Protein AF-A0A653DGI8-F1 (afdb_monomer_lite)

Secondary structure (DSSP, 8-state):
---------------------THHHHHHHHHHHHHHHHHHHHHHHHHHHHHHHHHHHHHHHHHHHHHHHHHHHHHHHHHHHHHHHHHHHHHHHHHHHHHHHHHHHHHHHHHHHHHHHHHHHHHHHHHHHHHHHHHHHHHHHHHHHHHHHHHHHHHHHHHHHHHHHHHHHHHHHHHHHHHHHHHHHHHHHHHHHHHHHHHHHHHHHHHHHHHHHHHHHHHHHHHHHHHHHHHHHHHHHHHHHHHHHHHHHHHHHHHHHHHHSSS-----------SHHHHHHHHHHHHHHHHHHHHHHHHHHHHHHHHHHHHHHHHHHHHHHHHHHHHHHHHHHHHHHHHHHHHHHHHHHHHHHHHHHHHHHHHHHHHHHHHHHHHHHHHHHHHHHHHH-HHHHHHHTTS-HHHHHHHHHHHHHHHHHHHHHHHHS---S---HHHHHHHHHHHHHHHHHHHHHHHHHHHHHHHHHHHHHHHHHHHHHHHHHHHHHHHHHHHHHHHHHHHHHHHHSPPS--------------------------------

Radius of gyration: 91.57 Å; chains: 1; bounding box: 211×91×292 Å

Sequence (540 aa):
MLLNKQLEAPNVDDWNEDKSNPVVKLKRQLAEKERLLAEEKEALAGAQAKLREVRAERQTERSQFRALEEVLKVQQQESHQINQRLQVTTQKVNQLQAELNAEIIRKRKLLEDHSALQVQVQRYEVSLAQISETDAILVKLRNDVEQFSAQNQQLQQIIAEKERQNQHCLMQLANMEKSLEQEKEIRMEIERNLEKSLRMENEWKLEISKANTSLQQKFEEKRMLEHRLDQLQDDLRMMKNEKNDGSKIIAQLKFELQQLQDNRLKEGDQRQDDEQREVAFLNLTNELSSIKNELSSVKSELELKEKKFTAELESTTRNCNQLQKELDDQKAKNNELRTKNWKVMEALKAAENNANAASNNKQTDVNKLTNELIQKEREAQKQFIERLFPDISHTLKKVTYDDWQTECNRLISSYVERLKKGKESTNGRASSPQKSQDVAKLQAQLLHYKNIIDDTEGMLNKLQCHIESEEIKWRNELAAKQAEIERLKKDTVKVAQDNTSALANGPAHTEVSFIRNTNICSNLGCQFLYCDGVSCSREC

Foldseek 3Di:
DDDDDDDDDDDDDDPDDDDDDPPVVVVVVVVVVVVVVVVVVVVVVVVVVVVVVVVVVVVVVVVVVVVVVVVVVVVVVVVVVVVVVVVVVVVVVVVVVVVVVVVVVVVVVVVVVVVVVVVVVVVVVVVVVVVVVVVVVVVVVVVVVVVVVVVVVVVVVVVVVVVVVVVVVVVVVVVVVVVVVVVVVVVVVVVVVVVVVVVVVVVVVVVVVVVVVVVVVVVVVVVVVVVVVVVVVVVVVVVVVVVVVVVVVVVVVVVVCVVCVVPDDDDDDDDDDDPPPVVVVVVVVVVVVVVVVVVVVVVVVVVVVVVVVVVVVVVVVVVVVVVVVVVVVVVVVVVVVVVVVVVVVVVVVVVVVVVVVVVVVVVVVVVVVVVVVVVVVLVVVLVVLCVVCVVCNVVLVVDDSVCSVVVSVVVVVVVVVVVVVVVVPPPDDDDDPVVVVVVVVVVVVVVVVVVVVVVVVVVVVVVVVVVVVVVVVVVVVVVVVVVVVVVVVVVVVVVVVVVVVCVVPDDPDDDDDDDDDDDDDPDDDDDDDDDDDDDDDDDD

InterPro domains:
  IPR040248 Ribosome-binding protein 1 [PTHR18939] (2-504)

pLDDT: mean 81.45, std 20.45, range [24.97, 98.06]

Structure (mmCIF, N/CA/C/O backbone):
data_AF-A0A653DGI8-F1
#
_entry.id   AF-A0A653DGI8-F1
#
loop_
_atom_site.group_PDB
_atom_site.id
_atom_site.type_symbol
_atom_site.label_atom_id
_atom_site.label_alt_id
_atom_site.label_comp_id
_atom_site.label_asym_id
_atom_site.label_entity_id
_atom_site.label_seq_id
_atom_site.pdbx_PDB_ins_code
_atom_site.Cartn_x
_atom_site.Cartn_y
_atom_site.Cartn_z
_atom_site.occupancy
_atom_site.B_iso_or_equiv
_atom_site.auth_seq_id
_atom_site.auth_comp_id
_atom_site.auth_asym_id
_atom_site.auth_atom_id
_atom_site.pdbx_PDB_model_num
ATOM 1 N N . MET A 1 1 ? 106.153 42.546 -103.094 1.00 39.47 1 MET A N 1
ATOM 2 C CA . MET A 1 1 ? 107.415 41.849 -103.425 1.00 39.47 1 MET A CA 1
ATOM 3 C C . MET A 1 1 ? 107.378 41.582 -104.921 1.00 39.47 1 MET A C 1
ATOM 5 O O . MET A 1 1 ? 106.399 40.996 -105.356 1.00 39.47 1 MET A O 1
ATOM 9 N N . LEU A 1 2 ? 108.149 42.330 -105.726 1.00 35.59 2 LEU A N 1
ATOM 10 C CA . LEU A 1 2 ? 109.478 41.937 -106.259 1.00 35.59 2 LEU A CA 1
ATOM 11 C C . LEU A 1 2 ? 109.379 40.624 -107.068 1.00 35.59 2 LEU A C 1
ATOM 13 O O . LEU A 1 2 ? 108.860 39.659 -106.532 1.00 35.59 2 LEU A O 1
ATOM 17 N N . LEU A 1 3 ? 109.864 40.447 -108.299 1.00 36.19 3 LEU A N 1
ATOM 18 C CA . LEU A 1 3 ? 110.833 41.131 -109.176 1.00 36.19 3 LEU A CA 1
ATOM 19 C C . LEU A 1 3 ? 110.623 40.453 -110.567 1.00 36.19 3 LEU A C 1
ATOM 21 O O . LEU A 1 3 ? 110.374 39.255 -110.613 1.00 36.19 3 LEU A O 1
ATOM 25 N N . ASN A 1 4 ? 110.529 41.174 -111.687 1.00 34.00 4 ASN A N 1
ATOM 26 C CA . ASN A 1 4 ? 111.647 41.466 -112.601 1.00 34.00 4 ASN A CA 1
ATOM 27 C C . ASN A 1 4 ? 112.205 40.259 -113.391 1.00 34.00 4 ASN A C 1
ATOM 29 O O . ASN A 1 4 ? 112.815 39.367 -112.808 1.00 34.00 4 ASN A O 1
ATOM 33 N N . LYS A 1 5 ? 112.082 40.315 -114.723 1.00 37.81 5 LYS A N 1
ATOM 34 C CA . LYS A 1 5 ? 113.173 40.235 -115.723 1.00 37.81 5 LYS A CA 1
ATOM 35 C C . LYS A 1 5 ? 112.529 40.180 -117.113 1.00 37.81 5 LYS A C 1
ATOM 37 O O . LYS A 1 5 ? 111.702 39.319 -117.372 1.00 37.81 5 LYS A O 1
ATOM 42 N N . GLN A 1 6 ? 112.680 41.234 -117.917 1.00 33.78 6 GLN A N 1
ATOM 43 C CA . GLN A 1 6 ? 113.779 41.405 -118.881 1.00 33.78 6 GLN A CA 1
ATOM 44 C C . GLN A 1 6 ? 113.839 40.259 -119.892 1.00 33.78 6 GLN A C 1
ATOM 46 O O . GLN A 1 6 ? 114.172 39.140 -119.519 1.00 33.78 6 GLN A O 1
ATOM 51 N N . LEU A 1 7 ? 113.621 40.584 -121.166 1.00 41.03 7 LEU A N 1
ATOM 52 C CA . LEU A 1 7 ? 114.637 40.387 -122.198 1.00 41.03 7 LEU A CA 1
ATOM 53 C C . LEU A 1 7 ? 114.324 41.299 -123.390 1.00 41.03 7 LEU A C 1
ATOM 55 O O . LEU A 1 7 ? 113.230 41.289 -123.949 1.00 41.03 7 LEU A O 1
ATOM 59 N N . GLU A 1 8 ? 115.308 42.144 -123.669 1.00 36.12 8 GLU A N 1
ATOM 60 C CA . GLU A 1 8 ? 115.405 43.086 -124.772 1.00 36.12 8 GLU A CA 1
ATOM 61 C C . GLU A 1 8 ? 115.636 42.379 -126.117 1.00 36.12 8 GLU A C 1
ATOM 63 O O . GLU A 1 8 ? 116.019 41.213 -126.179 1.00 36.12 8 GLU A O 1
ATOM 68 N N . ALA A 1 9 ? 115.386 43.171 -127.162 1.00 41.66 9 ALA A N 1
ATOM 69 C CA . ALA A 1 9 ? 115.773 43.104 -128.571 1.00 41.66 9 ALA A CA 1
ATOM 70 C C . ALA A 1 9 ? 116.859 42.098 -129.016 1.00 41.66 9 ALA A C 1
ATOM 72 O O . ALA A 1 9 ? 117.813 41.790 -128.304 1.00 41.66 9 ALA A O 1
ATOM 73 N N . PRO A 1 10 ? 116.845 41.789 -130.323 1.00 38.66 10 PRO A N 1
ATOM 74 C CA . PRO A 1 10 ? 117.951 42.314 -131.122 1.00 38.66 10 PRO A CA 1
ATOM 75 C C . PRO A 1 10 ? 117.482 43.211 -132.268 1.00 38.66 10 PRO A C 1
ATOM 77 O O . PRO A 1 10 ? 116.624 42.861 -133.076 1.00 38.66 10 PRO A O 1
ATOM 80 N N . ASN A 1 11 ? 118.129 44.369 -132.311 1.00 41.00 11 ASN A N 1
ATOM 81 C CA . ASN A 1 11 ? 118.354 45.208 -133.476 1.00 41.00 11 ASN A CA 1
ATOM 82 C C . ASN A 1 11 ? 119.180 44.423 -134.518 1.00 41.00 11 ASN A C 1
ATOM 84 O O . ASN A 1 11 ? 120.004 43.615 -134.095 1.00 41.00 11 ASN A O 1
ATOM 88 N N . VAL A 1 12 ? 118.974 44.665 -135.819 1.00 40.97 12 VAL A N 1
ATOM 89 C CA . VAL A 1 12 ? 119.988 44.694 -136.904 1.00 40.97 12 VAL A CA 1
ATOM 90 C C . VAL A 1 12 ? 119.249 44.895 -138.237 1.00 40.97 12 VAL A C 1
ATOM 92 O O . VAL A 1 12 ? 118.530 44.019 -138.723 1.00 40.97 12 VAL A O 1
ATOM 95 N N . ASP A 1 13 ? 119.423 46.107 -138.766 1.00 43.62 13 ASP A N 1
ATOM 96 C CA . ASP A 1 13 ? 119.274 46.497 -140.165 1.00 43.62 13 ASP A CA 1
ATOM 97 C C . ASP A 1 13 ? 119.987 45.525 -141.110 1.00 43.62 13 ASP A C 1
ATOM 99 O O . ASP A 1 13 ? 121.075 45.058 -140.800 1.00 43.62 13 ASP A O 1
ATOM 103 N N . ASP A 1 14 ? 119.412 45.291 -142.289 1.00 33.81 14 ASP A N 1
ATOM 104 C CA . ASP A 1 14 ? 120.187 45.333 -143.534 1.00 33.81 14 ASP A CA 1
ATOM 105 C C . ASP A 1 14 ? 119.236 45.236 -144.735 1.00 33.81 14 ASP A C 1
ATOM 107 O O . ASP A 1 14 ? 118.828 44.165 -145.196 1.00 33.81 14 ASP A O 1
ATOM 111 N N . TRP A 1 15 ? 118.879 46.412 -145.253 1.00 36.19 15 TRP A N 1
ATOM 112 C CA . TRP A 1 15 ? 118.650 46.586 -146.680 1.00 36.19 15 TRP A CA 1
ATOM 113 C C . TRP A 1 15 ? 120.017 46.521 -147.363 1.00 36.19 15 TRP A C 1
ATOM 115 O O . TRP A 1 15 ? 120.684 47.537 -147.507 1.00 36.19 15 TRP A O 1
ATOM 125 N N . ASN A 1 16 ? 120.433 45.331 -147.784 1.00 32.47 16 ASN A N 1
ATOM 126 C CA . ASN A 1 16 ? 121.434 45.195 -148.832 1.00 32.47 16 ASN A CA 1
ATOM 127 C C . ASN A 1 16 ? 120.917 44.209 -149.878 1.00 32.47 16 ASN A C 1
ATOM 129 O O . ASN A 1 16 ? 120.738 43.013 -149.636 1.00 32.47 16 ASN A O 1
ATOM 133 N N . GLU A 1 17 ? 120.639 44.763 -151.055 1.00 37.38 17 GLU A N 1
ATOM 134 C CA . GLU A 1 17 ? 120.642 44.037 -152.313 1.00 37.38 17 GLU A CA 1
ATOM 135 C C . GLU A 1 17 ? 122.010 43.362 -152.479 1.00 37.38 17 GLU A C 1
ATOM 137 O O . GLU A 1 17 ? 123.000 44.029 -152.742 1.00 37.38 17 GLU A O 1
ATOM 142 N N . ASP A 1 18 ? 122.083 42.038 -152.358 1.00 33.62 18 ASP A N 1
ATOM 143 C CA . ASP A 1 18 ? 122.480 41.231 -153.512 1.00 33.62 18 ASP A CA 1
ATOM 144 C C . ASP A 1 18 ? 122.113 39.750 -153.301 1.00 33.62 18 ASP A C 1
ATOM 146 O O . ASP A 1 18 ? 122.590 39.059 -152.406 1.00 33.62 18 ASP A O 1
ATOM 150 N N . LYS A 1 19 ? 121.220 39.272 -154.172 1.00 38.06 19 LYS A N 1
ATOM 151 C CA . LYS A 1 19 ? 121.152 37.900 -154.704 1.00 38.06 19 LYS A CA 1
ATOM 152 C C . LYS A 1 19 ? 121.337 36.721 -153.722 1.00 38.06 19 LYS A C 1
ATOM 154 O O . LYS A 1 19 ? 122.391 36.093 -153.689 1.00 38.06 19 LYS A O 1
ATOM 159 N N . SER A 1 20 ? 120.231 36.247 -153.129 1.00 43.50 20 SER A N 1
ATOM 160 C CA . SER A 1 20 ? 119.769 34.849 -153.328 1.00 43.50 20 SER A CA 1
ATOM 161 C C . SER A 1 20 ? 118.439 34.506 -152.626 1.00 43.50 20 SER A C 1
ATOM 163 O O . SER A 1 20 ? 118.377 34.260 -151.428 1.00 43.50 20 SER A O 1
ATOM 165 N N . ASN A 1 21 ? 117.396 34.366 -153.452 1.00 47.09 21 ASN A N 1
ATOM 166 C CA . ASN A 1 21 ? 116.215 33.492 -153.323 1.00 47.09 21 ASN A CA 1
ATOM 167 C C . ASN A 1 21 ? 115.049 33.849 -152.333 1.00 47.09 21 ASN A C 1
ATOM 169 O O . ASN A 1 21 ? 115.016 33.363 -151.199 1.00 47.09 21 ASN A O 1
ATOM 173 N N . PRO A 1 22 ? 113.997 34.588 -152.776 1.00 64.75 22 PRO A N 1
ATOM 174 C CA . PRO A 1 22 ? 112.798 34.963 -151.987 1.00 64.75 22 PRO A CA 1
ATOM 175 C C . PRO A 1 22 ? 111.919 33.790 -151.508 1.00 64.75 22 PRO A C 1
ATOM 177 O O . PRO A 1 22 ? 111.089 33.948 -150.608 1.00 64.75 22 PRO A O 1
ATOM 180 N N . VAL A 1 23 ? 112.121 32.593 -152.055 1.00 73.12 23 VAL A N 1
ATOM 181 C CA . VAL A 1 23 ? 111.347 31.394 -151.707 1.00 73.12 23 VAL A CA 1
ATOM 182 C C . VAL A 1 23 ? 111.585 30.954 -150.253 1.00 73.12 23 VAL A C 1
ATOM 184 O O . VAL A 1 23 ? 110.669 30.449 -149.609 1.00 73.12 23 VAL A O 1
ATOM 187 N N . VAL A 1 24 ? 112.777 31.178 -149.687 1.00 71.62 24 VAL A N 1
ATOM 188 C CA . VAL A 1 24 ? 113.102 30.750 -148.309 1.00 71.62 24 VAL A CA 1
ATOM 189 C C . VAL A 1 24 ? 112.429 31.642 -147.255 1.00 71.62 24 VAL A C 1
ATOM 191 O O . VAL A 1 24 ? 111.955 31.141 -146.236 1.00 71.62 24 VAL A O 1
ATOM 194 N N . LYS A 1 25 ? 112.310 32.954 -147.509 1.00 72.88 25 LYS A N 1
ATOM 195 C CA . LYS A 1 25 ? 111.668 33.912 -146.589 1.00 72.88 25 LYS A CA 1
ATOM 196 C C . LYS A 1 25 ? 110.154 33.705 -146.518 1.00 72.88 25 LYS A C 1
ATOM 198 O O . LYS A 1 25 ? 109.605 33.677 -145.420 1.00 72.88 25 LYS A O 1
ATOM 203 N N . LEU A 1 26 ? 109.505 33.471 -147.663 1.00 75.75 26 LEU A N 1
ATOM 204 C CA . LEU A 1 26 ? 108.085 33.106 -147.717 1.00 75.75 26 LEU A CA 1
ATOM 205 C C . LEU A 1 26 ? 107.821 31.760 -147.036 1.00 75.75 26 LEU A C 1
ATOM 207 O O . LEU A 1 26 ? 106.862 31.657 -146.283 1.00 75.75 26 LEU A O 1
ATOM 211 N N . LYS A 1 27 ? 108.702 30.762 -147.199 1.00 77.50 27 LYS A N 1
ATOM 212 C CA . LYS A 1 27 ? 108.607 29.495 -146.451 1.00 77.50 27 LYS A CA 1
ATOM 213 C C . LYS A 1 27 ? 108.736 29.693 -144.940 1.00 77.50 27 LYS A C 1
ATOM 215 O O . LYS A 1 27 ? 107.983 29.083 -144.193 1.00 77.50 27 LYS A O 1
ATOM 220 N N . ARG A 1 28 ? 109.643 30.562 -144.479 1.00 80.38 28 ARG A N 1
ATOM 221 C CA . ARG A 1 28 ? 109.803 30.867 -143.046 1.00 80.38 28 ARG A CA 1
ATOM 222 C C . ARG A 1 28 ? 108.609 31.639 -142.477 1.00 80.38 28 ARG A C 1
ATOM 224 O O . ARG A 1 28 ? 108.170 31.330 -141.379 1.00 80.38 28 ARG A O 1
ATOM 231 N N . GLN A 1 29 ? 108.067 32.611 -143.213 1.00 80.44 29 GLN A N 1
ATOM 232 C CA . GLN A 1 29 ? 106.861 33.350 -142.812 1.00 80.44 29 GLN A CA 1
ATOM 233 C C . GLN A 1 29 ? 105.606 32.475 -142.834 1.00 80.44 29 GLN A C 1
ATOM 235 O O . GLN A 1 29 ? 104.761 32.615 -141.956 1.00 80.44 29 GLN A O 1
ATOM 240 N N . LEU A 1 30 ? 105.497 31.570 -143.809 1.00 81.81 30 LEU A N 1
ATOM 241 C CA . LEU A 1 30 ? 104.424 30.585 -143.871 1.00 81.81 30 LEU A CA 1
ATOM 242 C C . LEU A 1 30 ? 104.513 29.632 -142.677 1.00 81.81 30 LEU A C 1
ATOM 244 O O . LEU A 1 30 ? 103.531 29.500 -141.962 1.00 81.81 30 LEU A O 1
ATOM 248 N N . ALA A 1 31 ? 105.698 29.087 -142.389 1.00 82.62 31 ALA A N 1
ATOM 249 C CA . ALA A 1 31 ? 105.922 28.231 -141.225 1.00 82.62 31 ALA A CA 1
ATOM 250 C C . ALA A 1 31 ? 105.623 28.952 -139.898 1.00 82.62 31 ALA A C 1
ATOM 252 O O . ALA A 1 31 ? 105.035 28.368 -138.995 1.00 82.62 31 ALA A O 1
ATOM 253 N N . GLU A 1 32 ? 105.973 30.236 -139.778 1.00 83.44 32 GLU A N 1
ATOM 254 C CA . GLU A 1 32 ? 105.674 31.033 -138.583 1.00 83.44 32 GLU A CA 1
ATOM 255 C C . GLU A 1 32 ? 104.176 31.352 -138.452 1.00 83.44 32 GLU A C 1
ATOM 257 O O . GLU A 1 32 ? 103.622 31.304 -137.357 1.00 83.44 32 GLU A O 1
ATOM 262 N N . LYS A 1 33 ? 103.479 31.630 -139.561 1.00 83.00 33 LYS A N 1
ATOM 263 C CA . LYS A 1 33 ? 102.017 31.799 -139.565 1.00 83.00 33 LYS A CA 1
ATOM 264 C C . LYS A 1 33 ? 101.286 30.488 -139.290 1.00 83.00 33 LYS A C 1
ATOM 266 O O . LYS A 1 33 ? 100.275 30.509 -138.599 1.00 83.00 33 LYS A O 1
ATOM 271 N N . GLU A 1 34 ? 101.795 29.367 -139.785 1.00 86.00 34 GLU A N 1
ATOM 272 C CA . GLU A 1 34 ? 101.299 28.027 -139.468 1.00 86.00 34 GLU A CA 1
ATOM 273 C C . GLU A 1 34 ? 101.529 27.688 -137.991 1.00 86.00 34 GLU A C 1
ATOM 275 O O . GLU A 1 34 ? 100.617 27.161 -137.357 1.00 86.00 34 GLU A O 1
ATOM 280 N N . ARG A 1 35 ? 102.681 28.072 -137.417 1.00 87.75 35 ARG A N 1
ATOM 281 C CA . ARG A 1 35 ? 102.970 27.960 -135.978 1.00 87.75 35 ARG A CA 1
ATOM 282 C C . ARG A 1 35 ? 102.000 28.796 -135.144 1.00 87.75 35 ARG A C 1
ATOM 284 O O . ARG A 1 35 ? 101.373 28.257 -134.242 1.00 87.75 35 ARG A O 1
ATOM 291 N N . LEU A 1 36 ? 101.815 30.076 -135.475 1.00 84.75 36 LEU A N 1
ATOM 292 C CA . LEU A 1 36 ? 100.886 30.962 -134.759 1.00 84.75 36 LEU A CA 1
ATOM 293 C C . LEU A 1 36 ? 99.429 30.502 -134.886 1.00 84.75 36 LEU A C 1
ATOM 295 O O . LEU A 1 36 ? 98.685 30.536 -133.914 1.00 84.75 36 LEU A O 1
ATOM 299 N N . LEU A 1 37 ? 99.017 30.020 -136.061 1.00 86.81 37 LEU A N 1
ATOM 300 C CA . LEU A 1 37 ? 97.685 29.447 -136.248 1.00 86.81 37 LEU A CA 1
ATOM 301 C C . LEU A 1 37 ? 97.518 28.144 -135.453 1.00 86.81 37 LEU A C 1
ATOM 303 O O . LEU A 1 37 ? 96.425 27.866 -134.965 1.00 86.81 37 LEU A O 1
ATOM 307 N N . ALA A 1 38 ? 98.570 27.330 -135.335 1.00 85.12 38 ALA A N 1
ATOM 308 C CA . ALA A 1 38 ? 98.561 26.142 -134.489 1.00 85.12 38 ALA A CA 1
ATOM 309 C C . ALA A 1 38 ? 98.435 26.520 -133.006 1.00 85.12 38 ALA A C 1
ATOM 311 O O . ALA A 1 38 ? 97.593 25.948 -132.321 1.00 85.12 38 ALA A O 1
ATOM 312 N N . GLU A 1 39 ? 99.171 27.533 -132.548 1.00 86.75 39 GLU A N 1
ATOM 313 C CA . GLU A 1 39 ? 99.086 28.065 -131.182 1.00 86.75 39 GLU A CA 1
ATOM 314 C C . GLU A 1 39 ? 97.716 28.679 -130.881 1.00 86.75 39 GLU A C 1
ATOM 316 O O . GLU A 1 39 ? 97.150 28.417 -129.824 1.00 86.75 39 GLU A O 1
ATOM 321 N N . GLU A 1 40 ? 97.119 29.431 -131.809 1.00 85.81 40 GLU A N 1
ATOM 322 C CA . GLU A 1 40 ? 95.751 29.942 -131.659 1.00 85.81 40 GLU A CA 1
ATOM 323 C C . GLU A 1 40 ? 94.714 28.815 -131.648 1.00 85.81 40 GLU A C 1
ATOM 325 O O . GLU A 1 40 ? 93.769 28.853 -130.859 1.00 85.81 40 GLU A O 1
ATOM 330 N N . LYS A 1 41 ? 94.880 27.786 -132.491 1.00 87.88 41 LYS A N 1
ATOM 331 C CA . LYS A 1 41 ? 94.012 26.598 -132.482 1.00 87.88 41 LYS A CA 1
ATOM 332 C C . LYS A 1 41 ? 94.141 25.822 -131.175 1.00 87.88 41 LYS A C 1
ATOM 334 O O . LYS A 1 41 ? 93.125 25.368 -130.652 1.00 87.88 41 LYS A O 1
ATOM 339 N N . GLU A 1 42 ? 95.347 25.695 -130.635 1.00 88.81 42 GLU A N 1
ATOM 340 C CA . GLU A 1 42 ? 95.616 25.051 -129.350 1.00 88.81 42 GLU A CA 1
ATOM 341 C C . GLU A 1 42 ? 95.070 25.881 -128.180 1.00 88.81 42 GLU A C 1
ATOM 343 O O . GLU A 1 42 ? 94.394 25.342 -127.305 1.00 88.81 42 GLU A O 1
ATOM 348 N N . ALA A 1 43 ? 95.243 27.205 -128.203 1.00 88.00 43 ALA A N 1
ATOM 349 C CA . ALA A 1 43 ? 94.674 28.121 -127.219 1.00 88.00 43 ALA A CA 1
ATOM 350 C C . ALA A 1 43 ? 93.138 28.125 -127.261 1.00 88.00 43 ALA A C 1
ATOM 352 O O . ALA A 1 43 ? 92.492 28.096 -126.212 1.00 88.00 43 ALA A O 1
ATOM 353 N N . LEU A 1 44 ? 92.534 28.100 -128.455 1.00 89.44 44 LEU A N 1
ATOM 354 C CA . LEU A 1 44 ? 91.088 27.972 -128.630 1.00 89.44 44 LEU A CA 1
ATOM 355 C C . LEU A 1 44 ? 90.595 26.608 -128.140 1.00 89.44 44 LEU A C 1
ATOM 357 O O . LEU A 1 44 ? 89.576 26.546 -127.454 1.00 89.44 44 LEU A O 1
ATOM 361 N N . ALA A 1 45 ? 91.313 25.524 -128.441 1.00 88.88 45 ALA A N 1
ATOM 362 C CA . ALA A 1 45 ? 91.002 24.193 -127.927 1.00 88.88 45 ALA A CA 1
ATOM 363 C C . ALA A 1 45 ? 91.093 24.151 -126.392 1.00 88.88 45 ALA A C 1
ATOM 365 O O . ALA A 1 45 ? 90.191 23.619 -125.745 1.00 88.88 45 ALA A O 1
ATOM 366 N N . GLY A 1 46 ? 92.111 24.783 -125.804 1.00 91.38 46 GLY A N 1
ATOM 367 C CA . GLY A 1 46 ? 92.280 24.927 -124.358 1.00 91.38 46 GLY A CA 1
ATOM 368 C C . GLY A 1 46 ? 91.180 25.773 -123.710 1.00 91.38 46 GLY A C 1
ATOM 369 O O . GLY A 1 46 ? 90.629 25.391 -122.680 1.00 91.38 46 GLY A O 1
ATOM 370 N N . ALA A 1 47 ? 90.786 26.886 -124.332 1.00 88.12 47 ALA A N 1
ATOM 371 C CA . ALA A 1 47 ? 89.672 27.715 -123.872 1.00 88.12 47 ALA A CA 1
ATOM 372 C C . ALA A 1 47 ? 88.328 26.977 -123.977 1.00 88.12 47 ALA A C 1
ATOM 374 O O . ALA A 1 47 ? 87.511 27.043 -123.060 1.00 88.12 47 ALA A O 1
ATOM 375 N N . GLN A 1 48 ? 88.102 26.224 -125.058 1.00 91.38 48 GLN A N 1
ATOM 376 C CA . GLN A 1 48 ? 86.923 25.371 -125.210 1.00 91.38 48 GLN A CA 1
ATOM 377 C C . GLN A 1 48 ? 86.906 24.228 -124.189 1.00 91.38 48 GLN A C 1
ATOM 379 O O . GLN A 1 48 ? 85.835 23.908 -123.675 1.00 91.38 48 GLN A O 1
ATOM 384 N N . ALA A 1 49 ? 88.059 23.633 -123.871 1.00 90.31 49 ALA A N 1
ATOM 385 C CA . ALA A 1 49 ? 88.186 22.618 -122.828 1.00 90.31 49 ALA A CA 1
ATOM 386 C C . ALA A 1 49 ? 87.829 23.194 -121.450 1.00 90.31 49 ALA A C 1
ATOM 388 O O . ALA A 1 49 ? 86.928 22.665 -120.802 1.00 90.31 49 ALA A O 1
ATOM 389 N N . LYS A 1 50 ? 88.410 24.341 -121.070 1.00 93.38 50 LYS A N 1
ATOM 390 C CA . LYS A 1 50 ? 88.063 25.056 -119.826 1.00 93.38 50 LYS A CA 1
ATOM 391 C C . LYS A 1 50 ? 86.591 25.453 -119.773 1.00 93.38 50 LYS A C 1
ATOM 393 O O . LYS A 1 50 ? 85.947 25.334 -118.741 1.00 93.38 50 LYS A O 1
ATOM 398 N N . LEU A 1 51 ? 86.014 25.893 -120.890 1.00 92.56 51 LEU A N 1
ATOM 399 C CA . LEU A 1 51 ? 84.593 26.233 -120.940 1.00 92.56 51 LEU A CA 1
ATOM 400 C C . LEU A 1 51 ? 83.700 24.997 -120.755 1.00 92.56 51 LEU A C 1
ATOM 402 O O . LEU A 1 51 ? 82.638 25.106 -120.144 1.00 92.56 51 LEU A O 1
ATOM 406 N N . ARG A 1 52 ? 84.096 23.830 -121.282 1.00 92.44 52 ARG A N 1
ATOM 407 C CA . ARG A 1 52 ? 83.392 22.562 -121.025 1.00 92.44 52 ARG A CA 1
ATOM 408 C C . ARG A 1 52 ? 83.518 22.146 -119.563 1.00 92.44 52 ARG A C 1
ATOM 410 O O . ARG A 1 52 ? 82.509 21.746 -118.997 1.00 92.44 52 ARG A O 1
ATOM 417 N N . GLU A 1 53 ? 84.699 22.289 -118.972 1.00 92.62 53 GLU A N 1
ATOM 418 C CA . GLU A 1 53 ? 84.964 22.011 -117.557 1.00 92.62 53 GLU A CA 1
ATOM 419 C C . GLU A 1 53 ? 84.109 22.901 -116.651 1.00 92.62 53 GLU A C 1
ATOM 421 O O . GLU A 1 53 ? 83.275 22.380 -115.925 1.00 92.62 53 GLU A O 1
ATOM 426 N N . VAL A 1 54 ? 84.151 24.226 -116.819 1.00 92.31 54 VAL A N 1
ATOM 427 C CA . VAL A 1 54 ? 83.316 25.171 -116.049 1.00 92.31 54 VAL A CA 1
ATOM 428 C C . VAL A 1 54 ? 81.820 24.905 -116.244 1.00 92.31 54 VAL A C 1
ATOM 430 O O . VAL A 1 54 ? 81.023 25.045 -115.317 1.00 92.31 54 VAL A O 1
ATOM 433 N N . ARG A 1 55 ? 81.387 24.516 -117.452 1.00 93.19 55 ARG A N 1
ATOM 434 C CA . ARG A 1 55 ? 79.986 24.119 -117.688 1.00 93.19 55 ARG A CA 1
ATOM 435 C C . ARG A 1 55 ? 79.632 22.823 -116.958 1.00 93.19 55 ARG A C 1
ATOM 437 O O . ARG A 1 55 ? 78.517 22.732 -116.448 1.00 93.19 55 ARG A O 1
ATOM 444 N N . ALA A 1 56 ? 80.539 21.849 -116.920 1.00 92.38 56 ALA A N 1
ATOM 445 C CA . ALA A 1 56 ? 80.361 20.604 -116.186 1.00 92.38 56 ALA A CA 1
ATOM 446 C C . ALA A 1 56 ? 80.339 20.859 -114.671 1.00 92.38 56 ALA A C 1
ATOM 448 O O . ALA A 1 56 ? 79.385 20.445 -114.020 1.00 92.38 56 ALA A O 1
ATOM 449 N N . GLU A 1 57 ? 81.292 21.629 -114.140 1.00 92.81 57 GLU A N 1
ATOM 450 C CA . GLU A 1 57 ? 81.359 22.059 -112.738 1.00 92.81 57 GLU A CA 1
ATOM 451 C C . GLU A 1 57 ? 80.079 22.786 -112.327 1.00 92.81 57 GLU A C 1
ATOM 453 O O . GLU A 1 57 ? 79.374 22.334 -111.426 1.00 92.81 57 GLU A O 1
ATOM 458 N N . ARG A 1 58 ? 79.672 23.821 -113.071 1.00 92.44 58 ARG A N 1
ATOM 459 C CA . ARG A 1 58 ? 78.423 24.552 -112.809 1.00 92.44 58 ARG A CA 1
ATOM 460 C C . ARG A 1 58 ? 77.198 23.637 -112.823 1.00 92.44 58 ARG A C 1
ATOM 462 O O . ARG A 1 58 ? 76.263 23.838 -112.048 1.00 92.44 58 ARG A O 1
ATOM 469 N N . GLN A 1 59 ? 77.156 22.655 -113.723 1.00 93.19 59 GLN A N 1
ATOM 470 C CA . GLN A 1 59 ? 76.058 21.691 -113.767 1.00 93.19 59 GLN A CA 1
ATOM 471 C C . GLN A 1 59 ? 76.089 20.753 -112.550 1.00 93.19 59 GLN A C 1
ATOM 473 O O . GLN A 1 59 ? 75.029 20.490 -111.975 1.00 93.19 59 GLN A O 1
ATOM 478 N N . THR A 1 60 ? 77.272 20.298 -112.122 1.00 93.19 60 THR A N 1
ATOM 479 C CA . THR A 1 60 ? 77.434 19.491 -110.904 1.00 93.19 60 THR A CA 1
ATOM 480 C C . THR A 1 60 ? 77.057 20.276 -109.650 1.00 93.19 60 THR A C 1
ATOM 482 O O . THR A 1 60 ? 76.226 19.796 -108.884 1.00 93.19 60 THR A O 1
ATOM 485 N N . GLU A 1 61 ? 77.522 21.513 -109.487 1.00 91.00 61 GLU A N 1
ATOM 486 C CA . GLU A 1 61 ? 77.151 22.396 -108.376 1.00 91.00 61 GLU A CA 1
ATOM 487 C C . GLU A 1 61 ? 75.647 22.665 -108.350 1.00 91.00 61 GLU A C 1
ATOM 489 O O . GLU A 1 61 ? 75.012 22.571 -107.305 1.00 91.00 61 GLU A O 1
ATOM 494 N N . ARG A 1 62 ? 75.029 22.926 -109.509 1.00 93.88 62 ARG A N 1
ATOM 495 C CA . ARG A 1 62 ? 73.575 23.116 -109.594 1.00 93.88 62 ARG A CA 1
ATOM 496 C C . ARG A 1 62 ? 72.809 21.859 -109.176 1.00 93.88 62 ARG A C 1
ATOM 498 O O . ARG A 1 62 ? 71.743 21.978 -108.576 1.00 93.88 62 ARG A O 1
ATOM 505 N N . SER A 1 63 ? 73.319 20.670 -109.497 1.00 91.75 63 SER A N 1
ATOM 506 C CA . SER A 1 63 ? 72.721 19.405 -109.050 1.00 91.75 63 SER A CA 1
ATOM 507 C C . SER A 1 63 ? 72.923 19.159 -107.551 1.00 91.75 63 SER A C 1
ATOM 509 O O . SER A 1 63 ? 71.973 18.771 -106.877 1.00 91.75 63 SER A O 1
ATOM 511 N N . GLN A 1 64 ? 74.105 19.475 -107.011 1.00 95.06 64 GLN A N 1
ATOM 512 C CA . GLN A 1 64 ? 74.407 19.386 -105.580 1.00 95.06 64 GLN A CA 1
ATOM 513 C C . GLN A 1 64 ? 73.557 20.362 -104.766 1.00 95.06 64 GLN A C 1
ATOM 515 O O . GLN A 1 64 ? 72.986 19.981 -103.750 1.00 95.06 64 GLN A O 1
ATOM 520 N N . PHE A 1 65 ? 73.407 21.599 -105.238 1.00 93.69 65 PHE A N 1
ATOM 521 C CA . PHE A 1 65 ? 72.557 22.599 -104.604 1.00 93.69 65 PHE A CA 1
ATOM 522 C C . PHE A 1 65 ? 71.097 22.140 -104.561 1.00 93.69 65 PHE A C 1
ATOM 524 O O . PHE A 1 65 ? 70.481 22.179 -103.503 1.00 93.69 65 PHE A O 1
ATOM 531 N N . ARG A 1 66 ? 70.567 21.602 -105.670 1.00 93.44 66 ARG A N 1
ATOM 532 C CA . ARG A 1 66 ? 69.218 21.007 -105.695 1.00 93.44 66 ARG A CA 1
ATOM 533 C C . ARG A 1 66 ? 69.070 19.849 -104.704 1.00 93.44 66 ARG A C 1
ATOM 535 O O . ARG A 1 66 ? 68.044 19.767 -104.039 1.00 93.44 66 ARG A O 1
ATOM 542 N N . ALA A 1 67 ? 70.080 18.986 -104.587 1.00 93.50 67 ALA A N 1
ATOM 543 C CA . ALA A 1 67 ? 70.068 17.886 -103.624 1.00 93.50 67 ALA A CA 1
ATOM 544 C C . ALA A 1 67 ? 70.073 18.396 -102.170 1.00 93.50 67 ALA A C 1
ATOM 546 O O . ALA A 1 67 ? 69.312 17.903 -101.342 1.00 93.50 67 ALA A O 1
ATOM 547 N N . LEU A 1 68 ? 70.875 19.420 -101.858 1.00 94.38 68 LEU A N 1
ATOM 548 C CA . LEU A 1 68 ? 70.891 20.052 -100.534 1.00 94.38 68 LEU A CA 1
ATOM 549 C C . LEU A 1 68 ? 69.574 20.771 -100.215 1.00 94.38 68 LEU A C 1
ATOM 551 O O . LEU A 1 68 ? 69.091 20.673 -99.090 1.00 94.38 68 LEU A O 1
ATOM 555 N N . GLU A 1 69 ? 68.962 21.453 -101.187 1.00 93.94 69 GLU A N 1
ATOM 556 C CA . GLU A 1 69 ? 67.632 22.055 -101.031 1.00 93.94 69 GLU A CA 1
ATOM 557 C C . GLU A 1 69 ? 66.555 21.001 -100.740 1.00 93.94 69 GLU A C 1
ATOM 559 O O . GLU A 1 69 ? 65.657 21.240 -99.932 1.00 93.94 69 GLU A O 1
ATOM 564 N N . GLU A 1 70 ? 66.630 19.835 -101.385 1.00 94.06 70 GLU A N 1
ATOM 565 C CA . GLU A 1 70 ? 65.712 18.722 -101.142 1.00 94.06 70 GLU A CA 1
ATOM 566 C C . GLU A 1 70 ? 65.901 18.137 -99.736 1.00 94.06 70 GLU A C 1
ATOM 568 O O . GLU A 1 70 ? 64.925 18.004 -98.997 1.00 94.06 70 GLU A O 1
ATOM 573 N N . VAL A 1 71 ? 67.148 17.905 -99.309 1.00 95.38 71 VAL A N 1
ATOM 574 C CA . VAL A 1 71 ? 67.469 17.467 -97.938 1.00 95.38 71 VAL A CA 1
ATOM 575 C C . VAL A 1 71 ? 66.984 18.480 -96.898 1.00 95.38 71 VAL A C 1
ATOM 577 O O . VAL A 1 71 ? 66.373 18.093 -95.903 1.00 95.38 71 VAL A O 1
ATOM 580 N N . LEU A 1 72 ? 67.197 19.779 -97.126 1.00 95.38 72 LEU A N 1
ATOM 581 C CA . LEU A 1 72 ? 66.753 20.832 -96.212 1.00 95.38 72 LEU A CA 1
ATOM 582 C C . LEU A 1 72 ? 65.224 20.882 -96.101 1.00 95.38 72 LEU A C 1
ATOM 584 O O . LEU A 1 72 ? 64.694 21.028 -94.999 1.00 95.38 72 LEU A O 1
ATOM 588 N N . LYS A 1 73 ? 64.500 20.698 -97.213 1.00 95.25 73 LYS A N 1
ATOM 589 C CA . LYS A 1 73 ? 63.032 20.585 -97.197 1.00 95.25 73 LYS A CA 1
ATOM 590 C C . LYS A 1 73 ? 62.561 19.378 -96.390 1.00 95.25 73 LYS A C 1
ATOM 592 O O . LYS A 1 73 ? 61.623 19.522 -95.607 1.00 95.25 73 LYS A O 1
ATOM 597 N N . VAL A 1 74 ? 63.208 18.222 -96.547 1.00 95.12 74 VAL A N 1
ATOM 598 C CA . VAL A 1 74 ? 62.892 17.015 -95.766 1.00 95.12 74 VAL A CA 1
ATOM 599 C C . VAL A 1 74 ? 63.136 17.262 -94.275 1.00 95.12 74 VAL A C 1
ATOM 601 O O . VAL A 1 74 ? 62.228 17.057 -93.474 1.00 95.12 74 VAL A O 1
ATOM 604 N N . GLN A 1 75 ? 64.290 17.815 -93.894 1.00 95.31 75 GLN A N 1
ATOM 605 C CA . GLN A 1 75 ? 64.590 18.145 -92.493 1.00 95.31 75 GLN A CA 1
ATOM 606 C C . GLN A 1 75 ? 63.610 19.167 -91.898 1.00 95.31 75 GLN A C 1
ATOM 608 O O . GLN A 1 75 ? 63.215 19.055 -90.736 1.00 95.31 75 GLN A O 1
ATOM 613 N N . GLN A 1 76 ? 63.179 20.161 -92.680 1.00 95.31 76 GLN A N 1
ATOM 614 C CA . GLN A 1 76 ? 62.181 21.135 -92.239 1.00 95.31 76 GLN A CA 1
ATOM 615 C C . GLN A 1 76 ? 60.816 20.474 -91.996 1.00 95.31 76 GLN A C 1
ATOM 617 O O . GLN A 1 76 ? 60.149 20.787 -91.006 1.00 95.31 76 GLN A O 1
ATOM 622 N N . GLN A 1 77 ? 60.414 19.535 -92.858 1.00 94.81 77 GLN A N 1
ATOM 623 C CA . GLN A 1 77 ? 59.201 18.738 -92.666 1.00 94.81 77 GLN A CA 1
ATOM 624 C C . GLN A 1 77 ? 59.309 17.824 -91.438 1.00 94.81 77 GLN A C 1
ATOM 626 O O . GLN A 1 77 ? 58.374 17.781 -90.640 1.00 94.81 77 GLN A O 1
ATOM 631 N N . GLU A 1 78 ? 60.440 17.148 -91.233 1.00 95.56 78 GLU A N 1
ATOM 632 C CA . GLU A 1 78 ? 60.689 16.303 -90.056 1.00 95.56 78 GLU A CA 1
ATOM 633 C C . GLU A 1 78 ? 60.659 17.112 -88.754 1.00 95.56 78 GLU A C 1
ATOM 635 O O . GLU A 1 78 ? 59.967 16.740 -87.808 1.00 95.56 78 GLU A O 1
ATOM 640 N N . SER A 1 79 ? 61.334 18.265 -88.714 1.00 94.50 79 SER A N 1
ATOM 641 C CA . SER A 1 79 ? 61.299 19.184 -87.570 1.00 94.50 79 SER A CA 1
ATOM 642 C C . SER A 1 79 ? 59.875 19.663 -87.277 1.00 94.50 79 SER A C 1
ATOM 644 O O . SER A 1 79 ? 59.441 19.695 -86.123 1.00 94.50 79 SER A O 1
ATOM 646 N N . HIS A 1 80 ? 59.095 19.972 -88.318 1.00 95.75 80 HIS A N 1
ATOM 647 C CA . HIS A 1 80 ? 57.689 20.325 -88.156 1.00 95.75 80 HIS A CA 1
ATOM 648 C C . HIS A 1 80 ? 56.868 19.165 -87.570 1.00 95.75 80 HIS A C 1
ATOM 650 O O . HIS A 1 80 ? 56.109 19.374 -86.624 1.00 95.75 80 HIS A O 1
ATOM 656 N N . GLN A 1 81 ? 57.059 17.936 -88.060 1.00 96.00 81 GLN A N 1
ATOM 657 C CA . GLN A 1 81 ? 56.388 16.747 -87.525 1.00 96.00 81 GLN A CA 1
ATOM 658 C C . GLN A 1 81 ? 56.775 16.462 -86.067 1.00 96.00 81 GLN A C 1
ATOM 660 O O . GLN A 1 81 ? 55.911 16.125 -85.256 1.00 96.00 81 GLN A O 1
ATOM 665 N N . ILE A 1 82 ? 58.050 16.618 -85.703 1.00 95.50 82 ILE A N 1
ATOM 666 C CA . ILE A 1 82 ? 58.522 16.457 -84.321 1.00 95.50 82 ILE A CA 1
ATOM 667 C C . ILE A 1 82 ? 57.883 17.512 -83.417 1.00 95.50 82 ILE A C 1
ATOM 669 O O . ILE A 1 82 ? 57.375 17.164 -82.353 1.00 95.50 82 ILE A O 1
ATOM 673 N N . ASN A 1 83 ? 57.835 18.774 -83.848 1.00 95.50 83 ASN A N 1
ATOM 674 C CA . ASN A 1 83 ? 57.186 19.845 -83.090 1.00 95.50 83 ASN A CA 1
ATOM 675 C C . ASN A 1 83 ? 55.686 19.588 -82.892 1.00 95.50 83 ASN A C 1
ATOM 677 O O . ASN A 1 83 ? 55.181 19.761 -81.783 1.00 95.50 83 ASN A O 1
ATOM 681 N N . GLN A 1 84 ? 54.981 19.106 -83.921 1.00 96.06 84 GLN A N 1
ATOM 682 C CA . GLN A 1 84 ? 53.578 18.697 -83.793 1.00 96.06 84 GLN A CA 1
ATOM 683 C C . GLN A 1 84 ? 53.412 17.558 -82.778 1.00 96.06 84 GLN A C 1
ATOM 685 O O . GLN A 1 84 ? 52.548 17.625 -81.903 1.00 96.06 84 GLN A O 1
ATOM 690 N N . ARG A 1 85 ? 54.264 16.523 -82.841 1.00 96.94 85 ARG A N 1
ATOM 691 C CA . ARG A 1 85 ? 54.243 15.417 -81.869 1.00 96.94 85 ARG A CA 1
ATOM 692 C C . ARG A 1 85 ? 54.513 15.913 -80.450 1.00 96.94 85 ARG A C 1
ATOM 694 O O . ARG A 1 85 ? 53.779 15.534 -79.541 1.00 96.94 85 ARG A O 1
ATOM 701 N N . LEU A 1 86 ? 55.502 16.789 -80.271 1.00 96.44 86 LEU A N 1
ATOM 702 C CA . LEU A 1 86 ? 55.847 17.379 -78.979 1.00 96.44 86 LEU A CA 1
ATOM 703 C C . LEU A 1 86 ? 54.691 18.209 -78.406 1.00 96.44 86 LEU A C 1
ATOM 705 O O . LEU A 1 86 ? 54.400 18.128 -77.210 1.00 96.44 86 LEU A O 1
ATOM 709 N N . GLN A 1 87 ? 53.998 18.977 -79.250 1.00 96.12 87 GLN A N 1
ATOM 710 C CA . GLN A 1 87 ? 52.819 19.747 -78.855 1.00 96.12 87 GLN A CA 1
ATOM 711 C C . GLN A 1 87 ? 51.699 18.827 -78.355 1.00 96.12 87 GLN A C 1
ATOM 713 O O . GLN A 1 87 ? 51.152 19.068 -77.278 1.00 96.12 87 GLN A O 1
ATOM 718 N N . VAL A 1 88 ? 51.408 17.739 -79.077 1.00 96.75 88 VAL A N 1
ATOM 719 C CA . VAL A 1 88 ? 50.404 16.741 -78.670 1.00 96.75 88 VAL A CA 1
ATOM 720 C C . VAL A 1 88 ? 50.801 16.063 -77.357 1.00 96.75 88 VAL A C 1
ATOM 722 O O . VAL A 1 88 ? 49.972 15.936 -76.455 1.00 96.75 88 VAL A O 1
ATOM 725 N N . THR A 1 89 ? 52.066 15.663 -77.195 1.00 95.69 89 THR A N 1
ATOM 726 C CA . THR A 1 89 ? 52.524 15.054 -75.936 1.00 95.69 89 THR A CA 1
ATOM 727 C C . THR A 1 89 ? 52.465 16.035 -74.771 1.00 95.69 89 THR A C 1
ATOM 729 O O . THR A 1 89 ? 52.052 15.651 -73.683 1.00 95.69 89 THR A O 1
ATOM 732 N N . THR A 1 90 ? 52.798 17.308 -74.995 1.00 96.31 90 THR A N 1
ATOM 733 C CA . THR A 1 90 ? 52.716 18.356 -73.966 1.00 96.31 90 THR A CA 1
ATOM 734 C C . THR A 1 90 ? 51.267 18.592 -73.542 1.00 96.31 90 THR A C 1
ATOM 736 O O . THR A 1 90 ? 50.971 18.649 -72.351 1.00 96.31 90 THR A O 1
ATOM 739 N N . GLN A 1 91 ? 50.337 18.653 -74.502 1.00 96.69 91 GLN A N 1
ATOM 740 C CA . GLN A 1 91 ? 48.903 18.737 -74.212 1.00 96.69 91 GLN A CA 1
ATOM 741 C C . GLN A 1 91 ? 48.420 17.532 -73.399 1.00 96.69 91 GLN A C 1
ATOM 743 O O . GLN A 1 91 ? 47.711 17.715 -72.412 1.00 96.69 91 GLN A O 1
ATOM 748 N N . LYS A 1 92 ? 48.852 16.317 -73.756 1.00 97.00 92 LYS A N 1
ATOM 749 C CA . LYS A 1 92 ? 48.503 15.094 -73.021 1.00 97.00 92 LYS A CA 1
ATOM 750 C C . LYS A 1 92 ? 49.053 15.091 -71.591 1.00 97.00 92 LYS A C 1
ATOM 752 O O . LYS A 1 92 ? 48.337 14.709 -70.672 1.00 97.00 92 LYS A O 1
ATOM 757 N N . VAL A 1 93 ? 50.291 15.542 -71.382 1.00 96.75 93 VAL A N 1
ATOM 758 C CA . VAL A 1 93 ? 50.877 15.684 -70.037 1.00 96.75 93 VAL A CA 1
ATOM 759 C C . VAL A 1 93 ? 50.084 16.691 -69.205 1.00 96.75 93 VAL A C 1
ATOM 761 O O . VAL A 1 93 ? 49.741 16.397 -68.063 1.00 96.75 93 VAL A O 1
ATOM 764 N N . ASN A 1 94 ? 49.717 17.837 -69.783 1.00 96.06 94 ASN A N 1
ATOM 765 C CA . ASN A 1 94 ? 48.904 18.841 -69.092 1.00 96.06 94 ASN A CA 1
ATOM 766 C C . ASN A 1 94 ? 47.506 18.310 -68.729 1.00 96.06 94 ASN A C 1
ATOM 768 O O . ASN A 1 94 ? 47.017 18.586 -67.635 1.00 96.06 94 ASN A O 1
ATOM 772 N N . GLN A 1 95 ? 46.880 17.525 -69.613 1.00 96.75 95 GLN A N 1
ATOM 773 C CA . GLN A 1 95 ? 45.602 16.858 -69.337 1.00 96.75 95 GLN A CA 1
ATOM 774 C C . GLN A 1 95 ? 45.726 15.867 -68.174 1.00 96.75 95 GLN A C 1
ATOM 776 O O . GLN A 1 95 ? 44.970 15.970 -67.212 1.00 96.75 95 GLN A O 1
ATOM 781 N N . LEU A 1 96 ? 46.726 14.980 -68.203 1.00 96.81 96 LEU A N 1
ATOM 782 C CA . LEU A 1 96 ? 46.974 14.024 -67.117 1.00 96.81 96 LEU A CA 1
ATOM 783 C C . LEU A 1 96 ? 47.282 14.726 -65.787 1.00 96.81 96 LEU A C 1
ATOM 785 O O . LEU A 1 96 ? 46.835 14.278 -64.734 1.00 96.81 96 LEU A O 1
ATOM 789 N N . GLN A 1 97 ? 48.002 15.851 -65.816 1.00 96.62 97 GLN A N 1
ATOM 790 C CA . GLN A 1 97 ? 48.264 16.649 -64.619 1.00 96.62 97 GLN A CA 1
ATOM 791 C C . GLN A 1 97 ? 46.976 17.260 -64.047 1.00 96.62 97 GLN A C 1
ATOM 793 O O . GLN A 1 97 ? 46.798 17.289 -62.828 1.00 96.62 97 GLN A O 1
ATOM 798 N N . ALA A 1 98 ? 46.066 17.733 -64.905 1.00 96.44 98 ALA A N 1
ATOM 799 C CA . ALA A 1 98 ? 44.765 18.245 -64.483 1.00 96.44 98 ALA A CA 1
ATOM 800 C C . ALA A 1 98 ? 43.877 17.133 -63.897 1.00 96.44 98 ALA A C 1
ATOM 802 O O . ALA A 1 98 ? 43.262 17.334 -62.848 1.00 96.44 98 ALA A O 1
ATOM 803 N N . GLU A 1 99 ? 43.858 15.953 -64.521 1.00 97.12 99 GLU A N 1
ATOM 804 C CA . GLU A 1 99 ? 43.141 14.773 -64.023 1.00 97.12 99 GLU A CA 1
ATOM 805 C C . GLU A 1 99 ? 43.678 14.311 -62.663 1.00 97.12 99 GLU A C 1
ATOM 807 O O . GLU A 1 99 ? 42.898 14.097 -61.733 1.00 97.12 99 GLU A O 1
ATOM 812 N N . LEU A 1 100 ? 45.003 14.242 -62.505 1.00 97.12 100 LEU A N 1
ATOM 813 C CA . LEU A 1 100 ? 45.646 13.896 -61.237 1.00 97.12 100 LEU A CA 1
ATOM 814 C C . LEU A 1 100 ? 45.300 14.904 -60.134 1.00 97.12 100 LEU A C 1
ATOM 816 O O . LEU A 1 100 ? 44.963 14.510 -59.017 1.00 97.12 100 LEU A O 1
ATOM 820 N N . ASN A 1 101 ? 45.340 16.203 -60.438 1.00 96.88 101 ASN A N 1
ATOM 821 C CA . ASN A 1 101 ? 44.961 17.244 -59.482 1.00 96.88 101 ASN A CA 1
ATOM 822 C C . ASN A 1 101 ? 43.483 17.125 -59.076 1.00 96.88 101 ASN A C 1
ATOM 824 O O . ASN A 1 101 ? 43.161 17.266 -57.895 1.00 96.88 101 ASN A O 1
ATOM 828 N N . ALA A 1 102 ? 42.592 16.821 -60.026 1.00 97.25 102 ALA A N 1
ATOM 829 C CA . ALA A 1 102 ? 41.180 16.582 -59.740 1.00 97.25 102 ALA A CA 1
ATOM 830 C C . ALA A 1 102 ? 40.983 15.362 -58.824 1.00 97.25 102 ALA A C 1
ATOM 832 O O . ALA A 1 102 ? 40.224 15.446 -57.860 1.00 97.25 102 ALA A O 1
ATOM 833 N N . GLU A 1 103 ? 41.703 14.262 -59.060 1.00 97.38 103 GLU A N 1
ATOM 834 C CA . GLU A 1 103 ? 41.672 13.078 -58.190 1.00 97.38 103 GLU A CA 1
ATOM 835 C C . GLU A 1 103 ? 42.215 13.351 -56.784 1.00 97.38 103 GLU A C 1
ATOM 837 O O . GLU A 1 103 ? 41.621 12.921 -55.795 1.00 97.38 103 GLU A O 1
ATOM 842 N N . ILE A 1 104 ? 43.293 14.132 -56.652 1.00 97.00 104 ILE A N 1
ATOM 843 C CA . ILE A 1 104 ? 43.811 14.546 -55.339 1.00 97.00 104 ILE A CA 1
ATOM 844 C C . ILE A 1 104 ? 42.745 15.327 -54.561 1.00 97.00 104 ILE A C 1
ATOM 846 O O . ILE A 1 104 ? 42.551 15.077 -53.370 1.00 97.00 104 ILE A O 1
ATOM 850 N N . ILE A 1 105 ? 42.029 16.243 -55.221 1.00 97.25 105 ILE A N 1
ATOM 851 C CA . ILE A 1 105 ? 40.937 17.006 -54.600 1.00 97.25 105 ILE A CA 1
ATOM 852 C C . ILE A 1 105 ? 39.780 16.076 -54.207 1.00 97.25 105 ILE A C 1
ATOM 854 O O . ILE A 1 105 ? 39.306 16.158 -53.073 1.00 97.25 105 ILE A O 1
ATOM 858 N N . ARG A 1 106 ? 39.358 15.154 -55.088 1.00 97.88 106 ARG A N 1
ATOM 859 C CA . ARG A 1 106 ? 38.309 14.164 -54.768 1.00 97.88 106 ARG A CA 1
ATOM 860 C C . ARG A 1 106 ? 38.689 13.317 -53.556 1.00 97.88 106 ARG A C 1
ATOM 862 O O . ARG A 1 106 ? 37.880 13.156 -52.647 1.00 97.88 106 ARG A O 1
ATOM 869 N N . LYS A 1 107 ? 39.928 12.824 -53.504 1.00 97.31 107 LYS A N 1
ATOM 870 C CA . LYS A 1 107 ? 40.427 12.016 -52.387 1.00 97.31 107 LYS A CA 1
ATOM 871 C C . LYS A 1 107 ? 40.480 12.804 -51.079 1.00 97.31 107 LYS A C 1
ATOM 873 O O . LYS A 1 107 ? 40.109 12.260 -50.045 1.00 97.31 107 LYS A O 1
ATOM 878 N N . ARG A 1 108 ? 40.910 14.072 -51.107 1.00 97.06 108 ARG A N 1
ATOM 879 C CA . ARG A 1 108 ? 40.879 14.949 -49.920 1.00 97.06 108 ARG A CA 1
ATOM 880 C C . ARG A 1 108 ? 39.458 15.132 -49.402 1.00 97.06 108 ARG A C 1
ATOM 882 O O . ARG A 1 108 ? 39.232 14.917 -48.219 1.00 97.06 108 ARG A O 1
ATOM 889 N N . LYS A 1 109 ? 38.504 15.407 -50.296 1.00 97.50 109 LYS A N 1
ATOM 890 C CA . LYS A 1 109 ? 37.091 15.530 -49.929 1.00 97.50 109 LYS A CA 1
ATOM 891 C C . LYS A 1 109 ? 36.544 14.247 -49.291 1.00 97.50 109 LYS A C 1
ATOM 893 O O . LYS A 1 109 ? 35.906 14.311 -48.252 1.00 97.50 109 LYS A O 1
ATOM 898 N N . LEU A 1 110 ? 36.865 13.078 -49.850 1.00 97.44 110 LEU A N 1
ATOM 899 C CA . LEU A 1 110 ? 36.473 11.791 -49.259 1.00 97.44 110 LEU A CA 1
ATOM 900 C C . LEU A 1 110 ? 37.080 11.558 -47.867 1.00 97.44 110 LEU A C 1
ATOM 902 O O . LEU A 1 110 ? 36.424 10.973 -47.011 1.00 97.44 110 LEU A O 1
ATOM 906 N N . LEU A 1 111 ? 38.320 11.997 -47.629 1.00 97.19 111 LEU A N 1
ATOM 907 C CA . LEU A 1 111 ? 38.943 11.912 -46.303 1.00 97.19 111 LEU A CA 1
ATOM 908 C C . LEU A 1 111 ? 38.261 12.847 -45.294 1.00 97.19 111 LEU A C 1
ATOM 910 O O . LEU A 1 111 ? 38.041 12.445 -44.154 1.00 97.19 111 LEU A O 1
ATOM 914 N N . GLU A 1 112 ? 37.897 14.061 -45.713 1.00 96.88 112 GLU A N 1
ATOM 915 C CA . GLU A 1 112 ? 37.132 15.008 -44.893 1.00 96.88 112 GLU A CA 1
ATOM 916 C C . GLU A 1 112 ? 35.749 14.434 -44.545 1.00 96.88 112 GLU A C 1
ATOM 918 O O . GLU A 1 112 ? 35.400 14.366 -43.365 1.00 96.88 112 GLU A O 1
ATOM 923 N N . ASP A 1 113 ? 35.018 13.911 -45.533 1.00 96.75 113 ASP A N 1
ATOM 924 C CA . ASP A 1 113 ? 33.716 13.260 -45.339 1.00 96.75 113 ASP A CA 1
ATOM 925 C C . ASP A 1 113 ? 33.825 12.038 -44.406 1.00 96.75 113 ASP A C 1
ATOM 927 O O . ASP A 1 113 ? 33.007 11.863 -43.499 1.00 96.75 113 ASP A O 1
ATOM 931 N N . HIS A 1 114 ? 34.865 11.211 -44.566 1.00 96.69 114 HIS A N 1
ATOM 932 C CA . HIS A 1 114 ? 35.121 10.073 -43.679 1.00 96.69 114 HIS A CA 1
ATOM 933 C C . HIS A 1 114 ? 35.382 10.519 -42.235 1.00 96.69 114 HIS A C 1
ATOM 935 O O . HIS A 1 114 ? 34.829 9.934 -41.303 1.00 96.69 114 HIS A O 1
ATOM 941 N N . SER A 1 115 ? 36.172 11.581 -42.043 1.00 97.38 115 SER A N 1
ATOM 942 C CA . SER A 1 115 ? 36.444 12.137 -40.713 1.00 97.38 115 SER A CA 1
ATOM 943 C C . SER A 1 115 ? 35.182 12.703 -40.051 1.00 97.38 115 SER A C 1
ATOM 945 O O . SER A 1 115 ? 34.957 12.485 -38.860 1.00 97.38 115 SER A O 1
ATOM 947 N N . ALA A 1 116 ? 34.305 13.355 -40.823 1.00 97.12 116 ALA A N 1
ATOM 948 C CA . ALA A 1 116 ? 33.031 13.871 -40.333 1.00 97.12 116 ALA A CA 1
ATOM 949 C C . ALA A 1 116 ? 32.087 12.735 -39.908 1.00 97.12 116 ALA A C 1
ATOM 951 O O . ALA A 1 116 ? 31.508 12.785 -38.819 1.00 97.12 116 ALA A O 1
ATOM 952 N N . LEU A 1 117 ? 31.983 11.679 -40.723 1.00 97.56 117 LEU A N 1
ATOM 953 C CA . LEU A 1 117 ? 31.201 10.487 -40.388 1.00 97.56 117 LEU A CA 1
ATOM 954 C C . LEU A 1 117 ? 31.749 9.778 -39.145 1.00 97.56 117 LEU A C 1
ATOM 956 O O . LEU A 1 117 ? 30.970 9.350 -38.298 1.00 97.56 117 LEU A O 1
ATOM 960 N N . GLN A 1 118 ? 33.072 9.699 -38.985 1.00 97.75 118 GLN A N 1
ATOM 961 C CA . GLN A 1 118 ? 33.691 9.097 -37.804 1.00 97.75 118 GLN A CA 1
ATOM 962 C C . GLN A 1 118 ? 33.332 9.853 -36.516 1.00 97.75 118 GLN A C 1
ATOM 964 O O . GLN A 1 118 ? 32.973 9.233 -35.515 1.00 97.75 118 GLN A O 1
ATOM 969 N N . VAL A 1 119 ? 33.361 11.189 -36.544 1.00 97.25 119 VAL A N 1
ATOM 970 C CA . VAL A 1 119 ? 32.920 12.016 -35.408 1.00 97.25 119 VAL A CA 1
ATOM 971 C C . VAL A 1 119 ? 31.431 11.806 -35.120 1.00 97.25 119 VAL A C 1
ATOM 973 O O . VAL A 1 119 ? 31.023 11.764 -33.959 1.00 97.25 119 VAL A O 1
ATOM 976 N N . GLN A 1 120 ? 30.602 11.658 -36.155 1.00 97.69 120 GLN A N 1
ATOM 977 C CA . GLN A 1 120 ? 29.176 11.386 -35.985 1.00 97.69 120 GLN A CA 1
ATOM 978 C C . GLN A 1 120 ? 28.928 10.018 -35.330 1.00 97.69 120 GLN A C 1
ATOM 980 O O . GLN A 1 120 ? 28.105 9.926 -34.420 1.00 97.69 120 GLN A O 1
ATOM 985 N N . VAL A 1 121 ? 29.670 8.981 -35.730 1.00 97.44 121 VAL A N 1
ATOM 986 C CA . VAL A 1 121 ? 29.615 7.650 -35.103 1.00 97.44 121 VAL A CA 1
ATOM 987 C C . VAL A 1 121 ? 29.983 7.732 -33.621 1.00 97.44 121 VAL A C 1
ATOM 989 O O . VAL A 1 121 ? 29.203 7.275 -32.792 1.00 97.44 121 VAL A O 1
ATOM 992 N N . GLN A 1 122 ? 31.080 8.410 -33.268 1.00 97.31 122 GLN A N 1
ATOM 993 C CA . GLN A 1 122 ? 31.477 8.596 -31.864 1.00 97.31 122 GLN A CA 1
ATOM 994 C C . GLN A 1 122 ? 30.401 9.318 -31.038 1.00 97.31 122 GLN A C 1
ATOM 996 O O . GLN A 1 122 ? 30.146 8.963 -29.888 1.00 97.31 122 GLN A O 1
ATOM 1001 N N . ARG A 1 123 ? 29.718 10.315 -31.618 1.00 97.31 123 ARG A N 1
ATOM 1002 C CA . ARG A 1 123 ? 28.589 10.989 -30.950 1.00 97.31 123 ARG A CA 1
ATOM 1003 C C . ARG A 1 123 ? 27.421 10.036 -30.694 1.00 97.31 123 ARG A C 1
ATOM 1005 O O . ARG A 1 123 ? 26.824 10.101 -29.622 1.00 97.31 123 ARG A O 1
ATOM 1012 N N . TYR A 1 124 ? 27.098 9.164 -31.649 1.00 97.44 124 TYR A N 1
ATOM 1013 C CA . TYR A 1 124 ? 26.051 8.160 -31.458 1.00 97.44 124 TYR A CA 1
ATOM 1014 C C . TYR A 1 124 ? 26.441 7.102 -30.426 1.00 97.44 124 TYR A C 1
ATOM 1016 O O . TYR A 1 124 ? 25.597 6.734 -29.618 1.00 97.44 124 TYR A O 1
ATOM 1024 N N . GLU A 1 125 ? 27.700 6.665 -30.386 1.00 97.31 125 GLU A N 1
ATOM 1025 C CA . GLU A 1 125 ? 28.197 5.734 -29.363 1.00 97.31 125 GLU A CA 1
ATOM 1026 C C . GLU A 1 125 ? 28.042 6.311 -27.948 1.00 97.31 125 GLU A C 1
ATOM 1028 O O . GLU A 1 125 ? 27.518 5.638 -27.061 1.00 97.31 125 GLU A O 1
ATOM 1033 N N . VAL A 1 126 ? 28.405 7.584 -27.749 1.00 97.19 126 VAL A N 1
ATOM 1034 C CA . VAL A 1 126 ? 28.202 8.275 -26.463 1.00 97.19 126 VAL A CA 1
ATOM 1035 C C . VAL A 1 126 ? 26.715 8.390 -26.122 1.00 97.19 126 VAL A C 1
ATOM 1037 O O . VAL A 1 126 ? 26.324 8.130 -24.986 1.00 97.19 126 VAL A O 1
ATOM 1040 N N . SER A 1 127 ? 25.866 8.735 -27.095 1.00 97.62 127 SER A N 1
ATOM 1041 C CA . SER A 1 127 ? 24.417 8.810 -26.877 1.00 97.62 127 SER A CA 1
ATOM 1042 C C . SER A 1 127 ? 23.813 7.450 -26.514 1.00 97.62 127 SER A C 1
ATOM 1044 O O . SER A 1 127 ? 22.925 7.396 -25.668 1.00 97.62 127 SER A O 1
ATOM 1046 N N . LEU A 1 128 ? 24.277 6.358 -27.128 1.00 96.69 128 LEU A N 1
ATOM 1047 C CA . LEU A 1 128 ? 23.830 5.001 -26.805 1.00 96.69 128 LEU A CA 1
ATOM 1048 C C . LEU A 1 128 ? 24.247 4.594 -25.388 1.00 96.69 128 LEU A C 1
ATOM 1050 O O . LEU A 1 128 ? 23.442 4.004 -24.671 1.00 96.69 128 LEU A O 1
ATOM 1054 N N . ALA A 1 129 ? 25.462 4.953 -24.960 1.00 96.06 129 ALA A N 1
ATOM 1055 C CA . ALA A 1 129 ? 25.912 4.722 -23.588 1.00 96.06 129 ALA A CA 1
ATOM 1056 C C . ALA A 1 129 ? 25.036 5.474 -22.569 1.00 96.06 129 ALA A C 1
ATOM 1058 O O . ALA A 1 129 ? 24.580 4.878 -21.596 1.00 96.06 129 ALA A O 1
ATOM 1059 N N . GLN A 1 130 ? 24.715 6.745 -22.835 1.00 96.81 130 GLN A N 1
ATOM 1060 C CA . GLN A 1 130 ? 23.812 7.535 -21.988 1.00 96.81 130 GLN A CA 1
ATOM 1061 C C . GLN A 1 130 ? 22.404 6.929 -21.915 1.00 96.81 130 GLN A C 1
ATOM 1063 O O . GLN A 1 130 ? 21.832 6.843 -20.831 1.00 96.81 130 GLN A O 1
ATOM 1068 N N . ILE A 1 131 ? 21.854 6.468 -23.044 1.00 96.75 131 ILE A N 1
ATOM 1069 C CA . ILE A 1 131 ? 20.549 5.791 -23.065 1.00 96.75 131 ILE A CA 1
ATOM 1070 C C . ILE A 1 131 ? 20.597 4.516 -22.210 1.00 96.75 131 ILE A C 1
ATOM 1072 O O . ILE A 1 131 ? 19.720 4.311 -21.373 1.00 96.75 131 ILE A O 1
ATOM 1076 N N . SER A 1 132 ? 21.658 3.713 -22.333 1.00 96.56 132 SER A N 1
ATOM 1077 C CA . SER A 1 132 ? 21.843 2.511 -21.511 1.00 96.56 132 SER A CA 1
ATOM 1078 C C . SER A 1 132 ? 21.914 2.820 -20.009 1.00 96.56 132 SER A C 1
ATOM 1080 O O . SER A 1 132 ? 21.399 2.044 -19.204 1.00 96.56 132 SER A O 1
ATOM 1082 N N . GLU A 1 133 ? 22.542 3.930 -19.610 1.00 96.88 133 GLU A N 1
ATOM 1083 C CA . GLU A 1 133 ? 22.553 4.378 -18.211 1.00 96.88 133 GLU A CA 1
ATOM 1084 C C . GLU A 1 133 ? 21.151 4.789 -17.744 1.00 96.88 133 GLU A C 1
ATOM 1086 O O . GLU A 1 133 ? 20.726 4.407 -16.649 1.00 96.88 133 GLU A O 1
ATOM 1091 N N . THR A 1 134 ? 20.399 5.515 -18.579 1.00 96.31 134 THR A N 1
ATOM 1092 C CA . THR A 1 134 ? 19.016 5.889 -18.253 1.00 96.31 134 THR A CA 1
ATOM 1093 C C . THR A 1 134 ? 18.097 4.675 -18.144 1.00 96.31 134 THR A C 1
ATOM 1095 O O . THR A 1 134 ? 17.301 4.614 -17.209 1.00 96.31 134 THR A O 1
ATOM 1098 N N . ASP A 1 135 ? 18.255 3.668 -19.004 1.00 97.19 135 ASP A N 1
ATOM 1099 C CA . ASP A 1 135 ? 17.495 2.417 -18.930 1.00 97.19 135 ASP A CA 1
ATOM 1100 C C . ASP A 1 135 ? 17.796 1.657 -17.632 1.00 97.19 135 ASP A C 1
ATOM 1102 O O . ASP A 1 135 ? 16.881 1.160 -16.973 1.00 97.19 135 ASP A O 1
ATOM 1106 N N . ALA A 1 136 ? 19.059 1.630 -17.193 1.00 97.38 136 ALA A N 1
ATOM 1107 C CA . ALA A 1 136 ? 19.428 1.029 -15.913 1.00 97.38 136 ALA A CA 1
ATOM 1108 C C . ALA A 1 136 ? 18.769 1.747 -14.720 1.00 97.38 136 ALA A C 1
ATOM 1110 O O . ALA A 1 136 ? 18.340 1.095 -13.764 1.00 97.38 136 ALA A O 1
ATOM 1111 N N . ILE A 1 137 ? 18.653 3.079 -14.769 1.00 97.50 137 ILE A N 1
ATOM 1112 C CA . ILE A 1 137 ? 17.936 3.864 -13.751 1.00 97.50 137 ILE A CA 1
ATOM 1113 C C . ILE A 1 137 ? 16.433 3.570 -13.801 1.00 97.50 137 ILE A C 1
ATOM 1115 O O . ILE A 1 137 ? 15.824 3.354 -12.754 1.00 97.50 137 ILE A O 1
ATOM 1119 N N . LEU A 1 138 ? 15.835 3.510 -14.994 1.00 97.69 138 LEU A N 1
ATOM 1120 C CA . LEU A 1 138 ? 14.415 3.190 -15.161 1.00 97.69 138 LEU A CA 1
ATOM 1121 C C . LEU A 1 138 ? 14.074 1.803 -14.609 1.00 97.69 138 LEU A C 1
ATOM 1123 O O . LEU A 1 138 ? 13.057 1.655 -13.935 1.00 97.69 138 LEU A O 1
ATOM 1127 N N . VAL A 1 139 ? 14.932 0.803 -14.831 1.00 97.94 139 VAL A N 1
ATOM 1128 C CA . VAL A 1 139 ? 14.761 -0.540 -14.256 1.00 97.94 139 VAL A CA 1
ATOM 1129 C C . VAL A 1 139 ? 14.824 -0.501 -12.727 1.00 97.94 139 VAL A C 1
ATOM 1131 O O . VAL A 1 139 ? 13.973 -1.106 -12.079 1.00 97.94 139 VAL A O 1
ATOM 1134 N N . LYS A 1 140 ? 15.769 0.244 -12.134 1.00 97.88 140 LYS A N 1
ATOM 1135 C CA . LYS A 1 140 ? 15.840 0.410 -10.670 1.00 97.88 140 LYS A CA 1
ATOM 1136 C C . LYS A 1 140 ? 14.570 1.050 -10.111 1.00 97.88 140 LYS A C 1
ATOM 1138 O O . LYS A 1 140 ? 13.957 0.481 -9.216 1.00 97.88 140 LYS A O 1
ATOM 1143 N N . LEU A 1 141 ? 14.121 2.161 -10.696 1.00 97.81 141 LEU A N 1
ATOM 1144 C CA . LEU A 1 141 ? 12.891 2.838 -10.273 1.00 97.81 141 LEU A CA 1
ATOM 1145 C C . LEU A 1 141 ? 11.654 1.944 -10.432 1.00 97.81 141 LEU A C 1
ATOM 1147 O O . LEU A 1 141 ? 10.759 1.975 -9.592 1.00 97.81 141 LEU A O 1
ATOM 1151 N N . ARG A 1 142 ? 11.598 1.123 -11.487 1.00 98.06 142 ARG A N 1
ATOM 1152 C CA . ARG A 1 142 ? 10.516 0.154 -11.692 1.00 98.06 142 ARG A CA 1
ATOM 1153 C C . ARG A 1 142 ? 10.489 -0.901 -10.584 1.00 98.06 142 ARG A C 1
ATOM 1155 O O . ARG A 1 142 ? 9.414 -1.184 -10.061 1.00 98.06 142 ARG A O 1
ATOM 1162 N N . ASN A 1 143 ? 11.653 -1.422 -10.199 1.00 97.88 143 ASN A N 1
ATOM 1163 C CA . ASN A 1 143 ? 11.775 -2.377 -9.098 1.00 97.88 143 ASN A CA 1
ATOM 1164 C C . ASN A 1 143 ? 11.381 -1.744 -7.755 1.00 97.88 143 ASN A C 1
ATOM 1166 O O . ASN A 1 143 ? 10.640 -2.361 -6.992 1.00 97.88 143 ASN A O 1
ATOM 1170 N N . ASP A 1 144 ? 11.799 -0.501 -7.494 1.00 97.94 144 ASP A N 1
ATOM 1171 C CA . ASP A 1 144 ? 11.427 0.230 -6.276 1.00 97.94 144 ASP A CA 1
ATOM 1172 C C . ASP A 1 144 ? 9.905 0.439 -6.199 1.00 97.94 144 ASP A C 1
ATOM 1174 O O . ASP A 1 144 ? 9.290 0.218 -5.156 1.00 97.94 144 ASP A O 1
ATOM 1178 N N . VAL A 1 145 ? 9.259 0.803 -7.315 1.00 97.88 145 VAL A N 1
ATOM 1179 C CA . VAL A 1 145 ? 7.794 0.945 -7.390 1.00 97.88 145 VAL A CA 1
ATOM 1180 C C . VAL A 1 145 ? 7.085 -0.386 -7.129 1.00 97.88 145 VAL A C 1
ATOM 1182 O O . VAL A 1 145 ? 6.099 -0.416 -6.387 1.00 97.88 145 VAL A O 1
ATOM 1185 N N . GLU A 1 146 ? 7.570 -1.491 -7.699 1.00 97.94 146 GLU A N 1
ATOM 1186 C CA . GLU A 1 146 ? 7.022 -2.828 -7.439 1.00 97.94 146 GLU A CA 1
ATOM 1187 C C . GLU A 1 146 ? 7.191 -3.227 -5.961 1.00 97.94 146 GLU A C 1
ATOM 1189 O O . GLU A 1 146 ? 6.241 -3.713 -5.341 1.00 97.94 146 GLU A O 1
ATOM 1194 N N . GLN A 1 147 ? 8.348 -2.934 -5.359 1.00 98.06 147 GLN A N 1
ATOM 1195 C CA . GLN A 1 147 ? 8.618 -3.192 -3.945 1.00 98.06 147 GLN A CA 1
ATOM 1196 C C . GLN A 1 147 ? 7.715 -2.362 -3.021 1.00 98.06 147 GLN A C 1
ATOM 1198 O O . GLN A 1 147 ? 7.106 -2.916 -2.101 1.00 98.06 147 GLN A O 1
ATOM 1203 N N . PHE A 1 148 ? 7.580 -1.055 -3.261 1.00 97.75 148 PHE A N 1
ATOM 1204 C CA . PHE A 1 148 ? 6.696 -0.194 -2.470 1.00 97.75 148 PHE A CA 1
ATOM 1205 C C . PHE A 1 148 ? 5.224 -0.580 -2.631 1.00 97.75 148 PHE A C 1
ATOM 1207 O O . PHE A 1 148 ? 4.471 -0.550 -1.657 1.00 97.75 148 PHE A O 1
ATOM 1214 N N . SER A 1 149 ? 4.808 -1.001 -3.828 1.00 97.88 149 SER A N 1
ATOM 1215 C CA . SER A 1 149 ? 3.462 -1.529 -4.068 1.00 97.88 149 SER A CA 1
ATOM 1216 C C . SER A 1 149 ? 3.193 -2.784 -3.229 1.00 97.88 149 SER A C 1
ATOM 1218 O O . SER A 1 149 ? 2.174 -2.858 -2.537 1.00 97.88 149 SER A O 1
ATOM 1220 N N . ALA A 1 150 ? 4.137 -3.733 -3.200 1.00 97.81 150 ALA A N 1
ATOM 1221 C CA . ALA A 1 150 ? 4.031 -4.941 -2.383 1.00 97.81 150 ALA A CA 1
ATOM 1222 C C . ALA A 1 150 ? 3.987 -4.627 -0.875 1.00 97.81 150 ALA A C 1
ATOM 1224 O O . ALA A 1 150 ? 3.148 -5.171 -0.155 1.00 97.81 150 ALA A O 1
ATOM 1225 N N . GLN A 1 151 ? 4.833 -3.707 -0.396 1.00 98.00 151 GLN A N 1
ATOM 1226 C CA . GLN A 1 151 ? 4.812 -3.252 1.000 1.00 98.00 151 GLN A CA 1
ATOM 1227 C C . GLN A 1 151 ? 3.481 -2.585 1.369 1.00 98.00 151 GLN A C 1
ATOM 1229 O O . GLN A 1 151 ? 2.932 -2.851 2.437 1.00 98.00 151 GLN A O 1
ATOM 1234 N N . ASN A 1 152 ? 2.922 -1.759 0.482 1.00 97.12 152 ASN A N 1
ATOM 1235 C CA . ASN A 1 152 ? 1.640 -1.103 0.723 1.00 97.12 152 ASN A CA 1
ATOM 1236 C C . ASN A 1 152 ? 0.488 -2.121 0.796 1.00 97.12 152 ASN A C 1
ATOM 1238 O O . ASN A 1 152 ? -0.357 -2.035 1.685 1.00 97.12 152 ASN A O 1
ATOM 1242 N N . GLN A 1 153 ? 0.490 -3.140 -0.070 1.00 97.56 153 GLN A N 1
ATOM 1243 C CA . GLN A 1 153 ? -0.478 -4.242 0.006 1.00 97.56 153 GLN A CA 1
ATOM 1244 C C . GLN A 1 153 ? -0.359 -5.024 1.323 1.00 97.56 153 GLN A C 1
ATOM 1246 O O . GLN A 1 153 ? -1.376 -5.326 1.947 1.00 97.56 153 GLN A O 1
ATOM 1251 N N . GLN A 1 154 ? 0.863 -5.310 1.784 1.00 98.06 154 GLN A N 1
ATOM 1252 C CA . GLN A 1 154 ? 1.086 -5.964 3.078 1.00 98.06 154 GLN A CA 1
ATOM 1253 C C . GLN A 1 154 ? 0.571 -5.112 4.246 1.00 98.06 154 GLN A C 1
ATOM 1255 O O . GLN A 1 154 ? -0.123 -5.625 5.124 1.00 98.06 154 GLN A O 1
ATOM 1260 N N . LEU A 1 155 ? 0.854 -3.806 4.249 1.00 97.81 155 LEU A N 1
ATOM 1261 C CA . LEU A 1 155 ? 0.359 -2.893 5.283 1.00 97.81 155 LEU A CA 1
ATOM 1262 C C . LEU A 1 155 ? -1.172 -2.811 5.288 1.00 97.81 155 LEU A C 1
ATOM 1264 O O . LEU A 1 155 ? -1.775 -2.855 6.358 1.00 97.81 155 LEU A O 1
ATOM 1268 N N . GLN A 1 156 ? -1.815 -2.770 4.118 1.00 97.44 156 GLN A N 1
ATOM 1269 C CA . GLN A 1 156 ? -3.277 -2.798 4.012 1.00 97.44 156 GLN A CA 1
ATOM 1270 C C . GLN A 1 156 ? -3.879 -4.089 4.584 1.00 97.44 156 GLN A C 1
ATOM 1272 O O . GLN A 1 156 ? -4.882 -4.031 5.295 1.00 97.44 156 GLN A O 1
ATOM 1277 N N . GLN A 1 157 ? -3.257 -5.246 4.336 1.00 97.31 157 GLN A N 1
ATOM 1278 C CA . GLN A 1 157 ? -3.691 -6.519 4.924 1.00 97.31 157 GLN A CA 1
ATOM 1279 C C . GLN A 1 157 ? -3.557 -6.518 6.453 1.00 97.31 157 GLN A C 1
ATOM 1281 O O . GLN A 1 157 ? -4.467 -6.969 7.151 1.00 97.31 157 GLN A O 1
ATOM 1286 N N . ILE A 1 158 ? -2.455 -5.975 6.984 1.00 97.94 158 ILE A N 1
ATOM 1287 C CA . ILE A 1 158 ? -2.242 -5.850 8.433 1.00 97.94 158 ILE A CA 1
ATOM 1288 C C . ILE A 1 158 ? -3.294 -4.930 9.059 1.00 97.94 158 ILE A C 1
ATOM 1290 O O . ILE A 1 158 ? -3.844 -5.273 10.105 1.00 97.94 158 ILE A O 1
ATOM 1294 N N . ILE A 1 159 ? -3.598 -3.790 8.429 1.00 97.50 159 ILE A N 1
ATOM 1295 C CA . ILE A 1 159 ? -4.632 -2.860 8.904 1.00 97.50 159 ILE A CA 1
ATOM 1296 C C . ILE A 1 159 ? -5.992 -3.560 8.943 1.00 97.50 159 ILE A C 1
ATOM 1298 O O . ILE A 1 159 ? -6.634 -3.553 9.990 1.00 97.50 159 ILE A O 1
ATOM 1302 N N . ALA A 1 160 ? -6.389 -4.240 7.864 1.00 97.69 160 ALA A N 1
ATOM 1303 C CA . ALA A 1 160 ? -7.665 -4.951 7.806 1.00 97.69 160 ALA A CA 1
ATOM 1304 C C . ALA A 1 160 ? -7.784 -6.040 8.891 1.00 97.69 160 ALA A C 1
ATOM 1306 O O . ALA A 1 160 ? -8.819 -6.162 9.550 1.00 97.69 160 ALA A O 1
ATOM 1307 N N . GLU A 1 161 ? -6.718 -6.810 9.139 1.00 97.62 161 GLU A N 1
ATOM 1308 C CA . GLU A 1 161 ? -6.720 -7.814 10.210 1.00 97.62 161 GLU A CA 1
ATOM 1309 C C . GLU A 1 161 ? -6.758 -7.162 11.602 1.00 97.62 161 GLU A C 1
ATOM 1311 O O . GLU A 1 161 ? -7.457 -7.650 12.492 1.00 97.62 161 GLU A O 1
ATOM 1316 N N . LYS A 1 162 ? -6.069 -6.032 11.805 1.00 96.94 162 LYS A N 1
ATOM 1317 C CA . LYS A 1 162 ? -6.123 -5.286 13.072 1.00 96.94 162 LYS A CA 1
ATOM 1318 C C . LYS A 1 162 ? -7.488 -4.656 13.321 1.00 96.94 162 LYS A C 1
ATOM 1320 O O . LYS A 1 162 ? -7.957 -4.688 14.457 1.00 96.94 162 LYS A O 1
ATOM 1325 N N . GLU A 1 163 ? -8.157 -4.158 12.289 1.00 97.56 163 GLU A N 1
ATOM 1326 C CA . GLU A 1 163 ? -9.536 -3.674 12.375 1.00 97.56 163 GLU A CA 1
ATOM 1327 C C . GLU A 1 163 ? -10.498 -4.804 12.754 1.00 97.56 163 GLU A C 1
ATOM 1329 O O . GLU A 1 163 ? -11.318 -4.632 13.657 1.00 97.56 163 GLU A O 1
ATOM 1334 N N . ARG A 1 164 ? -10.347 -5.989 12.148 1.00 97.50 164 ARG A N 1
ATOM 1335 C CA . ARG A 1 164 ? -11.139 -7.178 12.495 1.00 97.50 164 ARG A CA 1
ATOM 1336 C C . ARG A 1 164 ? -10.910 -7.621 13.943 1.00 97.50 164 ARG A C 1
ATOM 1338 O O . ARG A 1 164 ? -11.868 -7.915 14.657 1.00 97.50 164 ARG A O 1
ATOM 1345 N N . GLN A 1 165 ? -9.655 -7.626 14.399 1.00 97.56 165 GLN A N 1
ATOM 1346 C CA . GLN A 1 165 ? -9.301 -7.917 15.795 1.00 97.56 165 GLN A CA 1
ATOM 1347 C C . GLN A 1 165 ? -9.902 -6.887 16.756 1.00 97.56 165 GLN A C 1
ATOM 1349 O O . GLN A 1 165 ? -10.466 -7.264 17.782 1.00 97.56 165 GLN A O 1
ATOM 1354 N N . ASN A 1 166 ? -9.845 -5.598 16.413 1.00 97.44 166 ASN A N 1
ATOM 1355 C CA . ASN A 1 166 ? -10.422 -4.536 17.230 1.00 97.44 166 ASN A CA 1
ATOM 1356 C C . ASN A 1 166 ? -11.951 -4.663 17.330 1.00 97.44 166 ASN A C 1
ATOM 1358 O O . ASN A 1 166 ? -12.502 -4.599 18.425 1.00 97.44 166 ASN A O 1
ATOM 1362 N N . GLN A 1 167 ? -12.641 -4.933 16.217 1.00 97.62 167 GLN A N 1
ATOM 1363 C CA . GLN A 1 167 ? -14.087 -5.189 16.212 1.00 97.62 167 GLN A CA 1
ATOM 1364 C C . GLN A 1 167 ? -14.464 -6.382 17.099 1.00 97.62 167 GLN A C 1
ATOM 1366 O O . GLN A 1 167 ? -15.435 -6.312 17.852 1.00 97.62 167 GLN A O 1
ATOM 1371 N N . HIS A 1 168 ? -13.677 -7.460 17.058 1.00 97.44 168 HIS A N 1
ATOM 1372 C CA . HIS A 1 168 ? -13.881 -8.613 17.930 1.00 97.44 168 HIS A CA 1
ATOM 1373 C C . HIS A 1 168 ? -13.706 -8.252 19.416 1.00 97.44 168 HIS A C 1
ATOM 1375 O O . HIS A 1 168 ? -14.565 -8.596 20.227 1.00 97.44 168 HIS A O 1
ATOM 1381 N N . CYS A 1 169 ? -12.650 -7.514 19.776 1.00 97.62 169 CYS A N 1
ATOM 1382 C CA . CYS A 1 169 ? -12.436 -7.044 21.149 1.00 97.62 169 CYS A CA 1
ATOM 1383 C C . CYS A 1 169 ? -13.561 -6.114 21.629 1.00 97.62 169 CYS A C 1
ATOM 1385 O O . CYS A 1 169 ? -14.050 -6.277 22.744 1.00 97.62 169 CYS A O 1
ATOM 1387 N N . LEU A 1 170 ? -14.016 -5.179 20.788 1.00 97.69 170 LEU A N 1
ATOM 1388 C CA . LEU A 1 170 ? -15.140 -4.291 21.105 1.00 97.69 170 LEU A CA 1
ATOM 1389 C C . LEU A 1 170 ? -16.433 -5.075 21.346 1.00 97.69 170 LEU A C 1
ATOM 1391 O O . LEU A 1 170 ? -17.162 -4.784 22.291 1.00 97.69 170 LEU A O 1
ATOM 1395 N N . MET A 1 171 ? -16.700 -6.105 20.541 1.00 97.56 171 MET A N 1
ATOM 1396 C CA . MET A 1 171 ? -17.869 -6.962 20.736 1.00 97.56 171 MET A CA 1
ATOM 1397 C C . MET A 1 171 ? -17.771 -7.789 22.026 1.00 97.56 171 MET A C 1
ATOM 1399 O O . MET A 1 171 ? -18.769 -7.950 22.729 1.00 97.56 171 MET A O 1
ATOM 1403 N N . GLN A 1 172 ? -16.578 -8.273 22.386 1.00 97.56 172 GLN A N 1
ATOM 1404 C CA . GLN A 1 172 ? -16.356 -8.929 23.677 1.00 97.56 172 GLN A CA 1
ATOM 1405 C C . GLN A 1 172 ? -16.576 -7.974 24.856 1.00 97.56 172 GLN A C 1
ATOM 1407 O O . GLN A 1 172 ? -17.249 -8.355 25.811 1.00 97.56 172 GLN A O 1
ATOM 1412 N N . LEU A 1 173 ? -16.071 -6.738 24.781 1.00 96.00 173 LEU A N 1
ATOM 1413 C CA . LEU A 1 173 ? -16.296 -5.720 25.811 1.00 96.00 173 LEU A CA 1
ATOM 1414 C C . LEU A 1 173 ? -17.785 -5.406 25.974 1.00 96.00 173 LEU A C 1
ATOM 1416 O O . LEU A 1 173 ? -18.285 -5.474 27.092 1.00 96.00 173 LEU A O 1
ATOM 1420 N N . ALA A 1 174 ? -18.514 -5.184 24.878 1.00 97.81 174 ALA A N 1
ATOM 1421 C CA . ALA A 1 174 ? -19.956 -4.934 24.923 1.00 97.81 174 ALA A CA 1
ATOM 1422 C C . ALA A 1 174 ? -20.739 -6.105 25.553 1.00 97.81 174 ALA A C 1
ATOM 1424 O O . ALA A 1 174 ? -21.677 -5.900 26.326 1.00 97.81 174 ALA A O 1
ATOM 1425 N N . ASN A 1 175 ? -20.338 -7.349 25.266 1.00 97.25 175 ASN A N 1
ATOM 1426 C CA . ASN A 1 175 ? -20.936 -8.532 25.889 1.00 97.25 175 ASN A CA 1
ATOM 1427 C C . ASN A 1 175 ? -20.642 -8.600 27.395 1.00 97.25 175 ASN A C 1
ATOM 1429 O O . ASN A 1 175 ? -21.537 -8.915 28.177 1.00 97.25 175 ASN A O 1
ATOM 1433 N N . MET A 1 176 ? -19.411 -8.289 27.808 1.00 96.06 176 MET A N 1
ATOM 1434 C CA . MET A 1 176 ? -19.027 -8.250 29.222 1.00 96.06 176 MET A CA 1
ATOM 1435 C C . MET A 1 176 ? -19.756 -7.136 29.980 1.00 96.06 176 MET A C 1
ATOM 1437 O O . MET A 1 176 ? -20.234 -7.371 31.087 1.00 96.06 176 MET A O 1
ATOM 1441 N N . GLU A 1 177 ? -19.900 -5.953 29.380 1.00 97.00 177 GLU A N 1
ATOM 1442 C CA . GLU A 1 177 ? -20.670 -4.837 29.940 1.00 97.00 177 GLU A CA 1
ATOM 1443 C C . GLU A 1 177 ? -22.139 -5.213 30.144 1.00 97.00 177 GLU A C 1
ATOM 1445 O O . GLU A 1 177 ? -22.703 -4.954 31.207 1.00 97.00 177 GLU A O 1
ATOM 1450 N N . LYS A 1 178 ? -22.749 -5.894 29.166 1.00 97.56 178 LYS A N 1
ATOM 1451 C CA . LYS A 1 178 ? -24.127 -6.383 29.284 1.00 97.56 178 LYS A CA 1
ATOM 1452 C C . LYS A 1 178 ? -24.281 -7.409 30.409 1.00 97.56 178 LYS A C 1
ATOM 1454 O O . LYS A 1 178 ? -25.231 -7.311 31.181 1.00 97.56 178 LYS A O 1
ATOM 1459 N N . SER A 1 179 ? -23.359 -8.365 30.517 1.00 96.75 179 SER A N 1
ATOM 1460 C CA . SER A 1 179 ? -23.361 -9.353 31.605 1.00 96.75 179 SER A CA 1
ATOM 1461 C C . SER A 1 179 ? -23.186 -8.689 32.972 1.00 96.75 179 SER A C 1
ATOM 1463 O O . SER A 1 179 ? -23.864 -9.056 33.927 1.00 96.75 179 SER A O 1
ATOM 1465 N N . LEU A 1 180 ? -22.316 -7.679 33.069 1.00 96.88 180 LEU A N 1
ATOM 1466 C CA . LEU A 1 180 ? -22.119 -6.920 34.303 1.00 96.88 180 LEU A CA 1
ATOM 1467 C C . LEU A 1 180 ? -23.387 -6.163 34.712 1.00 96.88 180 LEU A C 1
ATOM 1469 O O . LEU A 1 180 ? -23.707 -6.105 35.896 1.00 96.88 180 LEU A O 1
ATOM 1473 N N . GLU A 1 181 ? -24.112 -5.587 33.754 1.00 96.75 181 GLU A N 1
ATOM 1474 C CA . GLU A 1 181 ? -25.362 -4.883 34.045 1.00 96.75 181 GLU A CA 1
ATOM 1475 C C . GLU A 1 181 ? -26.461 -5.841 34.523 1.00 96.75 181 GLU A C 1
ATOM 1477 O O . GLU A 1 181 ? -27.134 -5.555 35.510 1.00 96.75 181 GLU A O 1
ATOM 1482 N N . GLN A 1 182 ? -26.569 -7.022 33.908 1.00 97.00 182 GLN A N 1
ATOM 1483 C CA . GLN A 1 182 ? -27.469 -8.080 34.380 1.00 97.00 182 GLN A CA 1
ATOM 1484 C C . GLN A 1 182 ? -27.136 -8.519 35.811 1.00 97.00 182 GLN A C 1
ATOM 1486 O O . GLN A 1 182 ? -28.032 -8.669 36.639 1.00 97.00 182 GLN A O 1
ATOM 1491 N N . GLU A 1 183 ? -25.850 -8.673 36.133 1.00 95.69 183 GLU A N 1
ATOM 1492 C CA . GLU A 1 183 ? -25.413 -9.034 37.484 1.00 95.69 183 GLU A CA 1
ATOM 1493 C C . GLU A 1 183 ? -25.769 -7.947 38.512 1.00 95.69 183 GLU A C 1
ATOM 1495 O O . GLU A 1 183 ? -26.190 -8.255 39.629 1.00 95.69 183 GLU A O 1
ATOM 1500 N N . LYS A 1 184 ? -25.664 -6.662 38.143 1.00 96.94 184 LYS A N 1
ATOM 1501 C CA . LYS A 1 184 ? -26.114 -5.559 39.008 1.00 96.94 184 LYS A CA 1
ATOM 1502 C C . LYS A 1 184 ? -27.619 -5.601 39.249 1.00 96.94 184 LYS A C 1
ATOM 1504 O O . LYS A 1 184 ? -28.039 -5.385 40.383 1.00 96.94 184 LYS A O 1
ATOM 1509 N N . GLU A 1 185 ? -28.425 -5.871 38.223 1.00 96.94 185 GLU A N 1
ATOM 1510 C CA . GLU A 1 185 ? -29.880 -6.006 38.371 1.00 96.94 185 GLU A CA 1
ATOM 1511 C C . GLU A 1 185 ? -30.240 -7.152 39.323 1.00 96.94 185 GLU A C 1
ATOM 1513 O O . GLU A 1 185 ? -31.030 -6.959 40.250 1.00 96.94 185 GLU A O 1
ATOM 1518 N N . ILE A 1 186 ? -29.601 -8.314 39.157 1.00 96.81 186 ILE A N 1
ATOM 1519 C CA . ILE A 1 186 ? -29.789 -9.471 40.043 1.00 96.81 186 ILE A CA 1
ATOM 1520 C C . ILE A 1 186 ? -29.383 -9.120 41.479 1.00 96.81 186 ILE A C 1
ATOM 1522 O O . ILE A 1 186 ? -30.132 -9.401 42.417 1.00 96.81 186 ILE A O 1
ATOM 1526 N N . ARG A 1 187 ? -28.235 -8.460 41.671 1.00 96.94 187 ARG A N 1
ATOM 1527 C CA . ARG A 1 187 ? -27.776 -8.007 42.991 1.00 96.94 187 ARG A CA 1
ATOM 1528 C C . ARG A 1 187 ? -28.777 -7.057 43.652 1.00 96.94 187 ARG A C 1
ATOM 1530 O O . ARG A 1 187 ? -29.106 -7.266 44.816 1.00 96.94 187 ARG A O 1
ATOM 1537 N N . MET A 1 188 ? -29.279 -6.055 42.928 1.00 97.12 188 MET A N 1
ATOM 1538 C CA . MET A 1 188 ? -30.268 -5.106 43.459 1.00 97.12 188 MET A CA 1
ATOM 1539 C C . MET A 1 188 ? -31.566 -5.807 43.883 1.00 97.12 188 MET A C 1
ATOM 1541 O O . MET A 1 188 ? -32.154 -5.457 44.908 1.00 97.12 188 MET A O 1
ATOM 1545 N N . GLU A 1 189 ? -32.008 -6.816 43.130 1.00 97.44 189 GLU A N 1
ATOM 1546 C CA . GLU A 1 189 ? -33.194 -7.600 43.481 1.00 97.44 189 GLU A CA 1
ATOM 1547 C C . GLU A 1 189 ? -32.961 -8.465 44.731 1.00 97.44 189 GLU A C 1
ATOM 1549 O O . GLU A 1 189 ? -33.814 -8.519 45.622 1.00 97.44 189 GLU A O 1
ATOM 1554 N N . ILE A 1 190 ? -31.786 -9.095 44.850 1.00 96.19 190 ILE A N 1
ATOM 1555 C CA . ILE A 1 190 ? -31.395 -9.841 46.057 1.00 96.19 190 ILE A CA 1
ATOM 1556 C C . ILE A 1 190 ? -31.351 -8.908 47.273 1.00 96.19 190 ILE A C 1
ATOM 1558 O O . ILE A 1 190 ? -31.906 -9.251 48.316 1.00 96.19 190 ILE A O 1
ATOM 1562 N N . GLU A 1 191 ? -30.752 -7.722 47.144 1.00 96.62 191 GLU A N 1
ATOM 1563 C CA . GLU A 1 191 ? -30.684 -6.720 48.216 1.00 96.62 191 GLU A CA 1
ATOM 1564 C C . GLU A 1 191 ? -32.086 -6.265 48.656 1.00 96.62 191 GLU A C 1
ATOM 1566 O O . GLU A 1 191 ? -32.379 -6.259 49.854 1.00 96.62 191 GLU A O 1
ATOM 1571 N N . ARG A 1 192 ? -33.004 -6.001 47.712 1.00 97.12 192 ARG A N 1
ATOM 1572 C CA . ARG A 1 192 ? -34.416 -5.702 48.025 1.00 97.12 192 ARG A CA 1
ATOM 1573 C C . ARG A 1 192 ? -35.098 -6.832 48.790 1.00 97.12 192 ARG A C 1
ATOM 1575 O O . ARG A 1 192 ? -35.869 -6.573 49.716 1.00 97.12 192 ARG A O 1
ATOM 1582 N N . ASN A 1 193 ? -34.872 -8.080 48.392 1.00 97.31 193 ASN A N 1
ATOM 1583 C CA . ASN A 1 193 ? -35.510 -9.231 49.032 1.00 97.31 193 ASN A CA 1
ATOM 1584 C C . ASN A 1 193 ? -34.920 -9.527 50.416 1.00 97.31 193 ASN A C 1
ATOM 1586 O O . ASN A 1 193 ? -35.667 -9.876 51.337 1.00 97.31 193 ASN A O 1
ATOM 1590 N N . LEU A 1 194 ? -33.619 -9.299 50.597 1.00 96.69 194 LEU A N 1
ATOM 1591 C CA . LEU A 1 194 ? -32.973 -9.329 51.906 1.00 96.69 194 LEU A CA 1
ATOM 1592 C C . LEU A 1 194 ? -33.574 -8.260 52.831 1.00 96.69 194 LEU A C 1
ATOM 1594 O O . LEU A 1 194 ? -33.929 -8.564 53.967 1.00 96.69 194 LEU A O 1
ATOM 1598 N N . GLU A 1 195 ? -33.762 -7.033 52.339 1.00 96.94 195 GLU A N 1
ATOM 1599 C CA . GLU A 1 195 ? -34.330 -5.938 53.130 1.00 96.94 195 GLU A CA 1
ATOM 1600 C C . GLU A 1 195 ? -35.772 -6.231 53.574 1.00 96.94 195 GLU A C 1
ATOM 1602 O O . GLU A 1 195 ? -36.124 -6.008 54.734 1.00 96.94 195 GLU A O 1
ATOM 1607 N N . LYS A 1 196 ? -36.605 -6.798 52.690 1.00 96.81 196 LYS A N 1
ATOM 1608 C CA . LYS A 1 196 ? -37.953 -7.271 53.059 1.00 96.81 196 LYS A CA 1
ATOM 1609 C C . LYS A 1 196 ? -37.899 -8.351 54.141 1.00 96.81 196 LYS A C 1
ATOM 1611 O O . LYS A 1 196 ? -38.662 -8.283 55.100 1.00 96.81 196 LYS A O 1
ATOM 1616 N N . SER A 1 197 ? -36.990 -9.316 54.002 1.00 96.25 197 SER A N 1
ATOM 1617 C CA . SER A 1 197 ? -36.830 -10.411 54.967 1.00 96.25 197 SER A CA 1
ATOM 1618 C C . SER A 1 197 ? -36.396 -9.889 56.339 1.00 96.25 197 SER A C 1
ATOM 1620 O O . SER A 1 197 ? -36.958 -10.294 57.352 1.00 96.25 197 SER A O 1
ATOM 1622 N N . LEU A 1 198 ? -35.474 -8.921 56.376 1.00 96.75 198 LEU A N 1
ATOM 1623 C CA . LEU A 1 198 ? -35.044 -8.251 57.607 1.00 96.75 198 LEU A CA 1
ATOM 1624 C C . LEU A 1 198 ? -36.180 -7.460 58.271 1.00 96.75 198 LEU A C 1
ATOM 1626 O O . LEU A 1 198 ? -36.314 -7.487 59.494 1.00 96.75 198 LEU A O 1
ATOM 1630 N N . ARG A 1 199 ? -37.021 -6.767 57.489 1.00 96.94 199 ARG A N 1
ATOM 1631 C CA . ARG A 1 199 ? -38.210 -6.075 58.022 1.00 96.94 199 ARG A CA 1
ATOM 1632 C C . ARG A 1 199 ? -39.175 -7.061 58.674 1.00 96.94 199 ARG A C 1
ATOM 1634 O O . ARG A 1 199 ? -39.565 -6.840 59.816 1.00 96.94 199 ARG A O 1
ATOM 1641 N N . MET A 1 200 ? -39.476 -8.170 57.997 1.00 96.88 200 MET A N 1
ATOM 1642 C CA . MET A 1 200 ? -40.314 -9.232 58.559 1.00 96.88 200 MET A CA 1
ATOM 1643 C C . MET A 1 200 ? -39.698 -9.817 59.833 1.00 96.88 200 MET A C 1
ATOM 1645 O O . MET A 1 200 ? -40.388 -9.959 60.834 1.00 96.88 200 MET A O 1
ATOM 1649 N N . GLU A 1 201 ? -38.397 -10.122 59.845 1.00 96.94 201 GLU A N 1
ATOM 1650 C CA . GLU A 1 201 ? -37.719 -10.636 61.042 1.00 96.94 201 GLU A CA 1
ATOM 1651 C C . GLU A 1 201 ? -37.844 -9.669 62.231 1.00 96.94 201 GLU A C 1
ATOM 1653 O O . GLU A 1 201 ? -38.095 -10.099 63.358 1.00 96.94 201 GLU A O 1
ATOM 1658 N N . ASN A 1 202 ? -37.720 -8.362 61.993 1.00 96.12 202 ASN A N 1
ATOM 1659 C CA . ASN A 1 202 ? -37.904 -7.348 63.031 1.00 96.12 202 ASN A CA 1
ATOM 1660 C C . ASN A 1 202 ? -39.355 -7.275 63.535 1.00 96.12 202 ASN A C 1
ATOM 1662 O O . ASN A 1 202 ? -39.565 -7.126 64.739 1.00 96.12 202 ASN A O 1
ATOM 1666 N N . GLU A 1 203 ? -40.348 -7.426 62.654 1.00 97.38 203 GLU A N 1
ATOM 1667 C CA . GLU A 1 203 ? -41.762 -7.533 63.042 1.00 97.38 203 GLU A CA 1
ATOM 1668 C C . GLU A 1 203 ? -42.004 -8.767 63.921 1.00 97.38 203 GLU A C 1
ATOM 1670 O O . GLU A 1 203 ? -42.592 -8.649 64.997 1.00 97.38 203 GLU A O 1
ATOM 1675 N N . TRP A 1 204 ? -41.471 -9.931 63.534 1.00 96.69 204 TRP A N 1
ATOM 1676 C CA . TRP A 1 204 ? -41.547 -11.153 64.340 1.00 96.69 204 TRP A CA 1
ATOM 1677 C C . TRP A 1 204 ? -40.853 -10.996 65.694 1.00 96.69 204 TRP A C 1
ATOM 1679 O O . TRP A 1 204 ? -41.401 -11.418 66.711 1.00 96.69 204 TRP A O 1
ATOM 1689 N N . LYS A 1 205 ? -39.679 -10.352 65.749 1.00 97.44 205 LYS A N 1
ATOM 1690 C CA . LYS A 1 205 ? -38.989 -10.048 67.016 1.00 97.44 205 LYS A CA 1
ATOM 1691 C C . LYS A 1 205 ? -39.835 -9.164 67.926 1.00 97.44 205 LYS A C 1
ATOM 1693 O O . LYS A 1 205 ? -39.902 -9.419 69.129 1.00 97.44 205 LYS A O 1
ATOM 1698 N N . LEU A 1 206 ? -40.488 -8.145 67.367 1.00 96.69 206 LEU A N 1
ATOM 1699 C CA . LEU A 1 206 ? -41.381 -7.275 68.124 1.00 96.69 206 LEU A CA 1
ATOM 1700 C C . LEU A 1 206 ? -42.589 -8.056 68.655 1.00 96.69 206 LEU A C 1
ATOM 1702 O O . LEU A 1 206 ? -42.950 -7.903 69.821 1.00 96.69 206 LEU A O 1
ATOM 1706 N N . GLU A 1 207 ? -43.184 -8.920 67.836 1.00 97.31 207 GLU A N 1
ATOM 1707 C CA . GLU A 1 207 ? -44.335 -9.731 68.235 1.00 97.31 207 GLU A CA 1
ATOM 1708 C C . GLU A 1 207 ? -43.969 -10.752 69.322 1.00 97.31 207 GLU A C 1
ATOM 1710 O O . GLU A 1 207 ? -44.668 -10.867 70.329 1.00 97.31 207 GLU A O 1
ATOM 1715 N N . ILE A 1 208 ? -42.807 -11.403 69.201 1.00 96.56 208 ILE A N 1
ATOM 1716 C CA . ILE A 1 208 ? -42.243 -12.264 70.250 1.00 96.56 208 ILE A CA 1
ATOM 1717 C C . ILE A 1 208 ? -42.011 -11.466 71.543 1.00 96.56 208 ILE A C 1
ATOM 1719 O O . ILE A 1 208 ? -42.335 -11.946 72.628 1.00 96.56 208 ILE A O 1
ATOM 1723 N N . SER A 1 209 ? -41.487 -10.239 71.458 1.00 96.75 209 SER A N 1
ATOM 1724 C CA . SER A 1 209 ? -41.266 -9.378 72.629 1.00 96.75 209 SER A CA 1
ATOM 1725 C C . SER A 1 209 ? -42.576 -8.999 73.335 1.00 96.75 209 SER A C 1
ATOM 1727 O O . SER A 1 209 ? -42.655 -9.079 74.567 1.00 96.75 209 SER A O 1
ATOM 1729 N N . LYS A 1 210 ? -43.631 -8.664 72.579 1.00 96.88 210 LYS A N 1
ATOM 1730 C CA . LYS A 1 210 ? -44.973 -8.416 73.134 1.00 96.88 210 LYS A CA 1
ATOM 1731 C C . LYS A 1 210 ? -45.541 -9.666 73.803 1.00 96.88 210 LYS A C 1
ATOM 1733 O O . LYS A 1 210 ? -46.011 -9.581 74.937 1.00 96.88 210 LYS A O 1
ATOM 1738 N N . ALA A 1 211 ? -45.463 -10.817 73.133 1.00 95.88 211 ALA A N 1
ATOM 1739 C CA . ALA A 1 211 ? -45.939 -12.088 73.671 1.00 95.88 211 ALA A CA 1
ATOM 1740 C C . ALA A 1 211 ? -45.211 -12.458 74.973 1.00 95.88 211 ALA A C 1
ATOM 1742 O O . ALA A 1 211 ? -45.862 -12.811 75.955 1.00 95.88 211 ALA A O 1
ATOM 1743 N N . ASN A 1 212 ? -43.885 -12.285 75.028 1.00 96.62 212 ASN A N 1
ATOM 1744 C CA . ASN A 1 212 ? -43.093 -12.490 76.244 1.00 96.62 212 ASN A CA 1
ATOM 1745 C C . ASN A 1 212 ? -43.507 -11.544 77.377 1.00 96.62 212 ASN A C 1
ATOM 1747 O O . ASN A 1 212 ? -43.643 -11.983 78.516 1.00 96.62 212 ASN A O 1
ATOM 1751 N N . THR A 1 213 ? -43.754 -10.267 77.074 1.00 96.56 213 THR A N 1
ATOM 1752 C CA . THR A 1 213 ? -44.216 -9.288 78.073 1.00 96.56 213 THR A CA 1
ATOM 1753 C C . THR A 1 213 ? -45.588 -9.674 78.630 1.00 96.56 213 THR A C 1
ATOM 1755 O O . THR A 1 213 ? -45.794 -9.658 79.842 1.00 96.56 213 THR A O 1
ATOM 1758 N N . SER A 1 214 ? -46.521 -10.079 77.764 1.00 96.44 214 SER A N 1
ATOM 1759 C CA . SER A 1 214 ? -47.849 -10.546 78.179 1.00 96.44 214 SER A CA 1
ATOM 1760 C C . SER A 1 214 ? -47.764 -11.821 79.022 1.00 96.44 214 SER A C 1
ATOM 1762 O O . SER A 1 214 ? -48.409 -11.924 80.064 1.00 96.44 214 SER A O 1
ATOM 1764 N N . LEU A 1 215 ? -46.911 -12.769 78.628 1.00 96.44 215 LEU A N 1
ATOM 1765 C CA . LEU A 1 215 ? -46.661 -13.982 79.400 1.00 96.44 215 LEU A CA 1
ATOM 1766 C C . LEU A 1 215 ? -46.089 -13.653 80.788 1.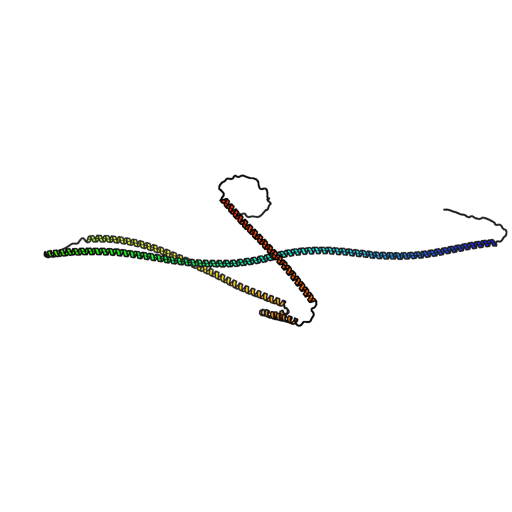00 96.44 215 LEU A C 1
ATOM 1768 O O . LEU A 1 215 ? -46.526 -14.225 81.784 1.00 96.44 215 LEU A O 1
ATOM 1772 N N . GLN A 1 216 ? -45.162 -12.697 80.875 1.00 96.75 216 GLN A N 1
ATOM 1773 C CA . GLN A 1 216 ? -44.596 -12.234 82.142 1.00 96.75 216 GLN A CA 1
ATOM 1774 C C . GLN A 1 216 ? -45.656 -11.587 83.047 1.00 96.75 216 GLN A C 1
ATOM 1776 O O . GLN A 1 216 ? -45.689 -11.876 84.242 1.00 96.75 216 GLN A O 1
ATOM 1781 N N . GLN A 1 217 ? -46.569 -10.786 82.488 1.00 96.31 217 GLN A N 1
ATOM 1782 C CA . GLN A 1 217 ? -47.720 -10.255 83.232 1.00 96.31 217 GLN A CA 1
ATOM 1783 C C . GLN A 1 217 ? -48.602 -11.382 83.780 1.00 96.31 217 GLN A C 1
ATOM 1785 O O . GLN A 1 217 ? -48.986 -11.343 84.945 1.00 96.31 217 GLN A O 1
ATOM 1790 N N . LYS A 1 218 ? -48.866 -12.427 82.983 1.00 95.69 218 LYS A N 1
ATOM 1791 C CA . LYS A 1 218 ? -49.642 -13.593 83.434 1.00 95.69 218 LYS A CA 1
ATOM 1792 C C . LYS A 1 218 ? -48.949 -14.387 84.537 1.00 95.69 218 LYS A C 1
ATOM 1794 O O . LYS A 1 218 ? -49.628 -14.874 85.438 1.00 95.69 218 LYS A O 1
ATOM 1799 N N . PHE A 1 219 ? -47.621 -14.489 84.511 1.00 95.50 219 PHE A N 1
ATOM 1800 C CA . PHE A 1 219 ? -46.870 -15.076 85.621 1.00 95.50 219 PHE A CA 1
ATOM 1801 C C . PHE A 1 219 ? -46.990 -14.250 86.907 1.00 95.50 219 PHE A C 1
ATOM 1803 O O . PHE A 1 219 ? -47.183 -14.836 87.970 1.00 95.50 219 PHE A O 1
ATOM 1810 N N . GLU A 1 220 ? -46.935 -12.918 86.826 1.00 95.69 220 GLU A N 1
ATOM 1811 C CA . GLU A 1 220 ? -47.095 -12.062 88.007 1.00 95.69 220 GLU A CA 1
ATOM 1812 C C . GLU A 1 220 ? -48.533 -12.094 88.547 1.00 95.69 220 GLU A C 1
ATOM 1814 O O . GLU A 1 220 ? -48.728 -12.252 89.749 1.00 95.69 220 GLU A O 1
ATOM 1819 N N . GLU A 1 221 ? -49.548 -12.046 87.676 1.00 95.81 221 GLU A N 1
ATOM 1820 C CA . GLU A 1 221 ? -50.956 -12.240 88.059 1.00 95.81 221 GLU A CA 1
ATOM 1821 C C . GLU A 1 221 ? -51.152 -13.578 88.783 1.00 95.81 221 GLU A C 1
ATOM 1823 O O . GLU A 1 221 ? -51.761 -13.625 89.852 1.00 95.81 221 GLU A O 1
ATOM 1828 N N . LYS A 1 222 ? -50.597 -14.666 88.230 1.00 95.44 222 LYS A N 1
ATOM 1829 C CA . LYS A 1 222 ? -50.631 -15.986 88.863 1.00 95.44 222 LYS A CA 1
ATOM 1830 C C . LYS A 1 222 ? -49.979 -15.948 90.246 1.00 95.44 222 LYS A C 1
ATOM 1832 O O . LYS A 1 222 ? -50.579 -16.447 91.191 1.00 95.44 222 LYS A O 1
ATOM 1837 N N . ARG A 1 223 ? -48.805 -15.323 90.380 1.00 96.31 223 ARG A N 1
ATOM 1838 C CA . ARG A 1 223 ? -48.091 -15.198 91.660 1.00 96.31 223 ARG A CA 1
ATOM 1839 C C . ARG A 1 223 ? -48.908 -14.428 92.703 1.00 96.31 223 ARG A C 1
ATOM 1841 O O . ARG A 1 223 ? -48.964 -14.829 93.863 1.00 96.31 223 ARG A O 1
ATOM 1848 N N . MET A 1 224 ? -49.581 -13.353 92.291 1.00 95.75 224 MET A N 1
ATOM 1849 C CA . MET A 1 224 ? -50.467 -12.571 93.160 1.00 95.75 224 MET A CA 1
ATOM 1850 C C . MET A 1 224 ? -51.700 -13.371 93.595 1.00 95.75 224 MET A C 1
ATOM 1852 O O . MET A 1 224 ? -52.091 -13.311 94.761 1.00 95.75 224 MET A O 1
ATOM 1856 N N . LEU A 1 225 ? -52.301 -14.140 92.681 1.00 95.12 225 LEU A N 1
ATOM 1857 C CA . LEU A 1 225 ? -53.426 -15.023 92.992 1.00 95.12 225 LEU A CA 1
ATOM 1858 C C . LEU A 1 225 ? -53.018 -16.166 93.925 1.00 95.12 225 LEU A C 1
ATOM 1860 O O . LEU A 1 225 ? -53.763 -16.462 94.854 1.00 95.12 225 LEU A O 1
ATOM 1864 N N . GLU A 1 226 ? -51.846 -16.772 93.719 1.00 95.19 226 GLU A N 1
ATOM 1865 C CA . GLU A 1 226 ? -51.275 -17.779 94.623 1.00 95.19 226 GLU A CA 1
ATOM 1866 C C . GLU A 1 226 ? -51.076 -17.195 96.026 1.00 95.19 226 GLU A C 1
ATOM 1868 O O . GLU A 1 226 ? -51.562 -17.765 96.999 1.00 95.19 226 GLU A O 1
ATOM 1873 N N . HIS A 1 227 ? -50.493 -15.997 96.139 1.00 95.88 227 HIS A N 1
ATOM 1874 C CA . HIS A 1 227 ? -50.341 -15.335 97.434 1.00 95.88 227 HIS A CA 1
ATOM 1875 C C . HIS A 1 227 ? -51.690 -15.017 98.102 1.00 95.88 227 HIS A C 1
ATOM 1877 O O . HIS A 1 227 ? -51.850 -15.194 99.309 1.00 95.88 227 HIS A O 1
ATOM 1883 N N . ARG A 1 228 ? -52.689 -14.570 97.328 1.00 96.25 228 ARG A N 1
ATOM 1884 C CA . ARG A 1 228 ? -54.039 -14.310 97.848 1.00 96.25 228 ARG A CA 1
ATOM 1885 C C . ARG A 1 228 ? -54.734 -15.592 98.303 1.00 96.25 228 ARG A C 1
ATOM 1887 O O . ARG A 1 228 ? -55.461 -15.563 99.293 1.00 96.25 228 ARG A O 1
ATOM 1894 N N . LEU A 1 229 ? -54.527 -16.695 97.585 1.00 95.38 229 LEU A N 1
ATOM 1895 C CA . LEU A 1 229 ? -55.034 -18.009 97.961 1.00 95.38 229 LEU A CA 1
ATOM 1896 C C . LEU A 1 229 ? -54.440 -18.445 99.305 1.00 95.38 229 LEU A C 1
ATOM 1898 O O . LEU A 1 229 ? -55.201 -18.856 100.177 1.00 95.38 229 LEU A O 1
ATOM 1902 N N . ASP A 1 230 ? -53.126 -18.298 99.491 1.00 95.06 230 ASP A N 1
ATOM 1903 C CA . ASP A 1 230 ? -52.444 -18.624 100.750 1.00 95.06 230 ASP A CA 1
ATOM 1904 C C . ASP A 1 230 ? -52.980 -17.780 101.918 1.00 95.06 230 ASP A C 1
ATOM 1906 O O . ASP A 1 230 ? -53.338 -18.327 102.960 1.00 95.06 230 ASP A O 1
ATOM 1910 N N . GLN A 1 231 ? -53.153 -16.465 101.723 1.00 95.25 231 GLN A N 1
ATOM 1911 C CA . GLN A 1 231 ? -53.770 -15.584 102.727 1.00 95.25 231 GLN A CA 1
ATOM 1912 C C . GLN A 1 231 ? -55.175 -16.058 103.126 1.00 95.25 231 GLN A C 1
ATOM 1914 O O . GLN A 1 231 ? -55.480 -16.178 104.308 1.00 95.25 231 GLN A O 1
ATOM 1919 N N . LEU A 1 232 ? -56.029 -16.374 102.145 1.00 93.25 232 LEU A N 1
ATOM 1920 C CA . LEU A 1 232 ? -57.382 -16.870 102.414 1.00 93.25 232 LEU A CA 1
ATOM 1921 C C . LEU A 1 232 ? -57.369 -18.233 103.119 1.00 93.25 232 LEU A C 1
ATOM 1923 O O . LEU A 1 232 ? -58.257 -18.515 103.924 1.00 93.25 232 LEU A O 1
ATOM 1927 N N . GLN A 1 233 ? -56.388 -19.092 102.828 1.00 94.56 233 GLN A N 1
ATOM 1928 C CA . GLN A 1 233 ? -56.211 -20.357 103.543 1.00 94.56 233 GLN A CA 1
ATOM 1929 C C . GLN A 1 233 ? -55.824 -20.133 105.011 1.00 94.56 233 GLN A C 1
ATOM 1931 O O . GLN A 1 233 ? -56.331 -20.847 105.883 1.00 94.56 233 GLN A O 1
ATOM 1936 N N . ASP A 1 234 ? -54.973 -19.147 105.297 1.00 94.31 234 ASP A N 1
ATOM 1937 C CA . ASP A 1 234 ? -54.598 -18.770 106.661 1.00 94.31 234 ASP A CA 1
ATOM 1938 C C . ASP A 1 234 ? -55.763 -18.126 107.421 1.00 94.31 234 ASP A C 1
ATOM 1940 O O . ASP A 1 234 ? -56.056 -18.546 108.543 1.00 94.31 234 ASP A O 1
ATOM 1944 N N . ASP A 1 235 ? -56.504 -17.212 106.791 1.00 93.69 235 ASP A N 1
ATOM 1945 C CA . ASP A 1 235 ? -57.725 -16.624 107.355 1.00 93.69 235 ASP A CA 1
ATOM 1946 C C . ASP A 1 235 ? -58.758 -17.712 107.674 1.00 93.69 235 ASP A C 1
ATOM 1948 O O . ASP A 1 235 ? -59.308 -17.758 108.773 1.00 93.69 235 ASP A O 1
ATOM 1952 N N . LEU A 1 236 ? -58.991 -18.662 106.760 1.00 91.88 236 LEU A N 1
ATOM 1953 C CA . LEU A 1 236 ? -59.877 -19.803 107.015 1.00 91.88 236 LEU A CA 1
ATOM 1954 C C . LEU A 1 236 ? -59.404 -20.653 108.199 1.00 91.88 236 LEU A C 1
ATOM 1956 O O . LEU A 1 236 ? -60.232 -21.166 108.957 1.00 91.88 236 LEU A O 1
ATOM 1960 N N . ARG A 1 237 ? -58.088 -20.815 108.379 1.00 93.62 237 ARG A N 1
ATOM 1961 C CA . ARG A 1 237 ? -57.513 -21.520 109.532 1.00 93.62 237 ARG A CA 1
ATOM 1962 C C . ARG A 1 237 ? -57.756 -20.744 110.828 1.00 93.62 237 ARG A C 1
ATOM 1964 O O . ARG A 1 237 ? -58.147 -21.364 111.817 1.00 93.62 237 ARG A O 1
ATOM 1971 N N . MET A 1 238 ? -57.585 -19.422 110.812 1.00 92.31 238 MET A N 1
ATOM 1972 C CA . MET A 1 238 ? -57.900 -18.530 111.935 1.00 92.31 238 MET A CA 1
ATOM 1973 C C . MET A 1 238 ? -59.384 -18.581 112.285 1.00 92.31 238 MET A C 1
ATOM 1975 O O . MET A 1 238 ? -59.715 -18.969 113.400 1.00 92.31 238 MET A O 1
ATOM 1979 N N . MET A 1 239 ? -60.278 -18.362 111.321 1.00 89.88 239 MET A N 1
ATOM 1980 C CA . MET A 1 239 ? -61.729 -18.454 111.522 1.00 89.88 239 MET A CA 1
ATOM 1981 C C . MET A 1 239 ? -62.159 -19.837 112.024 1.00 89.88 239 MET A C 1
ATOM 1983 O O . MET A 1 239 ? -63.094 -19.959 112.812 1.00 89.88 239 MET A O 1
ATOM 1987 N N . LYS A 1 240 ? -61.494 -20.917 111.593 1.00 90.50 240 LYS A N 1
ATOM 1988 C CA . LYS A 1 240 ? -61.758 -22.269 112.106 1.00 90.50 240 LYS A CA 1
ATOM 1989 C C . LYS A 1 240 ? -61.312 -22.425 113.562 1.00 90.50 240 LYS A C 1
ATOM 1991 O O . LYS A 1 240 ? -62.021 -23.073 114.331 1.00 90.50 240 LYS A O 1
ATOM 1996 N N . ASN A 1 241 ? -60.171 -21.851 113.938 1.00 89.44 241 ASN A N 1
ATOM 1997 C CA . ASN A 1 241 ? -59.707 -21.824 115.324 1.00 89.44 241 ASN A CA 1
ATOM 1998 C C . ASN A 1 241 ? -60.641 -20.977 116.196 1.00 89.44 241 ASN A C 1
ATOM 2000 O O . ASN A 1 241 ? -61.123 -21.480 117.206 1.00 89.44 241 ASN A O 1
ATOM 2004 N N . GLU A 1 242 ? -61.000 -19.771 115.754 1.00 89.81 242 GLU A N 1
ATOM 2005 C CA . GLU A 1 242 ? -61.980 -18.904 116.415 1.00 89.81 242 GLU A CA 1
ATOM 2006 C C . GLU A 1 242 ? -63.348 -19.574 116.529 1.00 89.81 242 GLU A C 1
ATOM 2008 O O . GLU A 1 242 ? -63.979 -19.505 117.575 1.00 89.81 242 GLU A O 1
ATOM 2013 N N . LYS A 1 243 ? -63.808 -20.297 115.500 1.00 88.50 243 LYS A N 1
ATOM 2014 C CA . LYS A 1 243 ? -65.032 -21.105 115.574 1.00 88.50 243 LYS A CA 1
ATOM 2015 C C . LYS A 1 243 ? -64.900 -22.226 116.597 1.00 88.50 243 LYS A C 1
ATOM 2017 O O . LYS A 1 243 ? -65.866 -22.509 117.298 1.00 88.50 243 LYS A O 1
ATOM 2022 N N . ASN A 1 244 ? -63.755 -22.899 116.673 1.00 86.38 244 ASN A N 1
ATOM 2023 C CA . ASN A 1 244 ? -63.525 -23.932 117.680 1.00 86.38 244 ASN A CA 1
ATOM 2024 C C . ASN A 1 244 ? -63.523 -23.334 119.090 1.00 86.38 244 ASN A C 1
ATOM 2026 O O . ASN A 1 244 ? -64.155 -23.898 119.978 1.00 86.38 244 ASN A O 1
ATOM 2030 N N . ASP A 1 245 ? -62.870 -22.193 119.296 1.00 86.81 245 ASP A N 1
ATOM 2031 C CA . ASP A 1 245 ? -62.831 -21.500 120.583 1.00 86.81 245 ASP A CA 1
ATOM 2032 C C . ASP A 1 245 ? -64.200 -20.922 120.948 1.00 86.81 245 ASP A C 1
ATOM 2034 O O . ASP A 1 245 ? -64.692 -21.159 122.046 1.00 86.81 245 ASP A O 1
ATOM 2038 N N . GLY A 1 246 ? -64.894 -20.307 119.996 1.00 82.69 246 GLY A N 1
ATOM 2039 C CA . GLY A 1 246 ? -66.294 -19.916 120.103 1.00 82.69 246 GLY A CA 1
ATOM 2040 C C . GLY A 1 246 ? -67.209 -21.108 120.374 1.00 82.69 246 GLY A C 1
ATOM 2041 O O . GLY A 1 246 ? -68.126 -20.995 121.171 1.00 82.69 246 GLY A O 1
ATOM 2042 N N . SER A 1 247 ? -66.951 -22.288 119.805 1.00 84.69 247 SER A N 1
ATOM 2043 C CA . SER A 1 247 ? -67.698 -23.512 120.117 1.00 84.69 247 SER A CA 1
ATOM 2044 C C . SER A 1 247 ? -67.410 -24.014 121.531 1.00 84.69 247 SER A C 1
ATOM 2046 O O . SER A 1 247 ? -68.324 -24.549 122.159 1.00 84.69 247 SER A O 1
ATOM 2048 N N . LYS A 1 248 ? -66.184 -23.852 122.048 1.00 85.81 248 LYS A N 1
ATOM 2049 C CA . LYS A 1 248 ? -65.865 -24.123 123.461 1.00 85.81 248 LYS A CA 1
ATOM 2050 C C . LYS A 1 248 ? -66.596 -23.135 124.365 1.00 85.81 248 LYS A C 1
ATOM 2052 O O . LYS A 1 248 ? -67.241 -23.566 125.312 1.00 85.81 248 LYS A O 1
ATOM 2057 N N . ILE A 1 249 ? -66.578 -21.845 124.024 1.00 82.69 249 ILE A N 1
ATOM 2058 C CA . ILE A 1 249 ? -67.309 -20.795 124.741 1.00 82.69 249 ILE A CA 1
ATOM 2059 C C . ILE A 1 249 ? -68.813 -21.053 124.676 1.00 82.69 249 ILE A C 1
ATOM 2061 O O . ILE A 1 249 ? -69.463 -20.962 125.695 1.00 82.69 249 ILE A O 1
ATOM 2065 N N . ILE A 1 250 ? -69.387 -21.442 123.537 1.00 80.44 250 ILE A N 1
ATOM 2066 C CA . ILE A 1 250 ? -70.807 -21.801 123.419 1.00 80.44 250 ILE A CA 1
ATOM 2067 C C . ILE A 1 250 ? -71.110 -23.065 124.217 1.00 80.44 250 ILE A C 1
ATOM 2069 O O . ILE A 1 250 ? -72.176 -23.147 124.807 1.00 80.44 250 ILE A O 1
ATOM 2073 N N . ALA A 1 251 ? -70.224 -24.061 124.257 1.00 77.69 251 ALA A N 1
ATOM 2074 C CA . ALA A 1 251 ? -70.414 -25.224 125.123 1.00 77.69 251 ALA A CA 1
ATOM 2075 C C . ALA A 1 251 ? -70.398 -24.820 126.608 1.00 77.69 251 ALA A C 1
ATOM 2077 O O . ALA A 1 251 ? -71.224 -25.299 127.380 1.00 77.69 251 ALA A O 1
ATOM 2078 N N . GLN A 1 252 ? -69.523 -23.885 126.981 1.00 79.81 252 GLN A N 1
ATOM 2079 C CA . GLN A 1 252 ? -69.420 -23.329 128.327 1.00 79.81 252 GLN A CA 1
ATOM 2080 C C . GLN A 1 252 ? -70.615 -22.432 128.678 1.00 79.81 252 GLN A C 1
ATOM 2082 O O . GLN A 1 252 ? -71.217 -22.607 129.726 1.00 79.81 252 GLN A O 1
ATOM 2087 N N . LEU A 1 253 ? -71.060 -21.581 127.756 1.00 77.88 253 LEU A N 1
ATOM 2088 C CA . LEU A 1 253 ? -72.275 -20.779 127.847 1.00 77.88 253 LEU A CA 1
ATOM 2089 C C . LEU A 1 253 ? -73.531 -21.636 127.778 1.00 77.88 253 LEU A C 1
ATOM 2091 O O . LEU A 1 253 ? -74.529 -21.225 128.330 1.00 77.88 253 LEU A O 1
ATOM 2095 N N . LYS A 1 254 ? -73.534 -22.805 127.125 1.00 75.62 254 LYS A N 1
ATOM 2096 C CA . LYS A 1 254 ? -74.632 -23.785 127.192 1.00 75.62 254 LYS A CA 1
ATOM 2097 C C . LYS A 1 254 ? -74.664 -24.470 128.549 1.00 75.62 254 LYS A C 1
ATOM 2099 O O . LYS A 1 254 ? -75.746 -24.727 129.052 1.00 75.62 254 LYS A O 1
ATOM 2104 N N . PHE A 1 255 ? -73.505 -24.731 129.148 1.00 72.19 255 PHE A N 1
ATOM 2105 C CA . PHE A 1 255 ? -73.404 -25.213 130.521 1.00 72.19 255 PHE A CA 1
ATOM 2106 C C . PHE A 1 255 ? -73.870 -24.142 131.522 1.00 72.19 255 PHE A C 1
ATOM 2108 O O . PHE A 1 255 ? -74.651 -24.444 132.419 1.00 72.19 255 PHE A O 1
ATOM 2115 N N . GLU A 1 256 ? -73.494 -22.878 131.320 1.00 67.38 256 GLU A N 1
ATOM 2116 C CA . GLU A 1 256 ? -73.967 -21.732 132.108 1.00 67.38 256 GLU A CA 1
ATOM 2117 C C . GLU A 1 256 ? -75.436 -21.384 131.819 1.00 67.38 256 GLU A C 1
ATOM 2119 O O . GLU A 1 256 ? -76.171 -21.084 132.749 1.00 67.38 256 GLU A O 1
ATOM 2124 N N . LEU A 1 257 ? -75.920 -21.505 130.578 1.00 57.88 257 LEU A N 1
ATOM 2125 C CA . LEU A 1 257 ? -77.337 -21.394 130.209 1.00 57.88 257 LEU A CA 1
ATOM 2126 C C . LEU A 1 257 ? -78.133 -22.543 130.799 1.00 57.88 257 LEU A C 1
ATOM 2128 O O . LEU A 1 257 ? -79.246 -22.307 131.213 1.00 57.88 257 LEU A O 1
ATOM 2132 N N . GLN A 1 258 ? -77.595 -23.753 130.927 1.00 58.62 258 GLN A N 1
ATOM 2133 C CA . GLN A 1 258 ? -78.275 -24.821 131.656 1.00 58.62 258 GLN A CA 1
ATOM 2134 C C . GLN A 1 258 ? -78.349 -24.523 133.166 1.00 58.62 258 GLN A C 1
ATOM 2136 O O . GLN A 1 258 ? -79.293 -24.956 133.817 1.00 58.62 258 GLN A O 1
ATOM 2141 N N . GLN A 1 259 ? -77.429 -23.713 133.708 1.00 55.28 259 GLN A N 1
ATOM 2142 C CA . GLN A 1 259 ? -77.503 -23.181 135.079 1.00 55.28 259 GLN A CA 1
ATOM 2143 C C . GLN A 1 259 ? -78.368 -21.905 135.213 1.00 55.28 259 GLN A C 1
ATOM 2145 O O . GLN A 1 259 ? -78.890 -21.613 136.291 1.00 55.28 259 GLN A O 1
ATOM 2150 N N . LEU A 1 260 ? -78.552 -21.145 134.128 1.00 46.59 260 LEU A N 1
ATOM 2151 C CA . LEU A 1 260 ? -79.340 -19.905 134.075 1.00 46.59 260 LEU A CA 1
ATOM 2152 C C . LEU A 1 260 ? -80.759 -20.104 133.507 1.00 46.59 260 LEU A C 1
ATOM 2154 O O . LEU A 1 260 ? -81.630 -19.284 133.755 1.00 46.59 260 LEU A O 1
ATOM 2158 N N . GLN A 1 261 ? -81.050 -21.213 132.829 1.00 44.72 261 GLN A N 1
ATOM 2159 C CA . GLN A 1 261 ? -82.382 -21.628 132.364 1.00 44.72 261 GLN A CA 1
ATOM 2160 C C . GLN A 1 261 ? -83.213 -22.232 133.515 1.00 44.72 261 GLN A C 1
ATOM 2162 O O . GLN A 1 261 ? -84.439 -22.237 133.435 1.00 44.72 261 GLN A O 1
ATOM 2167 N N . ASP A 1 262 ? -82.559 -22.595 134.628 1.00 44.91 262 ASP A N 1
ATOM 2168 C CA . ASP A 1 262 ? -83.171 -22.754 135.960 1.00 44.91 262 ASP A CA 1
ATOM 2169 C C . ASP A 1 262 ? -83.433 -21.405 136.663 1.00 44.91 262 ASP A C 1
ATOM 2171 O O . ASP A 1 262 ? -84.215 -21.323 137.610 1.00 44.91 262 ASP A O 1
ATOM 2175 N N . ASN A 1 263 ? -82.834 -20.309 136.189 1.00 35.88 263 ASN A N 1
ATOM 2176 C CA . ASN A 1 263 ? -82.889 -18.996 136.822 1.00 35.88 263 ASN A CA 1
ATOM 2177 C C . ASN A 1 263 ? -83.360 -17.912 135.845 1.00 35.88 263 ASN A C 1
ATOM 2179 O O . ASN A 1 263 ? -82.585 -17.081 135.380 1.00 35.88 263 ASN A O 1
ATOM 2183 N N . ARG A 1 264 ? -84.688 -17.850 135.699 1.00 30.95 264 ARG A N 1
ATOM 2184 C CA . ARG A 1 264 ? -85.488 -16.703 135.223 1.00 30.95 264 ARG A CA 1
ATOM 2185 C C . ARG A 1 264 ? -85.828 -16.644 133.732 1.00 30.95 264 ARG A C 1
ATOM 2187 O O . ARG A 1 264 ? -85.189 -15.989 132.920 1.00 30.95 264 ARG A O 1
ATOM 2194 N N . LEU A 1 265 ? -87.042 -17.130 133.472 1.00 30.83 265 LEU A N 1
ATOM 2195 C CA . LEU A 1 265 ? -88.150 -16.300 132.978 1.00 30.83 265 LEU A CA 1
ATOM 2196 C C . LEU A 1 265 ? -88.006 -14.804 133.369 1.00 30.83 265 LEU A C 1
ATOM 2198 O O . LEU A 1 265 ? -88.162 -14.496 134.554 1.00 30.83 265 LEU A O 1
ATOM 2202 N N . LYS A 1 266 ? -87.772 -13.912 132.384 1.00 30.06 266 LYS A N 1
ATOM 2203 C CA . LYS A 1 266 ? -88.427 -12.590 132.134 1.00 30.06 266 LYS A CA 1
ATOM 2204 C C . LYS A 1 266 ? -87.500 -11.564 131.432 1.00 30.06 266 LYS A C 1
ATOM 2206 O O . LYS A 1 266 ? -86.497 -11.195 132.024 1.00 30.06 266 LYS A O 1
ATOM 2211 N N . GLU A 1 267 ? -87.922 -11.145 130.219 1.00 26.81 267 GLU A N 1
ATOM 2212 C CA . GLU A 1 267 ? -87.898 -9.805 129.543 1.00 26.81 267 GLU A CA 1
ATOM 2213 C C . GLU A 1 267 ? -86.616 -8.927 129.606 1.00 26.81 267 GLU A C 1
ATOM 2215 O O . GLU A 1 267 ? -85.971 -8.855 130.636 1.00 26.81 267 GLU A O 1
ATOM 2220 N N . GLY A 1 268 ? -86.168 -8.143 128.614 1.00 24.97 268 GLY A N 1
ATOM 2221 C CA . GLY A 1 268 ? -86.625 -7.714 127.288 1.00 24.97 268 GLY A CA 1
ATOM 2222 C C . GLY A 1 268 ? -85.759 -6.512 126.801 1.00 24.97 268 GLY A C 1
ATOM 2223 O O . GLY A 1 268 ? -85.150 -5.834 127.618 1.00 24.97 268 GLY A O 1
ATOM 2224 N N . ASP A 1 269 ? -85.742 -6.277 125.482 1.00 28.02 269 ASP A N 1
ATOM 2225 C CA . ASP A 1 269 ? -85.699 -4.983 124.749 1.00 28.02 269 ASP A CA 1
ATOM 2226 C C . ASP A 1 269 ? -84.451 -4.039 124.592 1.00 28.02 269 ASP A C 1
ATOM 2228 O O . ASP A 1 269 ? -83.998 -3.389 125.522 1.00 28.02 269 ASP A O 1
ATOM 2232 N N . GLN A 1 270 ? -84.054 -3.872 123.309 1.00 34.41 270 GLN A N 1
ATOM 2233 C CA . GLN A 1 270 ? -83.853 -2.644 122.483 1.00 34.41 270 GLN A CA 1
ATOM 2234 C C . GLN A 1 270 ? -82.632 -1.675 122.470 1.00 34.41 270 GLN A C 1
ATOM 2236 O O . GLN A 1 270 ? -82.276 -1.057 123.463 1.00 34.41 270 GLN A O 1
ATOM 2241 N N . ARG A 1 271 ? -82.237 -1.386 121.197 1.00 38.78 271 ARG A N 1
ATOM 2242 C CA . ARG A 1 271 ? -81.671 -0.155 120.552 1.00 38.78 271 ARG A CA 1
ATOM 2243 C C . ARG A 1 271 ? -80.206 0.208 120.884 1.00 38.78 271 ARG A C 1
ATOM 2245 O O . ARG A 1 271 ? -79.734 -0.121 121.953 1.00 38.78 271 ARG A O 1
ATOM 2252 N N . GLN A 1 272 ? -79.396 0.842 120.023 1.00 37.06 272 GLN A N 1
ATOM 2253 C CA . GLN A 1 272 ? -79.618 1.849 118.967 1.00 37.06 272 GLN A CA 1
ATOM 2254 C C . GLN A 1 272 ? -78.331 1.954 118.101 1.00 37.06 272 GLN A C 1
ATOM 2256 O O . GLN A 1 272 ? -77.250 1.725 118.634 1.00 37.06 272 GLN A O 1
ATOM 2261 N N . ASP A 1 273 ? -78.425 2.308 116.814 1.00 38.34 273 ASP A N 1
ATOM 2262 C CA . ASP A 1 273 ? -77.277 2.450 115.895 1.00 38.34 273 ASP A CA 1
ATOM 2263 C C . ASP A 1 273 ? -77.384 3.813 115.183 1.00 38.34 273 ASP A C 1
ATOM 2265 O O . ASP A 1 273 ? -78.337 4.038 114.434 1.00 38.34 273 ASP A O 1
ATOM 2269 N N . ASP A 1 274 ? -76.466 4.739 115.484 1.00 45.50 274 ASP A N 1
ATOM 2270 C CA . ASP A 1 274 ? -76.410 6.100 114.910 1.00 45.50 274 ASP A CA 1
ATOM 2271 C C . ASP A 1 274 ? -74.964 6.544 114.555 1.00 45.50 274 ASP A C 1
ATOM 2273 O O . ASP A 1 274 ? -74.716 7.718 114.299 1.00 45.50 274 ASP A O 1
ATOM 2277 N N . GLU A 1 275 ? -74.000 5.612 114.454 1.00 49.88 275 GLU A N 1
ATOM 2278 C CA . GLU A 1 275 ? -72.599 5.907 114.060 1.00 49.88 275 GLU A CA 1
ATOM 2279 C C . GLU A 1 275 ? -72.303 5.654 112.561 1.00 49.88 275 GLU A C 1
ATOM 2281 O O . GLU A 1 275 ? -71.307 6.132 112.017 1.00 49.88 275 GLU A O 1
ATOM 2286 N N . GLN A 1 276 ? -73.188 4.964 111.829 1.00 56.69 276 GLN A N 1
ATOM 2287 C CA . GLN A 1 276 ? -72.946 4.556 110.429 1.00 56.69 276 GLN A CA 1
ATOM 2288 C C . GLN A 1 276 ? -73.071 5.681 109.386 1.00 56.69 276 GLN A C 1
ATOM 2290 O O . GLN A 1 276 ? -72.629 5.519 108.246 1.00 56.69 276 GLN A O 1
ATOM 2295 N N . ARG A 1 277 ? -73.669 6.829 109.730 1.00 58.12 277 ARG A N 1
ATOM 2296 C CA . ARG A 1 277 ? -73.955 7.892 108.745 1.00 58.12 277 ARG A CA 1
ATOM 2297 C C . ARG A 1 277 ? -72.783 8.842 108.491 1.00 58.12 277 ARG A C 1
ATOM 2299 O O . ARG A 1 277 ? -72.706 9.405 107.403 1.00 58.12 277 ARG A O 1
ATOM 2306 N N . GLU A 1 278 ? -71.849 8.981 109.429 1.00 56.25 278 GLU A N 1
ATOM 2307 C CA . GLU A 1 278 ? -70.719 9.915 109.293 1.00 56.25 278 GLU A CA 1
ATOM 2308 C C . GLU A 1 278 ? -69.546 9.305 108.497 1.00 56.25 278 GLU A C 1
ATOM 2310 O O . GLU A 1 278 ? -68.918 9.979 107.679 1.00 56.25 278 GLU A O 1
ATOM 2315 N N . VAL A 1 279 ? -69.337 7.986 108.607 1.00 62.16 279 VAL A N 1
ATOM 2316 C CA . VAL A 1 279 ? -68.315 7.237 107.846 1.00 62.16 279 VAL A CA 1
ATOM 2317 C C . VAL A 1 279 ? -68.652 7.155 106.347 1.00 62.16 279 VAL A C 1
ATOM 2319 O O . VAL A 1 279 ? -67.763 7.211 105.496 1.00 62.16 279 VAL A O 1
ATOM 2322 N N . ALA A 1 280 ? -69.940 7.090 105.995 1.00 64.94 280 ALA A N 1
ATOM 2323 C CA . ALA A 1 280 ? -70.384 7.019 104.602 1.00 64.94 280 ALA A CA 1
ATOM 2324 C C . ALA A 1 280 ? -70.095 8.311 103.809 1.00 64.94 280 ALA A C 1
ATOM 2326 O O . ALA A 1 280 ? -69.762 8.252 102.626 1.00 64.94 280 ALA A O 1
ATOM 2327 N N . PHE A 1 281 ? -70.171 9.480 104.453 1.00 66.25 281 PHE A N 1
ATOM 2328 C CA . PHE A 1 281 ? -69.985 10.770 103.780 1.00 66.25 281 PHE A CA 1
ATOM 2329 C C . PHE A 1 281 ? -68.507 11.063 103.454 1.00 66.25 281 PHE A C 1
ATOM 2331 O O . PHE A 1 281 ? -68.183 11.608 102.393 1.00 66.25 281 PHE A O 1
ATOM 2338 N N . LEU A 1 282 ? -67.594 10.639 104.332 1.00 68.25 282 LEU A N 1
ATOM 2339 C CA . LEU A 1 282 ? -66.145 10.740 104.121 1.00 68.25 282 LEU A CA 1
ATOM 2340 C C . LEU A 1 282 ? -65.646 9.790 103.017 1.00 68.25 282 LEU A C 1
ATOM 2342 O O . LEU A 1 282 ? -64.811 10.195 102.205 1.00 68.25 282 LEU A O 1
ATOM 2346 N N . ASN A 1 283 ? -66.203 8.578 102.916 1.00 73.12 283 ASN A N 1
ATOM 2347 C CA . ASN A 1 283 ? -65.846 7.632 101.852 1.00 73.12 283 ASN A CA 1
ATOM 2348 C C . ASN A 1 283 ? -66.273 8.118 100.458 1.00 73.12 283 ASN A C 1
ATOM 2350 O O . ASN A 1 283 ? -65.450 8.118 99.543 1.00 73.12 283 ASN A O 1
ATOM 2354 N N . LEU A 1 284 ? -67.497 8.640 100.301 1.00 76.00 284 LEU A N 1
ATOM 2355 C CA . LEU A 1 284 ? -67.942 9.172 99.003 1.00 76.00 284 LEU A CA 1
ATOM 2356 C C . LEU A 1 284 ? -67.121 10.390 98.539 1.00 76.00 284 LEU A C 1
ATOM 2358 O O . LEU A 1 284 ? -66.901 10.578 97.342 1.00 76.00 284 LEU A O 1
ATOM 2362 N N . THR A 1 285 ? -66.645 11.221 99.469 1.00 74.50 285 THR A N 1
ATOM 2363 C CA . THR A 1 285 ? -65.851 12.415 99.132 1.00 74.50 285 THR A CA 1
ATOM 2364 C C . THR A 1 285 ? -64.456 12.041 98.612 1.00 74.50 285 THR A C 1
ATOM 2366 O O . THR A 1 285 ? -63.963 12.652 97.659 1.00 74.50 285 THR A O 1
ATOM 2369 N N . ASN A 1 286 ? -63.836 11.003 99.180 1.00 75.94 286 ASN A N 1
ATOM 2370 C CA . ASN A 1 286 ? -62.553 10.483 98.701 1.00 75.94 286 ASN A CA 1
ATOM 2371 C C . ASN A 1 286 ? -62.675 9.758 97.352 1.00 75.94 286 ASN A C 1
ATOM 2373 O O . ASN A 1 286 ? -61.816 9.941 96.488 1.00 75.94 286 ASN A O 1
ATOM 2377 N N . GLU A 1 287 ? -63.753 9.006 97.123 1.00 81.75 287 GLU A N 1
ATOM 2378 C CA . GLU A 1 287 ? -64.003 8.354 95.829 1.00 81.75 287 GLU A CA 1
ATOM 2379 C C . GLU A 1 287 ? -64.192 9.374 94.697 1.00 81.75 287 GLU A C 1
ATOM 2381 O O . GLU A 1 287 ? -63.586 9.245 93.632 1.00 81.75 287 GLU A O 1
ATOM 2386 N N . LEU A 1 288 ? -64.945 10.452 94.941 1.00 78.62 288 LEU A N 1
ATOM 2387 C CA . LEU A 1 288 ? -65.125 11.527 93.958 1.00 78.62 288 LEU A CA 1
ATOM 2388 C C . LEU A 1 288 ? -63.811 12.246 93.616 1.00 78.62 288 LEU A C 1
ATOM 2390 O O . LEU A 1 288 ? -63.598 12.639 92.465 1.00 78.62 288 LEU A O 1
ATOM 2394 N N . SER A 1 289 ? -62.919 12.403 94.595 1.00 79.44 289 SER A N 1
ATOM 2395 C CA . SER A 1 289 ? -61.575 12.953 94.390 1.00 79.44 289 SER A CA 1
ATOM 2396 C C . SER A 1 289 ? -60.701 12.030 93.527 1.00 79.44 289 SER A C 1
ATOM 2398 O O . SER A 1 289 ? -60.060 12.503 92.583 1.00 79.44 289 SER A O 1
ATOM 2400 N N . SER A 1 290 ? -60.731 10.714 93.779 1.00 81.44 290 SER A N 1
ATOM 2401 C CA . SER A 1 290 ? -59.987 9.718 92.987 1.00 81.44 290 SER A CA 1
ATOM 2402 C C . SER A 1 290 ? -60.440 9.705 91.528 1.00 81.44 290 SER A C 1
ATOM 2404 O O . SER A 1 290 ? -59.625 9.882 90.621 1.00 81.44 290 SER A O 1
ATOM 2406 N N . ILE A 1 291 ? -61.754 9.624 91.297 1.00 85.50 291 ILE A N 1
ATOM 2407 C CA . ILE A 1 291 ? -62.339 9.572 89.949 1.00 85.50 291 ILE A CA 1
ATOM 2408 C C . ILE A 1 291 ? -62.003 10.839 89.151 1.00 85.50 291 ILE A C 1
ATOM 2410 O O . ILE A 1 291 ? -61.724 10.775 87.954 1.00 85.50 291 ILE A O 1
ATOM 2414 N N . LYS A 1 292 ? -61.982 12.009 89.798 1.00 84.50 292 LYS A N 1
ATOM 2415 C CA . LYS A 1 292 ? -61.618 13.271 89.140 1.00 84.50 292 LYS A CA 1
ATOM 2416 C C . LYS A 1 292 ? -60.160 13.283 88.668 1.00 84.50 292 LYS A C 1
ATOM 2418 O O . LYS A 1 292 ? -59.878 13.791 87.579 1.00 84.50 292 LYS A O 1
ATOM 2423 N N . ASN A 1 293 ? -59.246 12.732 89.464 1.00 81.75 293 ASN A N 1
ATOM 2424 C CA . ASN A 1 293 ? -57.833 12.640 89.100 1.00 81.75 293 ASN A CA 1
ATOM 2425 C C . ASN A 1 293 ? -57.608 11.616 87.979 1.00 81.75 293 ASN A C 1
ATOM 2427 O O . ASN A 1 293 ? -56.888 11.912 87.024 1.00 81.75 293 ASN A O 1
ATOM 2431 N N . GLU A 1 294 ? -58.283 10.467 88.036 1.00 89.25 294 GLU A N 1
ATOM 2432 C CA . GLU A 1 294 ? -58.260 9.457 86.970 1.00 89.25 294 GLU A CA 1
ATOM 2433 C C . GLU A 1 294 ? -58.795 10.019 85.647 1.00 89.25 294 GLU A C 1
ATOM 2435 O O . GLU A 1 294 ? -58.147 9.891 84.609 1.00 89.25 294 GLU A O 1
ATOM 2440 N N . LEU A 1 295 ? -59.921 10.739 85.681 1.00 87.88 295 LEU A N 1
ATOM 2441 C CA . LEU A 1 295 ? -60.508 11.364 84.494 1.00 87.88 295 LEU A CA 1
ATOM 2442 C C . LEU A 1 295 ? -59.572 12.413 83.870 1.00 87.88 295 LEU A C 1
ATOM 2444 O O . LEU A 1 295 ? -59.448 12.489 82.646 1.00 87.88 295 LEU A O 1
ATOM 2448 N N . SER A 1 296 ? -58.892 13.206 84.704 1.00 86.81 296 SER A N 1
ATOM 2449 C CA . SER A 1 296 ? -57.883 14.174 84.254 1.00 86.81 296 SER A CA 1
ATOM 2450 C C . SER A 1 296 ? -56.693 13.478 83.578 1.00 86.81 296 SER A C 1
ATOM 2452 O O . SER A 1 296 ? -56.253 13.908 82.509 1.00 86.81 296 SER A O 1
ATOM 2454 N N . SER A 1 297 ? -56.216 12.365 84.151 1.00 88.38 297 SER A N 1
ATOM 2455 C CA . SER A 1 297 ? -55.127 11.570 83.566 1.00 88.38 297 SER A CA 1
ATOM 2456 C C . SER A 1 297 ? -55.521 10.981 82.214 1.00 88.38 297 SER A C 1
ATOM 2458 O O . SER A 1 297 ? -54.804 11.158 81.230 1.00 88.38 297 SER A O 1
ATOM 2460 N N . VAL A 1 298 ? -56.703 10.361 82.130 1.00 90.81 298 VAL A N 1
ATOM 2461 C CA . VAL A 1 298 ? -57.204 9.754 80.888 1.00 90.81 298 VAL A CA 1
ATOM 2462 C C . VAL A 1 298 ? -57.364 10.803 79.788 1.00 90.81 298 VAL A C 1
ATOM 2464 O O . VAL A 1 298 ? -57.016 10.550 78.635 1.00 90.81 298 VAL A O 1
ATOM 2467 N N . LYS A 1 299 ? -57.838 12.006 80.130 1.00 89.69 299 LYS A N 1
ATOM 2468 C CA . LYS A 1 299 ? -57.965 13.102 79.164 1.00 89.69 299 LYS A CA 1
ATOM 2469 C C . LYS A 1 299 ? -56.605 13.535 78.603 1.00 89.69 299 LYS A C 1
ATOM 2471 O O . LYS A 1 299 ? -56.474 13.694 77.392 1.00 89.69 299 LYS A O 1
ATOM 2476 N N . SER A 1 300 ? -55.595 13.673 79.462 1.00 88.50 300 SER A N 1
ATOM 2477 C CA . SER A 1 300 ? -54.225 14.010 79.047 1.00 88.50 300 SER A CA 1
ATOM 2478 C C . SER A 1 300 ? -53.612 12.927 78.146 1.00 88.50 300 SER A C 1
ATOM 2480 O O . SER A 1 300 ? -53.010 13.229 77.112 1.00 88.50 300 SER A O 1
ATOM 2482 N N . GLU A 1 301 ? -53.823 11.649 78.477 1.00 91.38 301 GLU A N 1
ATOM 2483 C CA . GLU A 1 301 ? -53.377 10.531 77.640 1.00 91.38 301 GLU A CA 1
ATOM 2484 C C . GLU A 1 301 ? -54.051 10.515 76.263 1.00 91.38 301 GLU A C 1
ATOM 2486 O O . GLU A 1 301 ? -53.397 10.206 75.261 1.00 91.38 301 GLU A O 1
ATOM 2491 N N . LEU A 1 302 ? -55.341 10.855 76.199 1.00 91.62 302 LEU A N 1
ATOM 2492 C CA . LEU A 1 302 ? -56.089 10.929 74.947 1.00 91.62 302 LEU A CA 1
ATOM 2493 C C . LEU A 1 302 ? -55.548 12.045 74.043 1.00 91.62 302 LEU A C 1
ATOM 2495 O O . LEU A 1 302 ? -55.245 11.784 72.880 1.00 91.62 302 LEU A O 1
ATOM 2499 N N . GLU A 1 303 ? -55.338 13.248 74.586 1.00 90.69 303 GLU A N 1
ATOM 2500 C CA . GLU A 1 303 ? -54.763 14.382 73.845 1.00 90.69 303 GLU A CA 1
ATOM 2501 C C . GLU A 1 303 ? -53.351 14.065 73.321 1.00 90.69 303 GLU A C 1
ATOM 2503 O O . GLU A 1 303 ? -52.979 14.449 72.208 1.00 90.69 303 GLU A O 1
ATOM 2508 N N . LEU A 1 304 ? -52.550 13.328 74.098 1.00 92.31 304 LEU A N 1
ATOM 2509 C CA . LEU A 1 304 ? -51.215 12.909 73.675 1.00 92.31 304 LEU A CA 1
ATOM 2510 C C . LEU A 1 304 ? -51.263 11.853 72.560 1.00 92.31 304 LEU A C 1
ATOM 2512 O O . LEU A 1 304 ? -50.446 11.902 71.638 1.00 92.31 304 LEU A O 1
ATOM 2516 N N . LYS A 1 305 ? -52.217 10.915 72.609 1.00 92.06 305 LYS A N 1
ATOM 2517 C CA . LYS A 1 305 ? -52.440 9.936 71.531 1.00 92.06 305 LYS A CA 1
ATOM 2518 C C . LYS A 1 305 ? -52.934 10.605 70.249 1.00 92.06 305 LYS A C 1
ATOM 2520 O O . LYS A 1 305 ? -52.430 10.285 69.178 1.00 92.06 305 LYS A O 1
ATOM 2525 N N . GLU A 1 306 ? -53.844 11.568 70.346 1.00 91.38 306 GLU A N 1
ATOM 2526 C CA . GLU A 1 306 ? -54.363 12.309 69.191 1.00 91.38 306 GLU A CA 1
ATOM 2527 C C . GLU A 1 306 ? -53.260 13.106 68.474 1.00 91.38 306 GLU A C 1
ATOM 2529 O O . GLU A 1 306 ? -53.142 13.054 67.247 1.00 91.38 306 GLU A O 1
ATOM 2534 N N . LYS A 1 307 ? -52.367 13.753 69.237 1.00 92.62 307 LYS A N 1
ATOM 2535 C CA . LYS A 1 307 ? -51.169 14.420 68.695 1.00 92.62 307 LYS A CA 1
ATOM 2536 C C . LYS A 1 307 ? -50.202 13.451 68.009 1.00 92.62 307 LYS A C 1
ATOM 2538 O O . LYS A 1 307 ? -49.598 13.798 66.998 1.00 92.62 307 LYS A O 1
ATOM 2543 N N . LYS A 1 308 ? -50.043 12.234 68.538 1.00 93.50 308 LYS A N 1
ATOM 2544 C CA . LYS A 1 308 ? -49.200 11.206 67.906 1.00 93.50 308 LYS A CA 1
ATOM 2545 C C . LYS A 1 308 ? -49.797 10.731 66.585 1.00 93.50 308 LYS A C 1
ATOM 2547 O O . LYS A 1 308 ? -49.095 10.730 65.580 1.00 93.50 308 LYS A O 1
ATOM 2552 N N . PHE A 1 309 ? -51.089 10.406 66.564 1.00 93.00 309 PHE A N 1
ATOM 2553 C CA . PHE A 1 309 ? -51.750 9.943 65.343 1.00 93.00 309 PHE A CA 1
ATOM 2554 C C . PHE A 1 309 ? -51.793 11.010 64.249 1.00 93.00 309 PHE A C 1
ATOM 2556 O O . PHE A 1 309 ? -51.588 10.689 63.083 1.00 93.00 309 PHE A O 1
ATOM 2563 N N . THR A 1 310 ? -51.998 12.280 64.599 1.00 92.69 310 THR A N 1
ATOM 2564 C CA . THR A 1 310 ? -51.934 13.379 63.620 1.00 92.69 310 THR A CA 1
ATOM 2565 C C . THR A 1 310 ? -50.530 13.534 63.032 1.00 92.69 310 THR A C 1
ATOM 2567 O O . THR A 1 310 ? -50.392 13.618 61.812 1.00 92.69 310 THR A O 1
ATOM 2570 N N . ALA A 1 311 ? -49.477 13.467 63.852 1.00 91.81 311 ALA A N 1
ATOM 2571 C CA . ALA A 1 311 ? -48.095 13.501 63.365 1.00 91.81 311 ALA A CA 1
ATOM 2572 C C . ALA A 1 311 ? -47.744 12.294 62.467 1.00 91.81 311 ALA A C 1
ATOM 2574 O O . ALA A 1 311 ? -47.083 12.455 61.437 1.00 91.81 311 ALA A O 1
ATOM 2575 N N . GLU A 1 312 ? -48.206 11.091 62.821 1.00 94.00 312 GLU A N 1
ATOM 2576 C CA . GLU A 1 312 ? -48.043 9.881 62.005 1.00 94.00 312 GLU A CA 1
ATOM 2577 C C . GLU A 1 312 ? -48.800 9.979 60.676 1.00 94.00 312 GLU A C 1
ATOM 2579 O O . GLU A 1 312 ? -48.252 9.612 59.633 1.00 94.00 312 GLU A O 1
ATOM 2584 N N . LEU A 1 313 ? -50.018 10.528 60.683 1.00 93.62 313 LEU A N 1
ATOM 2585 C CA . LEU A 1 313 ? -50.823 10.738 59.481 1.00 93.62 313 LEU A CA 1
ATOM 2586 C C . LEU A 1 313 ? -50.169 11.752 58.533 1.00 93.62 313 LEU A C 1
ATOM 2588 O O . LEU A 1 313 ? -50.097 11.525 57.326 1.00 93.62 313 LEU A O 1
ATOM 2592 N N . GLU A 1 314 ? -49.632 12.853 59.060 1.00 94.12 314 GLU A N 1
ATOM 2593 C CA . GLU A 1 314 ? -48.880 13.816 58.253 1.00 94.12 314 GLU A CA 1
ATOM 2594 C C . GLU A 1 314 ? -47.600 13.203 57.674 1.00 94.12 314 GLU A C 1
ATOM 2596 O O . GLU A 1 314 ? -47.284 13.413 56.503 1.00 94.12 314 GLU A O 1
ATOM 2601 N N . SER A 1 315 ? -46.861 12.437 58.480 1.00 93.06 315 SER A N 1
ATOM 2602 C CA . SER A 1 315 ? -45.634 11.758 58.051 1.00 93.06 315 SER A CA 1
ATOM 2603 C C . SER A 1 315 ? -45.911 10.740 56.941 1.00 93.06 315 SER A C 1
ATOM 2605 O O . SER A 1 315 ? -45.269 10.762 55.889 1.00 93.06 315 SER A O 1
ATOM 2607 N N . THR A 1 316 ? -46.930 9.898 57.120 1.00 92.19 316 THR A N 1
ATOM 2608 C CA . THR A 1 316 ? -47.356 8.922 56.107 1.00 92.19 316 THR A CA 1
ATOM 2609 C C . THR A 1 316 ? -47.867 9.601 54.841 1.00 92.19 316 THR A C 1
ATOM 2611 O O . THR A 1 316 ? -47.475 9.199 53.750 1.00 92.19 316 THR A O 1
ATOM 2614 N N . THR A 1 317 ? -48.635 10.686 54.956 1.00 94.62 317 THR A N 1
ATOM 2615 C CA . THR A 1 317 ? -49.091 11.470 53.795 1.00 94.62 317 THR A CA 1
ATOM 2616 C C . THR A 1 317 ? -47.914 12.060 53.010 1.00 94.62 317 THR A C 1
ATOM 2618 O O . THR A 1 317 ? -47.887 11.976 51.780 1.00 94.62 317 THR A O 1
ATOM 2621 N N . ARG A 1 318 ? -46.897 12.610 53.694 1.00 94.69 318 ARG A N 1
ATOM 2622 C CA . ARG A 1 318 ? -45.664 13.099 53.046 1.00 94.69 318 ARG A CA 1
ATOM 2623 C C . ARG A 1 318 ? -44.934 11.972 52.315 1.00 94.69 318 ARG A C 1
ATOM 2625 O O . ARG A 1 318 ? -44.546 12.159 51.164 1.00 94.69 318 ARG A O 1
ATOM 2632 N N . ASN A 1 319 ? -44.813 10.801 52.938 1.00 93.56 319 ASN A N 1
ATOM 2633 C CA . ASN A 1 319 ? -44.173 9.637 52.324 1.00 93.56 319 ASN A CA 1
ATOM 2634 C C . ASN A 1 319 ? -44.946 9.134 51.098 1.00 93.56 319 ASN A C 1
ATOM 2636 O O . ASN A 1 319 ? -44.335 8.860 50.069 1.00 93.56 319 ASN A O 1
ATOM 2640 N N . CYS A 1 320 ? -46.278 9.061 51.163 1.00 92.38 320 CYS A N 1
ATOM 2641 C CA . CYS A 1 320 ? -47.111 8.690 50.018 1.00 92.38 320 CYS A CA 1
ATOM 2642 C C . CYS A 1 320 ? -46.931 9.660 48.845 1.00 92.38 320 CYS A C 1
ATOM 2644 O O . CYS A 1 320 ? -46.760 9.216 47.712 1.00 92.38 320 CYS A O 1
ATOM 2646 N N . ASN A 1 321 ? -46.899 10.969 49.108 1.00 93.56 321 ASN A N 1
ATOM 2647 C CA . ASN A 1 321 ? -46.673 11.975 48.068 1.00 93.56 321 ASN A CA 1
ATOM 2648 C C . ASN A 1 321 ? -45.266 11.877 47.459 1.00 93.56 321 ASN A C 1
ATOM 2650 O O . ASN A 1 321 ? -45.109 12.017 46.247 1.00 93.56 321 ASN A O 1
ATOM 2654 N N . GLN A 1 322 ? -44.250 11.605 48.281 1.00 93.75 322 GLN A N 1
ATOM 2655 C CA . GLN A 1 322 ? -42.877 11.418 47.817 1.00 93.75 322 GLN A CA 1
ATOM 2656 C C . GLN A 1 322 ? -42.752 10.172 46.928 1.00 93.75 322 GLN A C 1
ATOM 2658 O O . GLN A 1 322 ? -42.214 10.258 45.826 1.00 93.75 322 GLN A O 1
ATOM 2663 N N . LEU A 1 323 ? -43.323 9.043 47.357 1.00 94.31 323 LEU A N 1
ATOM 2664 C CA . LEU A 1 323 ? -43.352 7.808 46.571 1.00 94.31 323 LEU A CA 1
ATOM 2665 C C . LEU A 1 323 ? -44.129 7.978 45.262 1.00 94.31 323 LEU A C 1
ATOM 2667 O O . LEU A 1 323 ? -43.718 7.451 44.231 1.00 94.31 323 LEU A O 1
ATOM 2671 N N . GLN A 1 324 ? -45.232 8.731 45.283 1.00 95.25 324 GLN A N 1
ATOM 2672 C CA . GLN A 1 324 ? -45.999 9.037 44.078 1.00 95.25 324 GLN A CA 1
ATOM 2673 C C . GLN A 1 324 ? -45.166 9.853 43.081 1.00 95.25 324 GLN A C 1
ATOM 2675 O O . GLN A 1 324 ? -45.136 9.525 41.896 1.00 95.25 324 GLN A O 1
ATOM 2680 N N . LYS A 1 325 ? -44.438 10.868 43.561 1.00 96.00 325 LYS A N 1
ATOM 2681 C CA . LYS A 1 325 ? -43.536 11.670 42.727 1.00 96.00 325 LYS A CA 1
ATOM 2682 C C . LYS A 1 325 ? -42.417 10.820 42.125 1.00 96.00 325 LYS A C 1
ATOM 2684 O O . LYS A 1 325 ? -42.196 10.870 40.920 1.00 96.00 325 LYS A O 1
ATOM 2689 N N . GLU A 1 326 ? -41.757 9.999 42.938 1.00 94.44 326 GLU A N 1
ATOM 2690 C CA . GLU A 1 326 ? -40.702 9.095 42.469 1.00 94.44 326 GLU A CA 1
ATOM 2691 C C . GLU A 1 326 ? -41.226 8.097 41.429 1.00 94.44 326 GLU A C 1
ATOM 2693 O O . GLU A 1 326 ? -40.556 7.833 40.432 1.00 94.44 326 GLU A O 1
ATOM 2698 N N . LEU A 1 327 ? -42.440 7.573 41.615 1.00 95.12 327 LEU A N 1
ATOM 2699 C CA . LEU A 1 327 ? -43.074 6.679 40.650 1.00 95.12 327 LEU A CA 1
ATOM 2700 C C . LEU A 1 327 ? -43.306 7.369 39.300 1.00 95.12 327 LEU A C 1
ATOM 2702 O O . LEU A 1 327 ? -43.067 6.765 38.251 1.00 95.12 327 LEU A O 1
ATOM 2706 N N . ASP A 1 328 ? -43.770 8.614 39.310 1.00 94.25 328 ASP A N 1
ATOM 2707 C CA . ASP A 1 328 ? -44.031 9.364 38.083 1.00 94.25 328 ASP A CA 1
ATOM 2708 C C . ASP A 1 328 ? -42.726 9.787 37.383 1.00 94.25 328 ASP A C 1
ATOM 2710 O O . ASP A 1 328 ? -42.628 9.658 36.158 1.00 94.25 328 ASP A O 1
ATOM 2714 N N . ASP A 1 329 ? -41.679 10.128 38.141 1.00 93.62 329 ASP A N 1
ATOM 2715 C CA . ASP A 1 329 ? -40.327 10.355 37.614 1.00 93.62 329 ASP A CA 1
ATOM 2716 C C . ASP A 1 329 ? -39.765 9.083 36.944 1.00 93.62 329 ASP A C 1
ATOM 2718 O O . ASP A 1 329 ? -39.214 9.135 35.838 1.00 93.62 329 ASP A O 1
ATOM 2722 N N . GLN A 1 330 ? -39.956 7.904 37.555 1.00 92.56 330 GLN A N 1
ATOM 2723 C CA . GLN A 1 330 ? -39.536 6.631 36.955 1.00 92.56 330 GLN A CA 1
ATOM 2724 C C . GLN A 1 330 ? -40.333 6.285 35.693 1.00 92.56 330 GLN A C 1
ATOM 2726 O O . GLN A 1 330 ? -39.757 5.784 34.722 1.00 92.56 330 GLN A O 1
ATOM 2731 N N . LYS A 1 331 ? -41.639 6.577 35.650 1.00 95.19 331 LYS A N 1
ATOM 2732 C CA . LYS A 1 331 ? -42.448 6.403 34.430 1.00 95.19 331 LYS A CA 1
ATOM 2733 C C . LYS A 1 331 ? -41.966 7.312 33.301 1.00 95.19 331 LYS A C 1
ATOM 2735 O O . LYS A 1 331 ? -41.850 6.848 32.166 1.00 95.19 331 LYS A O 1
ATOM 2740 N N . ALA A 1 332 ? -41.657 8.575 33.598 1.00 92.69 332 ALA A N 1
ATOM 2741 C CA . ALA A 1 332 ? -41.117 9.513 32.617 1.00 92.69 332 ALA A CA 1
ATOM 2742 C C . ALA A 1 332 ? -39.779 9.009 32.055 1.00 92.69 332 ALA A C 1
ATOM 2744 O O . ALA A 1 332 ? -39.619 8.891 30.836 1.00 92.69 332 ALA A O 1
ATOM 2745 N N . LYS A 1 333 ? -38.866 8.584 32.937 1.00 94.81 333 LYS A N 1
ATOM 2746 C CA . LYS A 1 333 ? -37.577 8.000 32.547 1.00 94.81 333 LYS A CA 1
ATOM 2747 C C . LYS A 1 333 ? -37.745 6.731 31.705 1.00 94.81 333 LYS A C 1
ATOM 2749 O O . LYS A 1 333 ? -37.033 6.545 30.719 1.00 94.81 333 LYS A O 1
ATOM 2754 N N . ASN A 1 334 ? -38.714 5.875 32.037 1.00 94.44 334 ASN A N 1
ATOM 2755 C CA . ASN A 1 334 ? -39.016 4.682 31.245 1.00 94.44 334 ASN A CA 1
ATOM 2756 C C . ASN A 1 334 ? -39.529 5.036 29.838 1.00 94.44 334 ASN A C 1
ATOM 2758 O O . ASN A 1 334 ? -39.084 4.442 28.856 1.00 94.44 334 ASN A O 1
ATOM 2762 N N . ASN A 1 335 ? -40.410 6.031 29.715 1.00 93.69 335 ASN A N 1
ATOM 2763 C CA . ASN A 1 335 ? -40.898 6.503 28.417 1.00 93.69 335 ASN A CA 1
ATOM 2764 C C . ASN A 1 335 ? -39.778 7.104 27.553 1.00 93.69 335 ASN A C 1
ATOM 2766 O O . ASN A 1 335 ? -39.718 6.840 26.346 1.00 93.69 335 ASN A O 1
ATOM 2770 N N . GLU A 1 336 ? -38.851 7.853 28.151 1.00 95.31 336 GLU A N 1
ATOM 2771 C CA . GLU A 1 336 ? -37.660 8.329 27.443 1.00 95.31 336 GLU A CA 1
ATOM 2772 C C . GLU A 1 336 ? -36.789 7.174 26.947 1.00 95.31 336 GLU A C 1
ATOM 2774 O O . GLU A 1 336 ? -36.351 7.185 25.794 1.00 95.31 336 GLU A O 1
ATOM 2779 N N . LEU A 1 337 ? -36.563 6.156 27.785 1.00 93.88 337 LEU A N 1
ATOM 2780 C CA . LEU A 1 337 ? -35.797 4.968 27.407 1.00 93.88 337 LEU A CA 1
ATOM 2781 C C . LEU A 1 337 ? -36.465 4.204 26.265 1.00 93.88 337 LEU A C 1
ATOM 2783 O O . LEU A 1 337 ? -35.783 3.831 25.314 1.00 93.88 337 LEU A O 1
ATOM 2787 N N . ARG A 1 338 ? -37.792 4.031 26.293 1.00 93.56 338 ARG A N 1
ATOM 2788 C CA . ARG A 1 338 ? -38.544 3.431 25.177 1.00 93.56 338 ARG A CA 1
ATOM 2789 C C . ARG A 1 338 ? -38.356 4.216 23.885 1.00 93.56 338 ARG A C 1
ATOM 2791 O O . ARG A 1 338 ? -38.111 3.618 22.844 1.00 93.56 338 ARG A O 1
ATOM 2798 N N . THR A 1 339 ? -38.407 5.543 23.959 1.00 91.75 339 THR A N 1
ATOM 2799 C CA . THR A 1 339 ? -38.219 6.416 22.792 1.00 91.75 339 THR A CA 1
ATOM 2800 C C . THR A 1 339 ? -36.794 6.325 22.244 1.00 91.75 339 THR A C 1
ATOM 2802 O O . THR A 1 339 ? -36.601 6.225 21.033 1.00 91.75 339 THR A O 1
ATOM 2805 N N . LYS A 1 340 ? -35.782 6.320 23.122 1.00 93.81 340 LYS A N 1
ATOM 2806 C CA . LYS A 1 340 ? -34.374 6.147 22.731 1.00 93.81 340 LYS A CA 1
ATOM 2807 C C . LYS A 1 340 ? -34.137 4.766 22.118 1.00 93.81 340 LYS A C 1
ATOM 2809 O O . LYS A 1 340 ? -33.564 4.688 21.038 1.00 93.81 340 LYS A O 1
ATOM 2814 N N . ASN A 1 341 ? -34.645 3.704 22.741 1.00 91.06 341 ASN A N 1
ATOM 2815 C CA . ASN A 1 341 ? -34.542 2.339 22.223 1.00 91.06 341 ASN A CA 1
ATOM 2816 C C . ASN A 1 341 ? -35.243 2.181 20.874 1.00 91.06 341 ASN A C 1
ATOM 2818 O O . ASN A 1 341 ? -34.697 1.538 19.984 1.00 91.06 341 ASN A O 1
ATOM 2822 N N . TRP A 1 342 ? -36.412 2.798 20.694 1.00 95.31 342 TRP A N 1
ATOM 2823 C CA . TRP A 1 342 ? -37.107 2.794 19.411 1.00 95.31 342 TRP A CA 1
ATOM 2824 C C . TRP A 1 342 ? -36.269 3.461 18.312 1.00 95.31 342 TRP A C 1
ATOM 2826 O O . TRP A 1 342 ? -36.068 2.859 17.261 1.00 95.31 342 TRP A O 1
ATOM 2836 N N . LYS A 1 343 ? -35.678 4.634 18.580 1.00 92.44 343 LYS A N 1
ATOM 2837 C CA . LYS A 1 343 ? -34.779 5.317 17.630 1.00 92.44 343 LYS A CA 1
ATOM 2838 C C . LYS A 1 343 ? -33.519 4.511 17.317 1.00 92.44 343 LYS A C 1
ATOM 2840 O O . LYS A 1 343 ? -33.090 4.468 16.170 1.00 92.44 343 LYS A O 1
ATOM 2845 N N . VAL A 1 344 ? -32.920 3.871 18.322 1.00 91.38 344 VAL A N 1
ATOM 2846 C CA . VAL A 1 344 ? -31.752 2.998 18.122 1.00 91.38 344 VAL A CA 1
ATOM 2847 C C . VAL A 1 344 ? -32.128 1.800 17.257 1.00 91.38 344 VAL A C 1
ATOM 2849 O O . VAL A 1 344 ? -31.398 1.469 16.331 1.00 91.38 344 VAL A O 1
ATOM 2852 N N . MET A 1 345 ? -33.280 1.179 17.510 1.00 90.62 345 MET A N 1
ATOM 2853 C CA . MET A 1 345 ? -33.768 0.057 16.712 1.00 90.62 345 MET A CA 1
ATOM 2854 C C . MET A 1 345 ? -34.087 0.477 15.270 1.00 90.62 345 MET A C 1
ATOM 2856 O O . MET A 1 345 ? -33.785 -0.262 14.337 1.00 90.62 345 MET A O 1
ATOM 2860 N N . GLU A 1 346 ? -34.639 1.674 15.066 1.00 91.94 346 GLU A N 1
ATOM 2861 C CA . GLU A 1 346 ? -34.873 2.250 13.738 1.00 91.94 346 GLU A CA 1
ATOM 2862 C C . GLU A 1 346 ? -33.556 2.520 12.993 1.00 91.94 346 GLU A C 1
ATOM 2864 O O . GLU A 1 346 ? -33.408 2.120 11.836 1.00 91.94 346 GLU A O 1
ATOM 2869 N N . ALA A 1 347 ? -32.566 3.110 13.669 1.00 89.62 347 ALA A N 1
ATOM 2870 C CA . ALA A 1 347 ? -31.233 3.331 13.113 1.00 89.62 347 ALA A CA 1
ATOM 2871 C C . ALA A 1 347 ? -30.523 2.009 12.776 1.00 89.62 347 ALA A C 1
ATOM 2873 O O . ALA A 1 347 ? -29.911 1.892 11.714 1.00 89.62 347 ALA A O 1
ATOM 2874 N N . LEU A 1 348 ? -30.648 0.997 13.640 1.00 89.31 348 LEU A N 1
ATOM 2875 C CA . LEU A 1 348 ? -30.096 -0.337 13.412 1.00 89.31 348 LEU A CA 1
ATOM 2876 C C . LEU A 1 348 ? -30.737 -0.992 12.185 1.00 89.31 348 LEU A C 1
ATOM 2878 O O . LEU A 1 348 ? -30.028 -1.488 11.316 1.00 89.31 348 LEU A O 1
ATOM 2882 N N . LYS A 1 349 ? -32.067 -0.925 12.068 1.00 90.81 349 LYS A N 1
ATOM 2883 C CA . LYS A 1 349 ? -32.806 -1.452 10.913 1.00 90.81 349 LYS A CA 1
ATOM 2884 C C . LYS A 1 349 ? -32.421 -0.739 9.612 1.00 90.81 349 LYS A C 1
ATOM 2886 O O . LYS A 1 349 ? -32.305 -1.378 8.568 1.00 90.81 349 LYS A O 1
ATOM 2891 N N . ALA A 1 350 ? -32.193 0.574 9.658 1.00 87.81 350 ALA A N 1
ATOM 2892 C CA . ALA A 1 350 ? -31.698 1.331 8.510 1.00 87.81 350 ALA A CA 1
ATOM 2893 C C . ALA A 1 350 ? -30.268 0.913 8.117 1.00 87.81 350 ALA A C 1
ATOM 2895 O O . ALA A 1 350 ? -29.986 0.719 6.933 1.00 87.81 350 ALA A O 1
ATOM 2896 N N . ALA A 1 351 ? -29.379 0.723 9.096 1.00 84.81 351 ALA A N 1
ATOM 2897 C CA . ALA A 1 351 ? -28.017 0.250 8.863 1.00 84.81 351 ALA A CA 1
ATOM 2898 C C . ALA A 1 351 ? -27.988 -1.178 8.287 1.00 84.81 351 ALA A C 1
ATOM 2900 O O . ALA A 1 351 ? -27.258 -1.436 7.331 1.00 84.81 351 ALA A O 1
ATOM 2901 N N . GLU A 1 352 ? -28.820 -2.080 8.808 1.00 84.88 352 GLU A N 1
ATOM 2902 C CA . GLU A 1 352 ? -28.962 -3.456 8.323 1.00 84.88 352 GLU A CA 1
ATOM 2903 C C . GLU A 1 352 ? -29.462 -3.499 6.873 1.00 84.88 352 GLU A C 1
ATOM 2905 O O . GLU A 1 352 ? -28.874 -4.175 6.029 1.00 84.88 352 GLU A O 1
ATOM 2910 N N . ASN A 1 353 ? -30.491 -2.714 6.540 1.00 85.44 353 ASN A N 1
ATOM 2911 C CA . ASN A 1 353 ? -30.989 -2.622 5.167 1.00 85.44 353 ASN A CA 1
ATOM 2912 C C . ASN A 1 353 ? -29.920 -2.101 4.194 1.00 85.44 353 ASN A C 1
ATOM 2914 O O . ASN A 1 353 ? -29.780 -2.632 3.091 1.00 85.44 353 ASN A O 1
ATOM 2918 N N . ASN A 1 354 ? -29.129 -1.106 4.606 1.00 83.50 354 ASN A N 1
ATOM 2919 C CA . ASN A 1 354 ? -28.032 -0.581 3.792 1.00 83.50 354 ASN A CA 1
ATOM 2920 C C . ASN A 1 354 ? -26.902 -1.606 3.611 1.00 83.50 354 ASN A C 1
ATOM 2922 O O . ASN A 1 354 ? -26.364 -1.740 2.510 1.00 83.50 354 ASN A O 1
ATOM 2926 N N . ALA A 1 355 ? -26.565 -2.364 4.657 1.00 79.44 355 ALA A N 1
ATOM 2927 C CA . ALA A 1 355 ? -25.576 -3.437 4.579 1.00 79.44 355 ALA A CA 1
ATOM 2928 C C . ALA A 1 355 ? -26.039 -4.574 3.648 1.00 79.44 355 ALA A C 1
ATOM 2930 O O . ALA A 1 355 ? -25.267 -5.040 2.807 1.00 79.44 355 ALA A O 1
ATOM 2931 N N . ASN A 1 356 ? -27.315 -4.960 3.730 1.00 78.81 356 ASN A N 1
ATOM 2932 C CA . ASN A 1 356 ? -27.911 -5.977 2.862 1.00 78.81 356 ASN A CA 1
ATOM 2933 C C . ASN A 1 356 ? -27.952 -5.529 1.392 1.00 78.81 356 ASN A C 1
ATOM 2935 O O . ASN A 1 356 ? -27.614 -6.309 0.499 1.00 78.81 356 ASN A O 1
ATOM 2939 N N . ALA A 1 357 ? -28.286 -4.262 1.124 1.00 75.69 357 ALA A N 1
ATOM 2940 C CA . ALA A 1 357 ? -28.242 -3.699 -0.225 1.00 75.69 357 ALA A CA 1
ATOM 2941 C C . ALA A 1 357 ? -26.812 -3.677 -0.802 1.00 75.69 357 ALA A C 1
ATOM 2943 O O . ALA A 1 357 ? -26.599 -4.048 -1.958 1.00 75.69 357 ALA A O 1
ATOM 2944 N N . ALA A 1 358 ? -25.815 -3.305 0.009 1.00 74.31 358 ALA A N 1
ATOM 2945 C CA . ALA A 1 358 ? -24.413 -3.299 -0.404 1.00 74.31 358 ALA A CA 1
ATOM 2946 C C . ALA A 1 358 ? -23.864 -4.713 -0.674 1.00 74.31 358 ALA A C 1
ATOM 2948 O O . ALA A 1 358 ? -23.062 -4.893 -1.592 1.00 74.31 358 ALA A O 1
ATOM 2949 N N . SER A 1 359 ? -24.300 -5.716 0.094 1.00 71.12 359 SER A N 1
ATOM 2950 C CA . SER A 1 359 ? -23.895 -7.115 -0.098 1.00 71.12 359 SER A CA 1
ATOM 2951 C C . SER A 1 359 ? -24.471 -7.703 -1.391 1.00 71.12 359 SER A C 1
ATOM 2953 O O . SER A 1 359 ? -23.728 -8.257 -2.206 1.00 71.12 359 SER A O 1
ATOM 2955 N N . ASN A 1 360 ? -25.764 -7.478 -1.654 1.00 67.56 360 ASN A N 1
ATOM 2956 C CA . ASN A 1 360 ? -26.407 -7.938 -2.887 1.00 67.56 360 ASN A CA 1
ATOM 2957 C C . ASN A 1 360 ? -25.779 -7.313 -4.145 1.00 67.56 360 ASN A C 1
ATOM 2959 O O . ASN A 1 360 ? -25.529 -8.029 -5.116 1.00 67.56 360 ASN A O 1
ATOM 2963 N N . ASN A 1 361 ? -25.446 -6.017 -4.118 1.00 68.00 361 ASN A N 1
ATOM 2964 C CA . ASN A 1 361 ? -24.793 -5.351 -5.252 1.00 68.00 361 ASN A CA 1
ATOM 2965 C C . ASN A 1 361 ? -23.374 -5.886 -5.516 1.00 68.00 361 ASN A C 1
ATOM 2967 O O . ASN A 1 361 ? -23.022 -6.167 -6.664 1.00 68.00 361 ASN A O 1
ATOM 2971 N N . LYS A 1 362 ? -22.573 -6.116 -4.467 1.00 71.06 362 LYS A N 1
ATOM 2972 C CA . LYS A 1 362 ? -21.226 -6.696 -4.616 1.00 71.06 362 LYS A CA 1
ATOM 2973 C C . LYS A 1 362 ? -21.269 -8.103 -5.210 1.00 71.06 362 LYS A C 1
ATOM 2975 O O . LYS A 1 362 ? -20.455 -8.420 -6.074 1.00 71.06 362 LYS A O 1
ATOM 2980 N N . GLN A 1 363 ? -22.239 -8.927 -4.809 1.00 70.25 363 GLN A N 1
ATOM 2981 C CA . GLN A 1 363 ? -22.407 -10.262 -5.385 1.00 70.25 363 GLN A CA 1
ATOM 2982 C C . GLN A 1 363 ? -22.763 -10.201 -6.880 1.00 70.25 363 GLN A C 1
ATOM 2984 O O . GLN A 1 363 ? -22.259 -11.006 -7.667 1.00 70.25 363 GLN A O 1
ATOM 2989 N N . THR A 1 364 ? -23.591 -9.236 -7.298 1.00 70.12 364 THR A N 1
ATOM 2990 C CA . THR A 1 364 ? -23.912 -9.053 -8.721 1.00 70.12 364 THR A CA 1
ATOM 2991 C C . THR A 1 364 ? -22.727 -8.559 -9.550 1.00 70.12 364 THR A C 1
ATOM 2993 O O . THR A 1 364 ? -22.567 -9.015 -10.682 1.00 70.12 364 THR A O 1
ATOM 2996 N N . ASP A 1 365 ? -21.874 -7.690 -9.003 1.00 74.94 365 ASP A N 1
ATOM 2997 C CA . ASP A 1 365 ? -20.697 -7.175 -9.716 1.00 74.94 365 ASP A CA 1
ATOM 2998 C C . ASP A 1 365 ? -19.602 -8.237 -9.869 1.00 74.94 365 ASP A C 1
ATOM 3000 O O . ASP A 1 365 ? -19.027 -8.376 -10.949 1.00 74.94 365 ASP A O 1
ATOM 3004 N N . VAL A 1 366 ? -19.374 -9.059 -8.837 1.00 76.44 366 VAL A N 1
ATOM 3005 C CA . VAL A 1 366 ? -18.440 -10.195 -8.913 1.00 76.44 366 VAL A CA 1
ATOM 3006 C C . VAL A 1 366 ? -18.893 -11.196 -9.976 1.00 76.44 366 VAL A C 1
ATOM 3008 O O . VAL A 1 366 ? -18.100 -11.563 -10.837 1.00 76.44 366 VAL A O 1
ATOM 3011 N N . ASN A 1 367 ? -20.175 -11.574 -9.992 1.00 78.94 367 ASN A N 1
ATOM 3012 C CA . ASN A 1 367 ? -20.697 -12.516 -10.988 1.00 78.94 367 ASN A CA 1
ATOM 3013 C C . ASN A 1 367 ? -20.568 -11.982 -12.429 1.00 78.94 367 ASN A C 1
ATOM 3015 O O . ASN A 1 367 ? -20.265 -12.750 -13.344 1.00 78.94 367 ASN A O 1
ATOM 3019 N N . LYS A 1 368 ? -20.768 -10.674 -12.647 1.00 83.88 368 LYS A N 1
ATOM 3020 C CA . LYS A 1 368 ? -20.560 -10.038 -13.960 1.00 83.88 368 LYS A CA 1
ATOM 3021 C C . LYS A 1 368 ? -19.092 -10.084 -14.384 1.00 83.88 368 LYS A C 1
ATOM 3023 O O . LYS A 1 368 ? -18.804 -10.556 -15.480 1.00 83.88 368 LYS A O 1
ATOM 3028 N N . LEU A 1 369 ? -18.177 -9.672 -13.504 1.00 81.75 369 LEU A N 1
ATOM 3029 C CA . LEU A 1 369 ? -16.734 -9.694 -13.765 1.00 81.75 369 LEU A CA 1
ATOM 3030 C C . LEU A 1 369 ? -16.224 -11.111 -14.052 1.00 81.75 369 LEU A C 1
ATOM 3032 O O . LEU A 1 369 ? -15.452 -11.311 -14.987 1.00 81.75 369 LEU A O 1
ATOM 3036 N N . THR A 1 370 ? -16.683 -12.109 -13.292 1.00 85.56 370 THR A N 1
ATOM 3037 C CA . THR A 1 370 ? -16.331 -13.515 -13.526 1.00 85.56 370 THR A CA 1
ATOM 3038 C C . THR A 1 370 ? -16.799 -13.987 -14.902 1.00 85.56 370 THR A C 1
ATOM 3040 O O . THR A 1 370 ? -16.020 -14.606 -15.626 1.00 85.56 370 THR A O 1
ATOM 3043 N N . ASN A 1 371 ? -18.028 -13.655 -15.308 1.00 84.44 371 ASN A N 1
ATOM 3044 C CA . ASN A 1 371 ? -18.543 -14.024 -16.629 1.00 84.44 371 ASN A CA 1
ATOM 3045 C C . ASN A 1 371 ? -17.778 -13.337 -17.771 1.00 84.44 371 ASN A C 1
ATOM 3047 O O . ASN A 1 371 ? -17.453 -13.990 -18.763 1.00 84.44 371 ASN A O 1
ATOM 3051 N N . GLU A 1 372 ? -17.433 -12.055 -17.627 1.00 86.00 372 GLU A N 1
ATOM 3052 C CA . GLU A 1 372 ? -16.615 -11.332 -18.610 1.00 86.00 372 GLU A CA 1
ATOM 3053 C C . GLU A 1 372 ? -15.212 -11.935 -18.755 1.00 86.00 372 GLU A C 1
ATOM 3055 O O . GLU A 1 372 ? -14.696 -12.063 -19.869 1.00 86.00 372 GLU A O 1
ATOM 3060 N N . LEU A 1 373 ? -14.595 -12.327 -17.639 1.00 84.62 373 LEU A N 1
ATOM 3061 C CA . LEU A 1 373 ? -13.255 -12.908 -17.618 1.00 84.62 373 LEU A CA 1
ATOM 3062 C C . LEU A 1 373 ? -13.245 -14.303 -18.248 1.00 84.62 373 LEU A C 1
ATOM 3064 O O . LEU A 1 373 ? -12.398 -14.581 -19.096 1.00 84.62 373 LEU A O 1
ATOM 3068 N N . ILE A 1 374 ? -14.245 -15.132 -17.921 1.00 86.06 374 ILE A N 1
ATOM 3069 C CA . ILE A 1 374 ? -14.475 -16.411 -18.599 1.00 86.06 374 ILE A CA 1
ATOM 3070 C C . ILE A 1 374 ? -14.615 -16.162 -20.101 1.00 86.06 374 ILE A C 1
ATOM 3072 O O . ILE A 1 374 ? -13.909 -16.777 -20.887 1.00 86.06 374 ILE A O 1
ATOM 3076 N N . GLN A 1 375 ? -15.459 -15.227 -20.533 1.00 85.19 375 GLN A N 1
ATOM 3077 C CA . GLN A 1 375 ? -15.700 -14.997 -21.957 1.00 85.19 375 GLN A CA 1
ATOM 3078 C C . GLN A 1 375 ? -14.458 -14.508 -22.723 1.00 85.19 375 GLN A C 1
ATOM 3080 O O . GLN A 1 375 ? -14.236 -14.948 -23.851 1.00 85.19 375 GLN A O 1
ATOM 3085 N N . LYS A 1 376 ? -13.616 -13.664 -22.114 1.00 86.75 376 LYS A N 1
ATOM 3086 C CA . LYS A 1 376 ? -12.327 -13.257 -22.702 1.00 86.75 376 LYS A CA 1
ATOM 3087 C C . LYS A 1 376 ? -11.369 -14.434 -22.870 1.00 86.75 376 LYS A C 1
ATOM 3089 O O . LYS A 1 376 ? -10.762 -14.571 -23.928 1.00 86.75 376 LYS A O 1
ATOM 3094 N N . GLU A 1 377 ? -11.267 -15.292 -21.860 1.00 83.44 377 GLU A N 1
ATOM 3095 C CA . GLU A 1 377 ? -10.421 -16.489 -21.900 1.00 83.44 377 GLU A CA 1
ATOM 3096 C C . GLU A 1 377 ? -10.888 -17.461 -22.997 1.00 83.44 377 GLU A C 1
ATOM 3098 O O . GLU A 1 377 ? -10.097 -17.944 -23.807 1.00 83.44 377 GLU A O 1
ATOM 3103 N N . ARG A 1 378 ? -12.207 -17.669 -23.092 1.00 85.25 378 ARG A N 1
ATOM 3104 C CA . ARG A 1 378 ? -12.850 -18.473 -24.142 1.00 85.25 378 ARG A CA 1
ATOM 3105 C C . ARG A 1 378 ? -12.499 -17.983 -25.550 1.00 85.25 378 ARG A C 1
ATOM 3107 O O . ARG A 1 378 ? -12.222 -18.790 -26.437 1.00 85.25 378 ARG A O 1
ATOM 3114 N N . GLU A 1 379 ? -12.522 -16.670 -25.753 1.00 84.69 379 GLU A N 1
ATOM 3115 C CA . GLU A 1 379 ? -12.213 -16.035 -27.035 1.00 84.69 379 GLU A CA 1
ATOM 3116 C C . GLU A 1 379 ? -10.715 -16.127 -27.373 1.00 84.69 379 GLU A C 1
ATOM 3118 O O . GLU A 1 379 ? -10.351 -16.464 -28.500 1.00 84.69 379 GLU A O 1
ATOM 3123 N N . ALA A 1 380 ? -9.836 -15.925 -26.387 1.00 85.19 380 ALA A N 1
ATOM 3124 C CA . ALA A 1 380 ? -8.391 -16.066 -26.561 1.00 85.19 380 ALA A CA 1
ATOM 3125 C C . ALA A 1 380 ? -7.995 -17.497 -26.970 1.00 85.19 380 ALA A C 1
ATOM 3127 O O . ALA A 1 380 ? -7.211 -17.686 -27.904 1.00 85.19 380 ALA A O 1
ATOM 3128 N N . GLN A 1 381 ? -8.587 -18.512 -26.332 1.00 82.88 381 GLN A N 1
ATOM 3129 C CA . GLN A 1 381 ? -8.363 -19.921 -26.674 1.00 82.88 381 GLN A CA 1
ATOM 3130 C C . GLN A 1 381 ? -8.822 -20.248 -28.098 1.00 82.88 381 GLN A C 1
ATOM 3132 O O . GLN A 1 381 ? -8.113 -20.940 -28.835 1.00 82.88 381 GLN A O 1
ATOM 3137 N N . LYS A 1 382 ? -9.971 -19.704 -28.521 1.00 83.69 382 LYS A N 1
ATOM 3138 C CA . LYS A 1 382 ? -10.449 -19.829 -29.902 1.00 83.69 382 LYS A CA 1
ATOM 3139 C C . LYS A 1 382 ? -9.453 -19.244 -30.895 1.00 83.69 382 LYS A C 1
ATOM 3141 O O . LYS A 1 382 ? -9.028 -19.948 -31.808 1.00 83.69 382 LYS A O 1
ATOM 3146 N N . GLN A 1 383 ? -9.027 -18.002 -30.680 1.00 84.62 383 GLN A N 1
ATOM 3147 C CA . GLN A 1 383 ? -8.086 -17.312 -31.567 1.00 84.62 383 GLN A CA 1
ATOM 3148 C C . GLN A 1 383 ? -6.732 -18.025 -31.656 1.00 84.62 383 GLN A C 1
ATOM 3150 O O . GLN A 1 383 ? -6.151 -18.133 -32.739 1.00 84.62 383 GLN A O 1
ATOM 3155 N N . PHE A 1 384 ? -6.238 -18.556 -30.536 1.00 84.38 384 PHE A N 1
ATOM 3156 C CA . PHE A 1 384 ? -4.996 -19.323 -30.503 1.00 84.38 384 PHE A CA 1
ATOM 3157 C C . PHE A 1 384 ? -5.078 -20.583 -31.374 1.00 84.38 384 PHE A C 1
ATOM 3159 O O . PHE A 1 384 ? -4.196 -20.833 -32.198 1.00 84.38 384 PHE A O 1
ATOM 3166 N N . ILE A 1 385 ? -6.162 -21.350 -31.251 1.00 82.88 385 ILE A N 1
ATOM 3167 C CA . ILE A 1 385 ? -6.372 -22.564 -32.046 1.00 82.88 385 ILE A CA 1
ATOM 3168 C C . ILE A 1 385 ? -6.595 -22.246 -33.527 1.00 82.88 385 ILE A C 1
ATOM 3170 O O . ILE A 1 385 ? -6.036 -22.935 -34.381 1.00 82.88 385 ILE A O 1
ATOM 3174 N N . GLU A 1 386 ? -7.351 -21.194 -33.852 1.00 82.56 386 GLU A N 1
ATOM 3175 C CA . GLU A 1 386 ? -7.531 -20.753 -35.242 1.00 82.56 386 GLU A CA 1
ATOM 3176 C C . GLU A 1 386 ? -6.197 -20.390 -35.908 1.00 82.56 386 GLU A C 1
ATOM 3178 O O . GLU A 1 386 ? -6.005 -20.667 -37.093 1.00 82.56 386 GLU A O 1
ATOM 3183 N N . ARG A 1 387 ? -5.249 -19.837 -35.139 1.00 82.69 387 ARG A N 1
ATOM 3184 C CA . ARG A 1 387 ? -3.896 -19.530 -35.615 1.00 82.69 387 ARG A CA 1
ATOM 3185 C C . ARG A 1 387 ? -3.045 -20.780 -35.848 1.00 82.69 387 ARG A C 1
ATOM 3187 O O . ARG A 1 387 ? -2.250 -20.791 -36.785 1.00 82.69 387 ARG A O 1
ATOM 3194 N N . LEU A 1 388 ? -3.185 -21.811 -35.013 1.00 81.56 388 LEU A N 1
ATOM 3195 C CA . LEU A 1 388 ? -2.427 -23.063 -35.142 1.00 81.56 388 LEU A CA 1
ATOM 3196 C C . LEU A 1 388 ? -2.965 -23.980 -36.247 1.00 81.56 388 LEU A C 1
ATOM 3198 O O . LEU A 1 388 ? -2.186 -24.693 -36.879 1.00 81.56 388 LEU A O 1
ATOM 3202 N N . PHE A 1 389 ? -4.277 -23.954 -36.492 1.00 79.75 389 PHE A N 1
ATOM 3203 C CA . PHE A 1 389 ? -4.944 -24.844 -37.444 1.00 79.75 389 PHE A CA 1
ATOM 3204 C C . PHE A 1 389 ? -5.905 -24.082 -38.380 1.00 79.75 389 PHE A C 1
ATOM 3206 O O . PHE A 1 389 ? -7.129 -24.246 -38.283 1.00 79.75 389 PHE A O 1
ATOM 3213 N N . PRO A 1 390 ? -5.380 -23.285 -39.334 1.00 77.88 390 PRO A N 1
ATOM 3214 C CA . PRO A 1 390 ? -6.202 -22.488 -40.252 1.00 77.88 390 PRO A CA 1
ATOM 3215 C C . PRO A 1 390 ? -7.185 -23.335 -41.074 1.00 77.88 390 PRO A C 1
ATOM 3217 O O . PRO A 1 390 ? -8.336 -22.947 -41.266 1.00 77.88 390 PRO A O 1
ATOM 3220 N N . ASP A 1 391 ? -6.764 -24.538 -41.477 1.00 72.38 391 ASP A N 1
ATOM 3221 C CA . ASP A 1 391 ? -7.555 -25.472 -42.295 1.00 72.38 391 ASP A CA 1
ATOM 3222 C C . ASP A 1 391 ? -8.783 -26.036 -41.559 1.00 72.38 391 ASP A C 1
ATOM 3224 O O . ASP A 1 391 ? -9.724 -26.540 -42.174 1.00 72.38 391 ASP A O 1
ATOM 3228 N N . ILE A 1 392 ? -8.784 -25.956 -40.226 1.00 75.81 392 ILE A N 1
ATOM 3229 C CA . ILE A 1 392 ? -9.836 -26.479 -39.350 1.00 75.81 392 ILE A CA 1
ATOM 3230 C C . ILE A 1 392 ? -10.745 -25.340 -38.843 1.00 75.81 392 ILE A C 1
ATOM 3232 O O . ILE A 1 392 ? -11.924 -25.566 -38.551 1.00 75.81 392 ILE A O 1
ATOM 3236 N N . SER A 1 393 ? -10.237 -24.100 -38.827 1.00 76.62 393 SER A N 1
ATOM 3237 C CA . SER A 1 393 ? -10.924 -22.892 -38.338 1.00 76.62 393 SER A CA 1
ATOM 3238 C C . SER A 1 393 ? -12.312 -22.682 -38.958 1.00 76.62 393 SER A C 1
ATOM 3240 O O . SER A 1 393 ? -13.273 -22.394 -38.247 1.00 76.62 393 SER A O 1
ATOM 3242 N N . HIS A 1 394 ? -12.473 -22.903 -40.267 1.00 72.19 394 HIS A N 1
ATOM 3243 C CA . HIS A 1 394 ? -13.761 -22.697 -40.943 1.00 72.19 394 HIS A CA 1
ATOM 3244 C C . HIS A 1 394 ? -14.876 -23.642 -40.443 1.00 72.19 394 HIS A C 1
ATOM 3246 O O . HIS A 1 394 ? -16.054 -23.283 -40.460 1.00 72.19 394 HIS A O 1
ATOM 3252 N N . THR A 1 395 ? -14.517 -24.838 -39.969 1.00 74.31 395 THR A N 1
ATOM 3253 C CA . THR A 1 395 ? -15.474 -25.809 -39.410 1.00 74.31 395 THR A CA 1
ATOM 3254 C C . THR A 1 395 ? -15.828 -25.458 -37.964 1.00 74.31 395 THR A C 1
ATOM 3256 O O . THR A 1 395 ? -16.989 -25.541 -37.574 1.00 74.31 395 THR A O 1
ATOM 3259 N N . LEU A 1 396 ? -14.849 -24.969 -37.197 1.00 76.38 396 LEU A N 1
ATOM 3260 C CA . LEU A 1 396 ? -15.007 -24.605 -35.786 1.00 76.38 396 LEU A CA 1
ATOM 3261 C C . LEU A 1 396 ? -15.866 -23.356 -35.551 1.00 76.38 396 LEU A C 1
ATOM 3263 O O . LEU A 1 396 ? -16.508 -23.248 -34.509 1.00 76.38 396 LEU A O 1
ATOM 3267 N N . LYS A 1 397 ? -15.947 -22.442 -36.526 1.00 76.00 397 LYS A N 1
ATOM 3268 C CA . LYS A 1 397 ? -16.794 -21.235 -36.448 1.00 76.00 397 LYS A CA 1
ATOM 3269 C C . LYS A 1 397 ? -18.299 -21.517 -36.405 1.00 76.00 397 LYS A C 1
ATOM 3271 O O . LYS A 1 397 ? -19.066 -20.633 -36.040 1.00 76.00 397 LYS A O 1
ATOM 3276 N N . LYS A 1 398 ? -18.733 -22.724 -36.778 1.00 75.88 398 LYS A N 1
ATOM 3277 C CA . LYS A 1 398 ? -20.154 -23.118 -36.802 1.00 75.88 398 LYS A CA 1
ATOM 3278 C C . LYS A 1 398 ? -20.618 -23.813 -35.519 1.00 75.88 398 LYS A C 1
ATOM 3280 O O . LYS A 1 398 ? -21.782 -24.189 -35.430 1.00 75.88 398 LYS A O 1
ATOM 3285 N N . VAL A 1 399 ? -19.718 -24.000 -34.555 1.00 80.38 399 VAL A N 1
ATOM 3286 C CA . VAL A 1 399 ? -19.957 -24.787 -33.343 1.00 80.38 399 VAL A CA 1
ATOM 3287 C C . VAL A 1 399 ? -20.203 -23.852 -32.156 1.00 80.38 399 VAL A C 1
ATOM 3289 O O . VAL A 1 399 ? -19.533 -22.826 -32.002 1.00 80.38 399 VAL A O 1
ATOM 3292 N N . THR A 1 400 ? -21.176 -24.203 -31.316 1.00 78.19 400 THR A N 1
ATOM 3293 C CA . THR A 1 400 ? -21.445 -23.553 -30.022 1.00 78.19 400 THR A CA 1
ATOM 3294 C C . THR A 1 400 ? -20.212 -23.647 -29.120 1.00 78.19 400 THR A C 1
ATOM 3296 O O . THR A 1 400 ? -19.388 -24.542 -29.281 1.00 78.19 400 THR A O 1
ATOM 3299 N N . TYR A 1 401 ? -20.030 -22.719 -28.171 1.00 71.06 401 TYR A N 1
ATOM 3300 C CA . TYR A 1 401 ? -18.841 -22.760 -27.304 1.00 71.06 401 TYR A CA 1
ATOM 3301 C C . TYR A 1 401 ? -18.748 -24.071 -26.503 1.00 71.06 401 TYR A C 1
ATOM 3303 O O . TYR A 1 401 ? -17.663 -24.634 -26.396 1.00 71.06 401 TYR A O 1
ATOM 3311 N N . ASP A 1 402 ? -19.880 -24.571 -26.007 1.00 77.00 402 ASP A N 1
ATOM 3312 C CA . ASP A 1 402 ? -19.917 -25.771 -25.165 1.00 77.00 402 ASP A CA 1
ATOM 3313 C C . ASP A 1 402 ? -19.494 -27.038 -25.932 1.00 77.00 402 ASP A C 1
ATOM 3315 O O . ASP A 1 402 ? -18.835 -27.908 -25.367 1.00 77.00 402 ASP A O 1
ATOM 3319 N N . ASP A 1 403 ? -19.753 -27.094 -27.243 1.00 80.25 403 ASP A N 1
ATOM 3320 C CA . ASP A 1 403 ? -19.343 -28.209 -28.106 1.00 80.25 403 ASP A CA 1
ATOM 3321 C C . ASP A 1 403 ? -18.007 -27.948 -28.833 1.00 80.25 403 ASP A C 1
ATOM 3323 O O . ASP A 1 403 ? -17.401 -28.865 -29.399 1.00 80.25 403 ASP A O 1
ATOM 3327 N N . TRP A 1 404 ? -17.509 -26.703 -28.803 1.00 86.31 404 TRP A N 1
ATOM 3328 C CA . TRP A 1 404 ? -16.324 -26.260 -29.546 1.00 86.31 404 TRP A CA 1
ATOM 3329 C C . TRP A 1 404 ? -15.068 -27.025 -29.136 1.00 86.31 404 TRP A C 1
ATOM 3331 O O . TRP A 1 404 ? -14.289 -27.427 -29.997 1.00 86.31 404 TRP A O 1
ATOM 3341 N N . GLN A 1 405 ? -14.876 -27.264 -27.837 1.00 81.75 405 GLN A N 1
ATOM 3342 C CA . GLN A 1 405 ? -13.690 -27.956 -27.328 1.00 81.75 405 GLN A CA 1
ATOM 3343 C C . GLN A 1 405 ? -13.652 -29.426 -27.773 1.00 81.75 405 GLN A C 1
ATOM 3345 O O . GLN A 1 405 ? -12.605 -29.930 -28.188 1.00 81.75 405 GLN A O 1
ATOM 3350 N N . THR A 1 406 ? -14.799 -30.105 -27.736 1.00 84.06 406 THR A N 1
ATOM 3351 C CA . THR A 1 406 ? -14.941 -31.504 -28.159 1.00 84.06 406 THR A CA 1
ATOM 3352 C C . THR A 1 406 ? -14.705 -31.646 -29.661 1.00 84.06 406 THR A C 1
ATOM 3354 O O . THR A 1 406 ? -13.939 -32.508 -30.098 1.00 84.06 406 THR A O 1
ATOM 3357 N N . GLU A 1 407 ? -15.299 -30.756 -30.455 1.00 83.62 407 GLU A N 1
ATOM 3358 C CA . GLU A 1 407 ? -15.172 -30.776 -31.911 1.00 83.62 407 GLU A CA 1
ATOM 3359 C C . GLU A 1 407 ? -13.768 -30.356 -32.380 1.00 83.62 407 GLU A C 1
ATOM 3361 O O . GLU A 1 407 ? -13.212 -30.950 -33.306 1.00 83.62 407 GLU A O 1
ATOM 3366 N N . CYS A 1 408 ? -13.140 -29.403 -31.685 1.00 83.19 408 CYS A N 1
ATOM 3367 C CA . CYS A 1 408 ? -11.742 -29.019 -31.884 1.00 83.19 408 CYS A CA 1
ATOM 3368 C C . CYS A 1 408 ? -10.799 -30.206 -31.680 1.00 83.19 408 CYS A C 1
ATOM 3370 O O . CYS A 1 408 ? -10.019 -30.535 -32.578 1.00 83.19 408 CYS A O 1
ATOM 3372 N N . ASN A 1 409 ? -10.927 -30.906 -30.550 1.00 84.25 409 ASN A N 1
ATOM 3373 C CA . ASN A 1 409 ? -10.128 -32.095 -30.267 1.00 84.25 409 ASN A CA 1
ATOM 3374 C C . ASN A 1 409 ? -10.313 -33.170 -31.344 1.00 84.25 409 ASN A C 1
ATOM 3376 O O . ASN A 1 409 ? -9.330 -33.697 -31.861 1.00 84.25 409 ASN A O 1
ATOM 3380 N N . ARG A 1 410 ? -11.557 -33.445 -31.755 1.00 87.62 410 ARG A N 1
ATOM 3381 C CA . ARG A 1 410 ? -11.855 -34.424 -32.810 1.00 87.62 410 ARG A CA 1
ATOM 3382 C C . ARG A 1 410 ? -11.168 -34.072 -34.133 1.00 87.62 410 ARG A C 1
ATOM 3384 O O . ARG A 1 410 ? -10.560 -34.935 -34.775 1.00 87.62 410 ARG A O 1
ATOM 3391 N N . LEU A 1 411 ? -11.256 -32.810 -34.551 1.00 85.00 411 LEU A N 1
ATOM 3392 C CA . LEU A 1 411 ? -10.688 -32.349 -35.814 1.00 85.00 411 LEU A CA 1
ATOM 3393 C C . LEU A 1 411 ? -9.154 -32.358 -35.788 1.00 85.00 411 LEU A C 1
ATOM 3395 O O . LEU A 1 411 ? -8.547 -32.855 -36.742 1.00 85.00 411 LEU A O 1
ATOM 3399 N N . ILE A 1 412 ? -8.532 -31.905 -34.694 1.00 83.56 412 ILE A N 1
ATOM 3400 C CA . ILE A 1 412 ? -7.074 -31.963 -34.505 1.00 83.56 412 ILE A CA 1
ATOM 3401 C C . ILE A 1 412 ? -6.592 -33.419 -34.513 1.00 83.56 412 ILE A C 1
ATOM 3403 O O . ILE A 1 412 ? -5.653 -33.743 -35.241 1.00 83.56 412 ILE A O 1
ATOM 3407 N N . SER A 1 413 ? -7.261 -34.328 -33.797 1.00 84.81 413 SER A N 1
ATOM 3408 C CA . SER A 1 413 ? -6.922 -35.758 -33.811 1.00 84.81 413 SER A CA 1
ATOM 3409 C C . SER A 1 413 ? -6.990 -36.349 -35.222 1.00 84.81 413 SER A C 1
ATOM 3411 O O . SER A 1 413 ? -6.057 -37.031 -35.647 1.00 84.81 413 SER A O 1
ATOM 3413 N N . SER A 1 414 ? -8.026 -36.016 -36.001 1.00 83.62 414 SER A N 1
ATOM 3414 C CA . SER A 1 414 ? -8.154 -36.474 -37.394 1.00 83.62 414 SER A CA 1
ATOM 3415 C C . SER A 1 414 ? -7.062 -35.917 -38.322 1.00 83.62 414 SER A C 1
ATOM 3417 O O . SER A 1 414 ? -6.639 -36.576 -39.277 1.00 83.62 414 SER A O 1
ATOM 3419 N N . TYR A 1 415 ? -6.596 -34.693 -38.058 1.00 81.81 415 TYR A N 1
ATOM 3420 C CA . TYR A 1 415 ? -5.507 -34.057 -38.794 1.00 81.81 415 TYR A CA 1
ATOM 3421 C C . TYR A 1 415 ? -4.169 -34.740 -38.484 1.00 81.81 415 TYR A C 1
ATOM 3423 O O . TYR A 1 415 ? -3.430 -35.108 -39.398 1.00 81.81 415 TYR A O 1
ATOM 3431 N N . VAL A 1 416 ? -3.905 -35.014 -37.204 1.00 81.44 416 VAL A N 1
ATOM 3432 C CA . VAL A 1 416 ? -2.715 -35.746 -36.750 1.00 81.44 416 VAL A CA 1
ATOM 3433 C C . VAL A 1 416 ? -2.687 -37.174 -37.309 1.00 81.44 416 VAL A C 1
ATOM 3435 O O . VAL A 1 416 ? -1.636 -37.634 -37.756 1.00 81.44 416 VAL A O 1
ATOM 3438 N N . GLU A 1 417 ? -3.823 -37.873 -37.354 1.00 81.81 417 GLU A N 1
ATOM 3439 C CA . GLU A 1 417 ? -3.906 -39.207 -37.965 1.00 81.81 417 GLU A CA 1
ATOM 3440 C C . GLU A 1 417 ? -3.628 -39.195 -39.472 1.00 81.81 417 GLU A C 1
ATOM 3442 O O . GLU A 1 417 ? -2.931 -40.080 -39.974 1.00 81.81 417 GLU A O 1
ATOM 3447 N N . ARG A 1 418 ? -4.110 -38.177 -40.197 1.00 80.25 418 ARG A N 1
ATOM 3448 C CA . ARG A 1 418 ? -3.789 -37.988 -41.622 1.00 80.25 418 ARG A CA 1
ATOM 3449 C C . ARG A 1 418 ? -2.291 -37.803 -41.846 1.00 80.25 418 ARG A C 1
ATOM 3451 O O . ARG A 1 418 ? -1.733 -38.425 -42.748 1.00 80.25 418 ARG A O 1
ATOM 3458 N N . LEU A 1 419 ? -1.634 -37.000 -41.007 1.00 74.00 419 LEU A N 1
ATOM 3459 C CA . LEU A 1 419 ? -0.184 -36.795 -41.073 1.00 74.00 419 LEU A CA 1
ATOM 3460 C C . LEU A 1 419 ? 0.603 -38.077 -40.766 1.00 74.00 419 LEU A C 1
ATOM 3462 O O . LEU A 1 419 ? 1.633 -38.324 -41.393 1.00 74.00 419 LEU A O 1
ATOM 3466 N N . LYS A 1 420 ? 0.118 -38.910 -39.837 1.00 74.25 420 LYS A N 1
ATOM 3467 C CA . LYS A 1 420 ? 0.733 -40.211 -39.531 1.00 74.25 420 LYS A CA 1
ATOM 3468 C C . LYS A 1 420 ? 0.590 -41.197 -40.694 1.00 74.25 420 LYS A C 1
ATOM 3470 O O . LYS A 1 420 ? 1.596 -41.751 -41.126 1.00 74.25 420 LYS A O 1
ATOM 3475 N N . LYS A 1 421 ? -0.608 -41.335 -41.274 1.00 68.88 421 LYS A N 1
ATOM 3476 C CA . LYS A 1 421 ? -0.851 -42.209 -42.441 1.00 68.88 421 LYS A CA 1
ATOM 3477 C C . LYS A 1 421 ? -0.097 -41.752 -43.699 1.00 68.88 421 LYS A C 1
ATOM 3479 O O . LYS A 1 421 ? 0.344 -42.583 -44.487 1.00 68.88 421 LYS A O 1
ATOM 3484 N N . GLY A 1 422 ? 0.127 -40.446 -43.862 1.00 54.81 422 GLY A N 1
ATOM 3485 C CA . GLY A 1 422 ? 0.929 -39.890 -44.959 1.00 54.81 422 GLY A CA 1
ATOM 3486 C C . GLY A 1 422 ? 2.418 -40.264 -44.922 1.00 54.81 422 GLY A C 1
ATOM 3487 O O . GLY A 1 422 ? 3.063 -40.257 -45.966 1.00 54.81 422 GLY A O 1
ATOM 3488 N N . LYS A 1 423 ? 2.973 -40.637 -43.758 1.00 53.19 423 LYS A N 1
ATOM 3489 C CA . LYS A 1 423 ? 4.376 -41.076 -43.627 1.00 53.19 423 LYS A CA 1
ATOM 3490 C C . LYS A 1 423 ? 4.613 -42.539 -44.018 1.00 53.19 423 LYS A C 1
ATOM 3492 O O . LYS A 1 423 ? 5.752 -42.891 -44.305 1.00 53.19 423 LYS A O 1
ATOM 3497 N N . GLU A 1 424 ? 3.576 -43.373 -44.082 1.00 46.16 424 GLU A N 1
ATOM 3498 C CA . GLU A 1 424 ? 3.710 -44.811 -44.377 1.00 46.16 424 GLU A CA 1
ATOM 3499 C C . GLU A 1 424 ? 3.624 -45.149 -45.882 1.00 46.16 424 GLU A C 1
ATOM 3501 O O . GLU A 1 424 ? 4.017 -46.240 -46.280 1.00 46.16 424 GLU A O 1
ATOM 3506 N N . SER A 1 425 ? 3.202 -44.215 -46.749 1.00 46.44 425 SER A N 1
ATOM 3507 C CA . SER A 1 425 ? 3.119 -44.418 -48.217 1.00 46.44 425 SER A CA 1
ATOM 3508 C C . SER A 1 425 ? 4.205 -43.717 -49.050 1.00 46.44 425 SER A C 1
ATOM 3510 O O . SER A 1 425 ? 4.158 -43.751 -50.276 1.00 46.44 425 SER A O 1
ATOM 3512 N N . THR A 1 426 ? 5.226 -43.116 -48.431 1.00 41.72 426 THR A N 1
ATOM 3513 C CA . THR A 1 426 ? 6.356 -42.506 -49.160 1.00 41.72 426 THR A CA 1
ATOM 3514 C C . THR A 1 426 ? 7.701 -42.952 -48.598 1.00 41.72 426 THR A C 1
ATOM 3516 O O . THR A 1 426 ? 8.532 -42.132 -48.210 1.00 41.72 426 THR A O 1
ATOM 3519 N N . ASN A 1 427 ? 7.939 -44.263 -48.573 1.00 45.19 427 ASN A N 1
ATOM 3520 C CA . ASN A 1 427 ? 9.281 -44.814 -48.412 1.00 45.19 427 ASN A CA 1
ATOM 3521 C C . ASN A 1 427 ? 9.904 -44.976 -49.809 1.00 45.19 427 ASN A C 1
ATOM 3523 O O . ASN A 1 427 ? 9.829 -46.035 -50.422 1.00 45.19 427 ASN A O 1
ATOM 3527 N N . GLY A 1 428 ? 10.431 -43.883 -50.369 1.00 44.91 428 GLY A N 1
ATOM 3528 C CA . GLY A 1 428 ? 11.005 -43.926 -51.716 1.00 44.91 428 GLY A CA 1
ATOM 3529 C C . GLY A 1 428 ? 11.182 -42.584 -52.415 1.00 44.91 428 GLY A C 1
ATOM 3530 O O . GLY A 1 428 ? 10.771 -42.447 -53.562 1.00 44.91 428 GLY A O 1
ATOM 3531 N N . ARG A 1 429 ? 11.801 -41.583 -51.776 1.00 37.28 429 ARG A N 1
ATOM 3532 C CA . ARG A 1 429 ? 12.537 -40.561 -52.541 1.00 37.28 429 ARG A CA 1
ATOM 3533 C C . ARG A 1 429 ? 13.549 -39.816 -51.680 1.00 37.28 429 ARG A C 1
ATOM 3535 O O . ARG A 1 429 ? 13.189 -39.114 -50.744 1.00 37.28 429 ARG A O 1
ATOM 3542 N N . ALA A 1 430 ? 14.808 -40.028 -52.054 1.00 45.66 430 ALA A N 1
ATOM 3543 C CA . ALA A 1 430 ? 16.017 -39.286 -51.727 1.00 45.66 430 ALA A CA 1
ATOM 3544 C C . ALA A 1 430 ? 15.808 -37.965 -50.964 1.00 45.66 430 ALA A C 1
ATOM 3546 O O . ALA A 1 430 ? 15.338 -36.966 -51.513 1.00 45.66 430 ALA A O 1
ATOM 3547 N N . SER A 1 431 ? 16.258 -37.949 -49.711 1.00 39.16 431 SER A N 1
ATOM 3548 C CA . SER A 1 431 ? 16.559 -36.716 -48.993 1.00 39.16 431 SER A CA 1
ATOM 3549 C C . SER A 1 431 ? 17.709 -36.005 -49.704 1.00 39.16 431 SER A C 1
ATOM 3551 O O . SER A 1 431 ? 18.829 -36.504 -49.754 1.00 39.16 431 SER A O 1
ATOM 3553 N N . SER A 1 432 ? 17.401 -34.838 -50.262 1.00 43.62 432 SER A N 1
ATOM 3554 C CA . SER A 1 432 ? 18.368 -33.857 -50.752 1.00 43.62 432 SER A CA 1
ATOM 3555 C C . SER A 1 432 ? 19.476 -33.590 -49.705 1.00 43.62 432 SER A C 1
ATOM 3557 O O . SER A 1 432 ? 19.142 -33.452 -48.521 1.00 43.62 432 SER A O 1
ATOM 3559 N N . PRO A 1 433 ? 20.761 -33.455 -50.105 1.00 52.09 433 PRO A N 1
ATOM 3560 C CA . PRO A 1 433 ? 21.894 -33.192 -49.202 1.00 52.09 433 PRO A CA 1
ATOM 3561 C C . PRO A 1 433 ? 21.721 -31.949 -48.312 1.00 52.09 433 PRO A C 1
ATOM 3563 O O . PRO A 1 433 ? 22.324 -31.857 -47.245 1.00 52.09 433 PRO A O 1
ATOM 3566 N N . GLN A 1 434 ? 20.847 -31.019 -48.711 1.00 51.91 434 GLN A N 1
ATOM 3567 C CA . GLN A 1 434 ? 20.595 -29.757 -48.014 1.00 51.91 434 GLN A CA 1
ATOM 3568 C C . GLN A 1 434 ? 20.022 -29.952 -46.595 1.00 51.91 434 GLN A C 1
ATOM 3570 O O . GLN A 1 434 ? 20.465 -29.308 -45.649 1.00 51.91 434 GLN A O 1
ATOM 3575 N N . LYS A 1 435 ? 19.082 -30.897 -46.410 1.00 54.12 435 LYS A N 1
ATOM 3576 C CA . LYS A 1 435 ? 18.434 -31.122 -45.100 1.00 54.12 435 LYS A CA 1
ATOM 3577 C C . LYS A 1 435 ? 19.394 -31.712 -44.065 1.00 54.12 435 LYS A C 1
ATOM 3579 O O . LYS A 1 435 ? 19.245 -31.436 -42.881 1.00 54.12 435 LYS A O 1
ATOM 3584 N N . SER A 1 436 ? 20.387 -32.494 -44.494 1.00 59.88 436 SER A N 1
ATOM 3585 C CA . SER A 1 436 ? 21.403 -33.047 -43.589 1.00 59.88 436 SER A CA 1
ATOM 3586 C C . SER A 1 436 ? 22.350 -31.966 -43.064 1.00 59.88 436 SER A C 1
ATOM 3588 O O . SER A 1 436 ? 22.800 -32.047 -41.924 1.00 59.88 436 SER A O 1
ATOM 3590 N N . GLN A 1 437 ? 22.641 -30.945 -43.876 1.00 66.56 437 GLN A N 1
ATOM 3591 C CA . GLN A 1 437 ? 23.512 -29.839 -43.484 1.00 66.56 437 GLN A CA 1
ATOM 3592 C C . GLN A 1 437 ? 22.801 -28.856 -42.546 1.00 66.56 437 GLN A C 1
ATOM 3594 O O . GLN A 1 437 ? 23.407 -28.389 -41.583 1.00 66.56 437 GLN A O 1
ATOM 3599 N N . ASP A 1 438 ? 21.515 -28.584 -42.775 1.00 69.75 438 ASP A N 1
ATOM 3600 C CA . ASP A 1 438 ? 20.721 -27.720 -41.894 1.00 69.75 438 ASP A CA 1
ATOM 3601 C C . ASP A 1 438 ? 20.456 -28.377 -40.533 1.00 69.75 438 ASP A C 1
ATOM 3603 O O . ASP A 1 438 ? 20.537 -27.711 -39.503 1.00 69.75 438 ASP A O 1
ATOM 3607 N N . VAL A 1 439 ? 20.243 -29.698 -40.497 1.00 74.94 439 VAL A N 1
ATOM 3608 C CA . VAL A 1 439 ? 20.146 -30.454 -39.236 1.00 74.94 439 VAL A CA 1
ATOM 3609 C C . VAL A 1 439 ? 21.468 -30.417 -38.462 1.00 74.94 439 VAL A C 1
ATOM 3611 O O . VAL A 1 439 ? 21.448 -30.197 -37.253 1.00 74.94 439 VAL A O 1
ATOM 3614 N N . ALA A 1 440 ? 22.614 -30.546 -39.139 1.00 77.81 440 ALA A N 1
ATOM 3615 C CA . ALA A 1 440 ? 23.926 -30.433 -38.499 1.00 77.81 440 ALA A CA 1
ATOM 3616 C C . ALA A 1 440 ? 24.200 -29.012 -37.968 1.00 77.81 440 ALA A C 1
ATOM 3618 O O . ALA A 1 440 ? 24.727 -28.854 -36.867 1.00 77.81 440 ALA A O 1
ATOM 3619 N N . LYS A 1 441 ? 23.798 -27.968 -38.707 1.00 81.88 441 LYS A N 1
ATOM 3620 C CA . LYS A 1 441 ? 23.890 -26.571 -38.249 1.00 81.88 441 LYS A CA 1
ATOM 3621 C C . LYS A 1 441 ? 23.003 -26.307 -37.035 1.00 81.88 441 LYS A C 1
ATOM 3623 O O . LYS A 1 441 ? 23.465 -25.688 -36.082 1.00 81.88 441 LYS A O 1
ATOM 3628 N N . LEU A 1 442 ? 21.764 -26.796 -37.043 1.00 85.25 442 LEU A N 1
ATOM 3629 C CA . LEU A 1 442 ? 20.853 -26.668 -35.904 1.00 85.25 442 LEU A CA 1
ATOM 3630 C C . LEU A 1 442 ? 21.368 -27.441 -34.684 1.00 85.25 442 LEU A C 1
ATOM 3632 O O . LEU A 1 442 ? 21.312 -26.924 -33.575 1.00 85.25 442 LEU A O 1
ATOM 3636 N N . GLN A 1 443 ? 21.943 -28.631 -34.871 1.00 86.00 443 GLN A N 1
ATOM 3637 C CA . GLN A 1 443 ? 22.606 -29.359 -33.784 1.00 86.00 443 GLN A CA 1
ATOM 3638 C C . GLN A 1 443 ? 23.808 -28.593 -33.224 1.00 86.00 443 GLN A C 1
ATOM 3640 O O . GLN A 1 443 ? 23.945 -28.510 -32.008 1.00 86.00 443 GLN A O 1
ATOM 3645 N N . ALA A 1 444 ? 24.636 -27.983 -34.076 1.00 87.25 444 ALA A N 1
ATOM 3646 C CA . ALA A 1 444 ? 25.750 -27.148 -33.630 1.00 87.25 444 ALA A CA 1
ATOM 3647 C C . ALA A 1 444 ? 25.271 -25.904 -32.859 1.00 87.25 444 ALA A C 1
ATOM 3649 O O . ALA A 1 444 ? 25.859 -25.551 -31.840 1.00 87.25 444 ALA A O 1
ATOM 3650 N N . GLN A 1 445 ? 24.174 -25.275 -33.295 1.00 89.12 445 GLN A N 1
ATOM 3651 C CA . GLN A 1 445 ? 23.556 -24.152 -32.585 1.00 89.12 445 GLN A CA 1
ATOM 3652 C C . GLN A 1 445 ? 22.976 -24.572 -31.232 1.00 89.12 445 GLN A C 1
ATOM 3654 O O . GLN A 1 445 ? 23.183 -23.875 -30.246 1.00 89.12 445 GLN A O 1
ATOM 3659 N N . LEU A 1 446 ? 22.303 -25.722 -31.152 1.00 91.06 446 LEU A N 1
ATOM 3660 C CA . LEU A 1 446 ? 21.802 -26.254 -29.883 1.00 91.06 446 LEU A CA 1
ATOM 3661 C C . LEU A 1 446 ? 22.942 -26.571 -28.911 1.00 91.06 446 LEU A C 1
ATOM 3663 O O . LEU A 1 446 ? 22.823 -26.290 -27.724 1.00 91.06 446 LEU A O 1
ATOM 3667 N N . LEU A 1 447 ? 24.055 -27.109 -29.410 1.00 92.56 447 LEU A N 1
ATOM 3668 C CA . LEU A 1 447 ? 25.237 -27.404 -28.599 1.00 92.56 447 LEU A CA 1
ATOM 3669 C C . LEU A 1 447 ? 25.919 -26.115 -28.116 1.00 92.56 447 LEU A C 1
ATOM 3671 O O . LEU A 1 447 ? 26.325 -26.026 -26.963 1.00 92.56 447 LEU A O 1
ATOM 3675 N N . HIS A 1 448 ? 25.956 -25.083 -28.960 1.00 90.75 448 HIS A N 1
ATOM 3676 C CA . HIS A 1 448 ? 26.420 -23.749 -28.587 1.00 90.75 448 HIS A CA 1
ATOM 3677 C C . HIS A 1 448 ? 25.527 -23.096 -27.521 1.00 90.75 448 HIS A C 1
ATOM 3679 O O . HIS A 1 448 ? 26.038 -22.605 -26.519 1.00 90.75 448 HIS A O 1
ATOM 3685 N N . TYR A 1 449 ? 24.199 -23.119 -27.691 1.00 95.00 449 TYR A N 1
ATOM 3686 C CA . TYR A 1 449 ? 23.277 -22.589 -26.682 1.00 95.00 449 TYR A CA 1
ATOM 3687 C C . TYR A 1 449 ? 23.351 -23.366 -25.372 1.00 95.00 449 TYR A C 1
ATOM 3689 O O . TYR A 1 449 ? 23.314 -22.750 -24.315 1.00 95.00 449 TYR A O 1
ATOM 3697 N N . LYS A 1 450 ? 23.518 -24.690 -25.433 1.00 94.62 450 LYS A N 1
ATOM 3698 C CA . LYS A 1 450 ? 23.743 -25.510 -24.245 1.00 94.62 450 LYS A CA 1
ATOM 3699 C C . LYS A 1 450 ? 25.004 -25.077 -23.495 1.00 94.62 450 LYS A C 1
ATOM 3701 O O . LYS A 1 450 ? 24.924 -24.849 -22.299 1.00 94.62 450 LYS A O 1
ATOM 3706 N N . ASN A 1 451 ? 26.122 -24.890 -24.195 1.00 94.19 451 ASN A N 1
ATOM 3707 C CA . ASN A 1 451 ? 27.361 -24.436 -23.562 1.00 94.19 451 ASN A CA 1
ATOM 3708 C C . ASN A 1 451 ? 27.214 -23.038 -22.943 1.00 94.19 451 ASN A C 1
ATOM 3710 O O . ASN A 1 451 ? 27.693 -22.818 -21.839 1.00 94.19 451 ASN A O 1
ATOM 3714 N N . ILE A 1 452 ? 26.516 -22.109 -23.613 1.00 94.44 452 ILE A N 1
ATOM 3715 C CA . ILE A 1 452 ? 26.221 -20.789 -23.031 1.00 94.44 452 ILE A CA 1
ATOM 3716 C C . ILE A 1 452 ? 25.396 -20.938 -21.755 1.00 94.44 452 ILE A C 1
ATOM 3718 O O . ILE A 1 452 ? 25.697 -20.276 -20.769 1.00 94.44 452 ILE A O 1
ATOM 3722 N N . ILE A 1 453 ? 24.368 -21.790 -21.764 1.00 92.31 453 ILE A N 1
ATOM 3723 C CA . ILE A 1 453 ? 23.538 -22.033 -20.582 1.00 92.31 453 ILE A CA 1
ATOM 3724 C C . ILE A 1 453 ? 24.406 -22.585 -19.449 1.00 92.31 453 ILE A C 1
ATOM 3726 O O . ILE A 1 453 ? 24.434 -21.972 -18.387 1.00 92.31 453 ILE A O 1
ATOM 3730 N N . ASP A 1 454 ? 25.191 -23.632 -19.704 1.00 93.00 454 ASP A N 1
ATOM 3731 C CA . ASP A 1 454 ? 26.087 -24.242 -18.715 1.00 93.00 454 ASP A CA 1
ATOM 3732 C C . ASP A 1 454 ? 27.094 -23.210 -18.142 1.00 93.00 454 ASP A C 1
ATOM 3734 O O . ASP A 1 454 ? 27.305 -23.140 -16.928 1.00 93.00 454 ASP A O 1
ATOM 3738 N N . ASP A 1 455 ? 27.666 -22.341 -18.987 1.00 93.94 455 ASP A N 1
ATOM 3739 C CA . ASP A 1 455 ? 28.577 -21.265 -18.567 1.00 93.94 455 ASP A CA 1
ATOM 3740 C C . ASP A 1 455 ? 27.862 -20.188 -17.733 1.00 93.94 455 ASP A C 1
ATOM 3742 O O . ASP A 1 455 ? 28.394 -19.716 -16.720 1.00 93.94 455 ASP A O 1
ATOM 3746 N N . THR A 1 456 ? 26.649 -19.794 -18.135 1.00 94.19 456 THR A N 1
ATOM 3747 C CA . THR A 1 456 ? 25.851 -18.793 -17.411 1.00 94.19 456 THR A CA 1
ATOM 3748 C C . THR A 1 456 ? 25.354 -19.318 -16.071 1.00 94.19 456 THR A C 1
ATOM 3750 O O . THR A 1 456 ? 25.438 -18.595 -15.080 1.00 94.19 456 THR A O 1
ATOM 3753 N N . GLU A 1 457 ? 24.925 -20.577 -15.996 1.00 93.56 457 GLU A N 1
ATOM 3754 C CA . GLU A 1 457 ? 24.557 -21.247 -14.748 1.00 93.56 457 GLU A CA 1
ATOM 3755 C C . GLU A 1 457 ? 25.771 -21.369 -13.823 1.00 93.56 457 GLU A C 1
ATOM 3757 O O . GLU A 1 457 ? 25.686 -21.056 -12.634 1.00 93.56 457 GLU A O 1
ATOM 3762 N N . GLY A 1 458 ? 26.940 -21.723 -14.369 1.00 94.81 458 GLY A N 1
ATOM 3763 C CA . GLY A 1 458 ? 28.189 -21.761 -13.614 1.00 94.81 458 GLY A CA 1
ATOM 3764 C C . GLY A 1 458 ? 28.597 -20.393 -13.056 1.00 94.81 458 GLY A C 1
ATOM 3765 O O . GLY A 1 458 ? 29.061 -20.297 -11.915 1.00 94.81 458 GLY A O 1
ATOM 3766 N N . MET A 1 459 ? 28.416 -19.319 -13.829 1.00 93.31 459 MET A N 1
ATOM 3767 C CA . MET A 1 459 ? 28.684 -17.949 -13.378 1.00 93.31 459 MET A CA 1
ATOM 3768 C C . MET A 1 459 ? 27.679 -17.492 -12.318 1.00 93.31 459 MET A C 1
ATOM 3770 O O . MET A 1 459 ? 28.084 -16.911 -11.310 1.00 93.31 459 MET A O 1
ATOM 3774 N N . LEU A 1 460 ? 26.395 -17.799 -12.510 1.00 95.62 460 LEU A N 1
ATOM 3775 C CA . LEU A 1 460 ? 25.335 -17.486 -11.557 1.00 95.62 460 LEU A CA 1
ATOM 3776 C C . LEU A 1 460 ? 25.591 -18.181 -10.217 1.00 95.62 460 LEU A C 1
ATOM 3778 O O . LEU A 1 460 ? 25.521 -17.539 -9.174 1.00 95.62 460 LEU A O 1
ATOM 3782 N N . ASN A 1 461 ? 25.981 -19.456 -10.246 1.00 94.62 461 ASN A N 1
ATOM 3783 C CA . ASN A 1 461 ? 26.290 -20.215 -9.040 1.00 94.62 461 ASN A CA 1
ATOM 3784 C C . ASN A 1 461 ? 27.503 -19.630 -8.291 1.00 94.62 461 ASN A C 1
ATOM 3786 O O . ASN A 1 461 ? 27.480 -19.490 -7.072 1.00 94.62 461 ASN A O 1
ATOM 3790 N N . LYS A 1 462 ? 28.553 -19.199 -9.010 1.00 95.56 462 LYS A N 1
ATOM 3791 C CA . LYS A 1 462 ? 29.699 -18.500 -8.394 1.00 95.56 462 LYS A CA 1
ATOM 3792 C C . LYS A 1 462 ? 29.292 -17.173 -7.755 1.00 95.56 462 LYS A C 1
ATOM 3794 O O . LYS A 1 462 ? 29.762 -16.862 -6.663 1.00 95.56 462 LYS A O 1
ATOM 3799 N N . LEU A 1 463 ? 28.439 -16.397 -8.427 1.00 95.50 463 LEU A N 1
ATOM 3800 C CA . LEU A 1 463 ? 27.913 -15.139 -7.896 1.00 95.50 46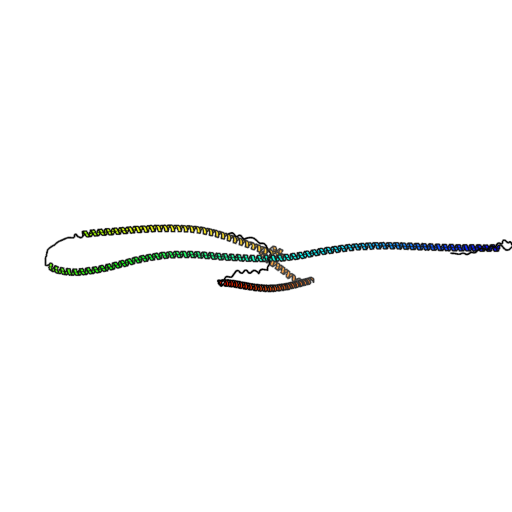3 LEU A CA 1
ATOM 3801 C C . LEU A 1 463 ? 27.063 -15.381 -6.652 1.00 95.50 463 LEU A C 1
ATOM 3803 O O . LEU A 1 463 ? 27.246 -14.683 -5.660 1.00 95.50 463 LEU A O 1
ATOM 3807 N N . GLN A 1 464 ? 26.199 -16.395 -6.677 1.00 95.19 464 GLN A N 1
ATOM 3808 C CA . GLN A 1 464 ? 25.398 -16.789 -5.527 1.00 95.19 464 GLN A CA 1
ATOM 3809 C C . GLN A 1 464 ? 26.292 -17.143 -4.333 1.00 95.19 464 GLN A C 1
ATOM 3811 O O . GLN A 1 464 ? 26.145 -16.534 -3.277 1.00 95.19 464 GLN A O 1
ATOM 3816 N N . CYS A 1 465 ? 27.279 -18.030 -4.507 1.00 94.31 465 CYS A N 1
ATOM 3817 C CA . CYS A 1 465 ? 28.209 -18.373 -3.428 1.00 94.31 465 CYS A CA 1
ATOM 3818 C C . CYS A 1 465 ? 28.989 -17.151 -2.912 1.00 94.31 465 CYS A C 1
ATOM 3820 O O . CYS A 1 465 ? 29.240 -17.035 -1.712 1.00 94.31 465 CYS A O 1
ATOM 3822 N N . HIS A 1 466 ? 29.380 -16.229 -3.798 1.00 95.75 466 HIS A N 1
ATOM 3823 C CA . HIS A 1 466 ? 30.073 -15.009 -3.394 1.00 95.75 466 HIS A CA 1
ATOM 3824 C C . HIS A 1 466 ? 29.170 -14.088 -2.560 1.00 95.75 466 HIS A C 1
ATOM 3826 O O . HIS A 1 466 ? 29.590 -13.633 -1.496 1.00 95.75 466 HIS A O 1
ATOM 3832 N N . ILE A 1 467 ? 27.925 -13.871 -2.992 1.00 96.00 467 ILE A N 1
ATOM 3833 C CA . ILE A 1 467 ? 26.935 -13.068 -2.263 1.00 96.00 467 ILE A CA 1
ATOM 3834 C C . ILE A 1 467 ? 26.627 -13.698 -0.905 1.00 96.00 467 ILE A C 1
ATOM 3836 O O . ILE A 1 467 ? 26.659 -12.991 0.095 1.00 96.00 467 ILE A O 1
ATOM 3840 N N . GLU A 1 468 ? 26.405 -15.012 -0.842 1.00 95.50 468 GLU A N 1
ATOM 3841 C CA . GLU A 1 468 ? 26.180 -15.731 0.419 1.00 95.50 468 GLU A CA 1
ATOM 3842 C C . GLU A 1 468 ? 27.369 -15.557 1.379 1.00 95.50 468 GLU A C 1
ATOM 3844 O O . GLU A 1 468 ? 27.182 -15.301 2.570 1.00 95.50 468 GLU A O 1
ATOM 3849 N N . SER A 1 469 ? 28.606 -15.630 0.870 1.00 93.81 469 SER A N 1
ATOM 3850 C CA . SER A 1 469 ? 29.808 -15.425 1.688 1.00 93.81 469 SER A CA 1
ATOM 3851 C C . SER A 1 469 ? 29.927 -13.995 2.228 1.00 93.81 469 SER A C 1
ATOM 3853 O O . SER A 1 469 ? 30.260 -13.805 3.401 1.00 93.81 469 SER A O 1
ATOM 3855 N N . GLU A 1 470 ? 29.606 -12.988 1.410 1.00 95.81 470 GLU A N 1
ATOM 3856 C CA . GLU A 1 470 ? 29.591 -11.587 1.835 1.00 95.81 470 GLU A CA 1
ATOM 3857 C C . GLU A 1 470 ? 28.432 -11.320 2.805 1.00 95.81 470 GLU A C 1
ATOM 3859 O O . GLU A 1 470 ? 28.641 -10.677 3.827 1.00 95.81 470 GLU A O 1
ATOM 3864 N N . GLU A 1 471 ? 27.238 -11.872 2.584 1.00 94.12 471 GLU A N 1
ATOM 3865 C CA . GLU A 1 471 ? 26.104 -11.749 3.507 1.00 94.12 471 GLU A CA 1
ATOM 3866 C C . GLU A 1 471 ? 26.438 -12.327 4.889 1.00 94.12 471 GLU A C 1
ATOM 3868 O O . GLU A 1 471 ? 26.163 -11.694 5.911 1.00 94.12 471 GLU A O 1
ATOM 3873 N N . ILE A 1 472 ? 27.077 -13.501 4.939 1.00 95.25 472 ILE A N 1
ATOM 3874 C CA . ILE A 1 472 ? 27.551 -14.103 6.193 1.00 95.25 472 ILE A CA 1
ATOM 3875 C C . ILE A 1 472 ? 28.572 -13.185 6.877 1.00 95.25 472 ILE A C 1
ATOM 3877 O O . ILE A 1 472 ? 28.488 -12.962 8.088 1.00 95.25 472 ILE A O 1
ATOM 3881 N N . LYS A 1 473 ? 29.517 -12.620 6.121 1.00 97.06 473 LYS A N 1
ATOM 3882 C CA . LYS A 1 473 ? 30.519 -11.686 6.647 1.00 97.06 473 LYS A CA 1
ATOM 3883 C C . LYS A 1 473 ? 29.871 -10.424 7.226 1.00 97.06 473 LYS A C 1
ATOM 3885 O O . LYS A 1 473 ? 30.138 -10.095 8.381 1.00 97.06 473 LYS A O 1
ATOM 3890 N N . TRP A 1 474 ? 28.966 -9.777 6.491 1.00 96.69 474 TRP A N 1
ATOM 3891 C CA . TRP A 1 474 ? 28.251 -8.584 6.956 1.00 96.69 474 TRP A CA 1
ATOM 3892 C C . TRP A 1 474 ? 27.352 -8.877 8.159 1.00 96.69 474 TRP A C 1
ATOM 3894 O O . TRP A 1 474 ? 27.303 -8.078 9.094 1.00 96.69 474 TRP A O 1
ATOM 3904 N N . ARG A 1 475 ? 26.693 -10.042 8.203 1.00 95.94 475 ARG A N 1
ATOM 3905 C CA . ARG A 1 475 ? 25.944 -10.489 9.389 1.00 95.94 475 ARG A CA 1
ATOM 3906 C C . ARG A 1 475 ? 26.839 -10.626 10.618 1.00 95.94 475 ARG A C 1
ATOM 3908 O O . ARG A 1 475 ? 26.451 -10.178 11.696 1.00 95.94 475 ARG A O 1
ATOM 3915 N N . ASN A 1 476 ? 28.026 -11.211 10.467 1.00 95.81 476 ASN A N 1
ATOM 3916 C CA . ASN A 1 476 ? 28.979 -11.372 11.566 1.00 95.81 476 ASN A CA 1
ATOM 3917 C C . ASN A 1 476 ? 29.526 -10.023 12.053 1.00 95.81 476 ASN A C 1
ATOM 3919 O O . ASN A 1 476 ? 29.586 -9.787 13.260 1.00 95.81 476 ASN A O 1
ATOM 3923 N N . GLU A 1 477 ? 29.881 -9.119 11.137 1.00 96.19 477 GLU A N 1
ATOM 3924 C CA . GLU A 1 477 ? 30.331 -7.766 11.484 1.00 96.19 477 GLU A CA 1
ATOM 3925 C C . GLU A 1 477 ? 29.235 -6.971 12.205 1.00 96.19 477 GLU A C 1
ATOM 3927 O O . GLU A 1 477 ? 29.499 -6.341 13.234 1.00 96.19 477 GLU A O 1
ATOM 3932 N N . LEU A 1 478 ? 27.988 -7.058 11.732 1.00 94.12 478 LEU A N 1
ATOM 3933 C CA . LEU A 1 478 ? 26.842 -6.418 12.375 1.00 94.12 478 LEU A CA 1
ATOM 3934 C C . LEU A 1 478 ? 26.604 -6.973 13.786 1.00 94.12 478 LEU A C 1
ATOM 3936 O O . LEU A 1 478 ? 26.415 -6.201 14.725 1.00 94.12 478 LEU A O 1
ATOM 3940 N N . ALA A 1 479 ? 26.662 -8.296 13.957 1.00 94.62 479 ALA A N 1
ATOM 3941 C CA . ALA A 1 479 ? 26.528 -8.935 15.264 1.00 94.62 479 ALA A CA 1
ATOM 3942 C C . ALA A 1 479 ? 27.638 -8.492 16.235 1.00 94.62 479 ALA A C 1
ATOM 3944 O O . ALA A 1 479 ? 27.358 -8.184 17.396 1.00 94.62 479 ALA A O 1
ATOM 3945 N N . ALA A 1 480 ? 28.883 -8.387 15.758 1.00 94.69 480 ALA A N 1
ATOM 3946 C CA . ALA A 1 480 ? 30.005 -7.896 16.554 1.00 94.69 480 ALA A CA 1
ATOM 3947 C C . ALA A 1 480 ? 29.811 -6.430 16.980 1.00 94.69 480 ALA A C 1
ATOM 3949 O O . ALA A 1 480 ? 30.014 -6.096 18.150 1.00 94.69 480 ALA A O 1
ATOM 3950 N N . LYS A 1 481 ? 29.360 -5.559 16.066 1.00 93.50 481 LYS A N 1
ATOM 3951 C CA . LYS A 1 481 ? 29.055 -4.157 16.389 1.00 93.50 481 LYS A CA 1
ATOM 3952 C C . LYS A 1 481 ? 27.878 -4.011 17.343 1.00 93.50 481 LYS A C 1
ATOM 3954 O O . LYS A 1 481 ? 27.948 -3.195 18.260 1.00 93.50 481 LYS A O 1
ATOM 3959 N N . GLN A 1 482 ? 26.841 -4.833 17.206 1.00 94.00 482 GLN A N 1
ATOM 3960 C CA . GLN A 1 482 ? 25.727 -4.838 18.149 1.00 94.00 482 GLN A CA 1
ATOM 3961 C C . GLN A 1 482 ? 26.185 -5.250 19.557 1.00 94.00 482 GLN A C 1
ATOM 3963 O O . GLN A 1 482 ? 25.801 -4.613 20.537 1.00 94.00 482 GLN A O 1
ATOM 3968 N N . ALA A 1 483 ? 27.053 -6.261 19.667 1.00 94.12 483 ALA A N 1
ATOM 3969 C CA . ALA A 1 483 ? 27.630 -6.673 20.946 1.00 94.12 483 ALA A CA 1
ATOM 3970 C C . ALA A 1 483 ? 28.509 -5.574 21.574 1.00 94.12 483 ALA A C 1
ATOM 3972 O O . ALA A 1 483 ? 28.459 -5.353 22.785 1.00 94.12 483 ALA A O 1
ATOM 3973 N N . GLU A 1 484 ? 29.282 -4.850 20.759 1.00 95.00 484 GLU A N 1
ATOM 3974 C CA . GLU A 1 484 ? 30.079 -3.702 21.204 1.00 95.00 484 GLU A CA 1
ATOM 3975 C C . GLU A 1 484 ? 29.195 -2.559 21.728 1.00 95.00 484 GLU A C 1
ATOM 3977 O O . GLU A 1 484 ? 29.463 -2.030 22.808 1.00 95.00 484 GLU A O 1
ATOM 3982 N N . ILE A 1 485 ? 28.107 -2.227 21.024 1.00 93.00 485 ILE A N 1
ATOM 3983 C CA . ILE A 1 485 ? 27.130 -1.217 21.458 1.00 93.00 485 ILE A CA 1
ATOM 3984 C C . ILE A 1 485 ? 26.487 -1.616 22.788 1.00 93.00 485 ILE A C 1
ATOM 3986 O O . ILE A 1 485 ? 26.408 -0.790 23.696 1.00 93.00 485 ILE A O 1
ATOM 3990 N N . GLU A 1 486 ? 26.046 -2.866 22.938 1.00 93.44 486 GLU A N 1
ATOM 3991 C CA . GLU A 1 486 ? 25.446 -3.336 24.192 1.00 93.44 486 GLU A CA 1
ATOM 3992 C C . GLU A 1 486 ? 26.447 -3.310 25.356 1.00 93.44 486 GLU A C 1
ATOM 3994 O O . GLU A 1 486 ? 26.095 -2.915 26.472 1.00 93.44 486 GLU A O 1
ATOM 3999 N N . ARG A 1 487 ? 27.723 -3.632 25.101 1.00 94.75 487 ARG A N 1
ATOM 4000 C CA . ARG A 1 487 ? 28.793 -3.475 26.095 1.00 94.75 487 ARG A CA 1
ATOM 4001 C C . ARG A 1 487 ? 28.967 -2.011 26.503 1.00 94.75 487 ARG A C 1
ATOM 4003 O O . ARG A 1 487 ? 28.958 -1.719 27.694 1.00 94.75 487 ARG A O 1
ATOM 4010 N N . LEU A 1 488 ? 29.063 -1.094 25.539 1.00 92.56 488 LEU A N 1
ATOM 4011 C CA . LEU A 1 488 ? 29.229 0.339 25.804 1.00 92.56 488 LEU A CA 1
ATOM 4012 C C . LEU A 1 488 ? 28.026 0.943 26.536 1.00 92.56 488 LEU A C 1
ATOM 4014 O O . LEU A 1 488 ? 28.209 1.739 27.456 1.00 92.56 488 LEU A O 1
ATOM 4018 N N . LYS A 1 489 ? 26.797 0.545 26.188 1.00 92.38 489 LYS A N 1
ATOM 4019 C CA . LYS A 1 489 ? 25.591 0.934 26.934 1.00 92.38 489 LYS A CA 1
ATOM 4020 C C . LYS A 1 489 ? 25.673 0.468 28.383 1.00 92.38 489 LYS A C 1
ATOM 4022 O O . LYS A 1 489 ? 25.424 1.258 29.289 1.00 92.38 489 LYS A O 1
ATOM 4027 N N . LYS A 1 490 ? 26.060 -0.791 28.611 1.00 91.56 490 LYS A N 1
ATOM 4028 C CA . LYS A 1 490 ? 26.217 -1.346 29.960 1.00 91.56 490 LYS A CA 1
ATOM 4029 C C . LYS A 1 490 ? 27.295 -0.608 30.755 1.00 91.56 490 LYS A C 1
ATOM 4031 O O . LYS A 1 490 ? 27.069 -0.300 31.922 1.00 91.56 490 LYS A O 1
ATOM 4036 N N . ASP A 1 491 ? 28.425 -0.292 30.129 1.00 91.00 491 ASP A N 1
ATOM 4037 C CA . ASP A 1 491 ? 29.513 0.462 30.756 1.00 91.00 491 ASP A CA 1
ATOM 4038 C C . ASP A 1 491 ? 29.080 1.908 31.069 1.00 91.00 491 ASP A C 1
ATO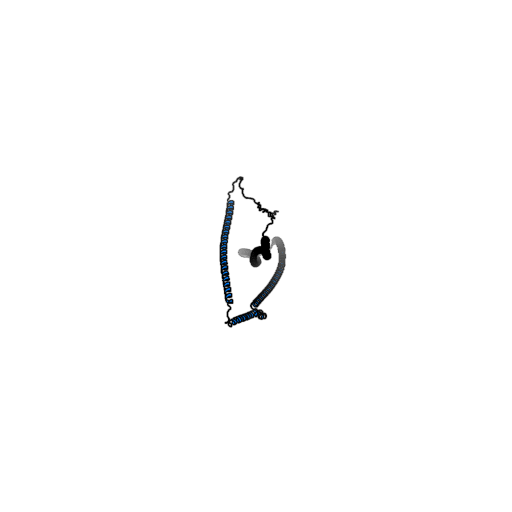M 4040 O O . ASP A 1 491 ? 29.353 2.407 32.156 1.00 91.00 491 ASP A O 1
ATOM 4044 N N . THR A 1 492 ? 28.307 2.551 30.189 1.00 87.44 492 THR A N 1
ATOM 4045 C CA . THR A 1 492 ? 27.759 3.904 30.408 1.00 87.44 492 THR A CA 1
ATOM 4046 C C . THR A 1 492 ? 26.760 3.930 31.565 1.00 87.44 492 THR A C 1
ATOM 4048 O O . THR A 1 492 ? 26.805 4.829 32.403 1.00 87.44 492 THR A O 1
ATOM 4051 N N . VAL A 1 493 ? 25.880 2.927 31.649 1.00 89.06 493 VAL A N 1
ATOM 4052 C CA . VAL A 1 493 ? 24.934 2.778 32.766 1.00 89.06 493 VAL A CA 1
ATOM 4053 C C . VAL A 1 493 ? 25.678 2.550 34.081 1.00 89.06 493 VAL A C 1
ATOM 4055 O O . VAL A 1 493 ? 25.325 3.170 35.081 1.00 89.06 493 VAL A O 1
ATOM 4058 N N . LYS A 1 494 ? 26.733 1.724 34.082 1.00 88.19 494 LYS A N 1
ATOM 4059 C CA . LYS A 1 494 ? 27.586 1.526 35.263 1.00 88.19 494 LYS A CA 1
ATOM 4060 C C . LYS A 1 494 ? 28.275 2.816 35.696 1.00 88.19 494 LYS A C 1
ATOM 4062 O O . LYS A 1 494 ? 28.168 3.179 36.855 1.00 88.19 494 LYS A O 1
ATOM 4067 N N . VAL A 1 495 ? 28.902 3.549 34.774 1.00 85.81 495 VAL A N 1
ATOM 4068 C CA . VAL A 1 495 ? 29.553 4.835 35.083 1.00 85.81 495 VAL A CA 1
ATOM 4069 C C . VAL A 1 495 ? 28.544 5.855 35.615 1.00 85.81 495 VAL A C 1
ATOM 4071 O O . VAL A 1 495 ? 28.844 6.586 36.555 1.00 85.81 495 VAL A O 1
ATOM 4074 N N . ALA A 1 496 ? 27.329 5.894 35.060 1.00 80.44 496 ALA A N 1
ATOM 4075 C CA . ALA A 1 496 ? 26.262 6.743 35.579 1.00 80.44 496 ALA A CA 1
ATOM 4076 C C . ALA A 1 496 ? 25.856 6.340 37.009 1.00 80.44 496 ALA A C 1
ATOM 4078 O O . ALA A 1 496 ? 25.732 7.211 37.868 1.00 80.44 496 ALA A O 1
ATOM 4079 N N . GLN A 1 497 ? 25.714 5.038 37.285 1.00 80.06 497 GLN A N 1
ATOM 4080 C CA . GLN A 1 497 ? 25.418 4.515 38.623 1.00 80.06 497 GLN A CA 1
ATOM 4081 C C . GLN A 1 497 ? 26.545 4.798 39.627 1.00 80.06 497 GLN A C 1
ATOM 4083 O O . GLN A 1 497 ? 26.270 5.251 40.742 1.00 80.06 497 GLN A O 1
ATOM 4088 N N . ASP A 1 498 ? 27.801 4.610 39.230 1.00 81.31 498 ASP A N 1
ATOM 4089 C CA . ASP A 1 498 ? 28.978 4.878 40.057 1.00 81.31 498 A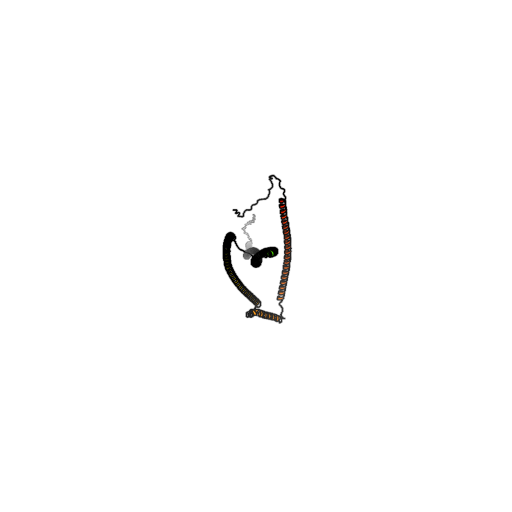SP A CA 1
ATOM 4090 C C . ASP A 1 498 ? 29.096 6.379 40.370 1.00 81.31 498 ASP A C 1
ATOM 4092 O O . ASP A 1 498 ? 29.297 6.750 41.525 1.00 81.31 498 ASP A O 1
ATOM 4096 N N . ASN A 1 499 ? 28.849 7.258 39.391 1.00 75.38 499 ASN A N 1
ATOM 4097 C CA . ASN A 1 499 ? 28.816 8.710 39.601 1.00 75.38 499 ASN A CA 1
ATOM 4098 C C . ASN A 1 499 ? 27.676 9.142 40.538 1.00 75.38 499 ASN A C 1
ATOM 4100 O O . ASN A 1 499 ? 27.887 9.986 41.410 1.00 75.38 499 ASN A O 1
ATOM 4104 N N . THR A 1 500 ? 26.479 8.553 40.416 1.00 72.25 500 THR A N 1
ATOM 4105 C CA . THR A 1 500 ? 25.379 8.828 41.360 1.00 72.25 500 THR A CA 1
ATOM 4106 C C . THR A 1 500 ? 25.678 8.316 42.769 1.00 72.25 500 THR A C 1
ATOM 4108 O O . THR A 1 500 ? 25.340 8.979 43.747 1.00 72.25 500 THR A O 1
ATOM 4111 N N . SER A 1 501 ? 26.372 7.183 42.889 1.00 72.56 501 SER A N 1
ATOM 4112 C CA . SER A 1 501 ? 26.759 6.594 44.177 1.00 72.56 501 SER A CA 1
ATOM 4113 C C . SER A 1 501 ? 27.910 7.357 44.843 1.00 72.56 501 SER A C 1
ATOM 4115 O O . SER A 1 501 ? 27.952 7.458 46.068 1.00 72.56 501 SER A O 1
ATOM 4117 N N . ALA A 1 502 ? 28.820 7.938 44.056 1.00 66.88 502 ALA A N 1
ATOM 4118 C CA . ALA A 1 502 ? 29.879 8.823 44.537 1.00 66.88 502 ALA A CA 1
ATOM 4119 C C . ALA A 1 502 ? 29.325 10.176 45.018 1.00 66.88 502 ALA A C 1
ATOM 4121 O O . ALA A 1 502 ? 29.762 10.684 46.048 1.00 66.88 502 ALA A O 1
ATOM 4122 N N . LEU A 1 503 ? 28.314 10.725 44.332 1.00 60.25 503 LEU A N 1
ATOM 4123 C CA . LEU A 1 503 ? 27.591 11.927 44.774 1.00 60.25 503 LEU A CA 1
ATOM 4124 C C . LEU A 1 503 ? 26.760 11.684 46.044 1.00 60.25 503 LEU A C 1
ATOM 4126 O O . LEU A 1 503 ? 26.613 12.595 46.854 1.00 60.25 503 LEU A O 1
ATOM 4130 N N . ALA A 1 504 ? 26.252 10.465 46.248 1.00 59.12 504 ALA A N 1
ATOM 4131 C CA . ALA A 1 504 ? 25.512 10.092 47.453 1.00 59.12 504 ALA A CA 1
ATOM 4132 C C . ALA A 1 504 ? 26.408 9.831 48.685 1.00 59.12 504 ALA A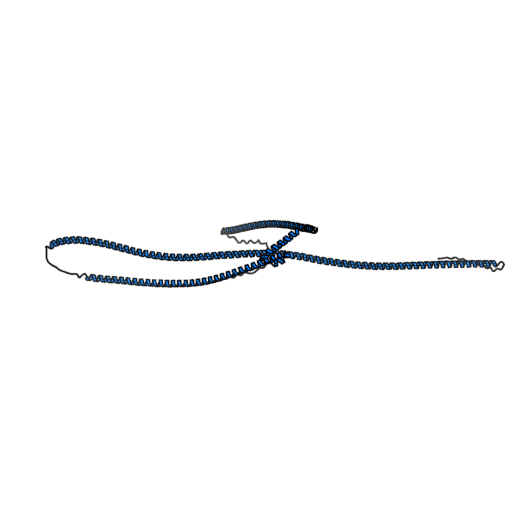 C 1
ATOM 4134 O O . ALA A 1 504 ? 25.916 9.907 49.807 1.00 59.12 504 ALA A O 1
ATOM 4135 N N . ASN A 1 505 ? 27.706 9.548 48.495 1.00 53.44 505 ASN A N 1
ATOM 4136 C CA . ASN A 1 505 ? 28.650 9.184 49.566 1.00 53.44 505 ASN A CA 1
ATOM 4137 C C . ASN A 1 505 ? 29.800 10.195 49.776 1.00 53.44 505 ASN A C 1
ATOM 4139 O O . ASN A 1 505 ? 30.776 9.888 50.463 1.00 53.44 505 ASN A O 1
ATOM 4143 N N . GLY A 1 506 ? 29.721 11.397 49.196 1.00 40.97 506 GLY A N 1
ATOM 4144 C CA . GLY A 1 506 ? 30.711 12.457 49.419 1.00 40.97 506 GLY A CA 1
ATOM 4145 C C . GLY A 1 506 ? 30.598 13.071 50.829 1.00 40.97 506 GLY A C 1
ATOM 4146 O O . GLY A 1 506 ? 29.485 13.395 51.246 1.00 40.97 506 GLY A O 1
ATOM 4147 N N . PRO A 1 507 ? 31.704 13.267 51.579 1.00 43.78 507 PRO A N 1
ATOM 4148 C CA . PRO A 1 507 ? 31.650 13.866 52.907 1.00 43.78 507 PRO A CA 1
ATOM 4149 C C . PRO A 1 507 ? 31.258 15.344 52.823 1.00 43.78 507 PRO A C 1
ATOM 4151 O O . PRO A 1 507 ? 31.803 16.108 52.025 1.00 43.78 507 PRO A O 1
ATOM 4154 N N . ALA A 1 508 ? 30.329 15.755 53.687 1.00 49.00 508 ALA A N 1
ATOM 4155 C CA . ALA A 1 508 ? 30.051 17.159 53.937 1.00 49.00 508 ALA A CA 1
ATOM 4156 C C . ALA A 1 508 ? 31.300 17.842 54.524 1.00 49.00 508 ALA A C 1
ATOM 4158 O O . ALA A 1 508 ? 31.912 17.323 55.454 1.00 49.00 508 ALA A O 1
ATOM 4159 N N . HIS A 1 509 ? 31.593 19.035 54.001 1.00 45.72 509 HIS A N 1
ATOM 4160 C CA . HIS A 1 509 ? 32.665 19.969 54.366 1.00 45.72 509 HIS A CA 1
ATOM 4161 C C . HIS A 1 509 ? 34.066 19.693 53.808 1.00 45.72 509 HIS A C 1
ATOM 4163 O O . HIS A 1 509 ? 34.843 18.925 54.365 1.00 45.72 509 HIS A O 1
ATOM 4169 N N . THR A 1 510 ? 34.468 20.507 52.827 1.00 38.53 510 THR A N 1
ATOM 4170 C CA . THR A 1 510 ? 35.622 21.410 53.004 1.00 38.53 510 THR A CA 1
ATOM 4171 C C . THR A 1 510 ? 35.574 22.551 51.985 1.00 38.53 51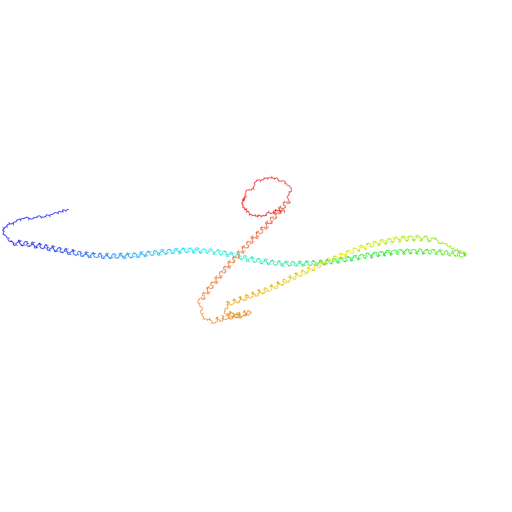0 THR A C 1
ATOM 4173 O O . THR A 1 510 ? 35.324 22.335 50.802 1.00 38.53 510 THR A O 1
ATOM 4176 N N . GLU A 1 511 ? 35.780 23.776 52.473 1.00 46.78 511 GLU A N 1
ATOM 4177 C CA . GLU A 1 511 ? 36.068 24.964 51.668 1.00 46.78 511 GLU A CA 1
ATOM 4178 C C . GLU A 1 511 ? 37.210 24.681 50.688 1.00 46.78 511 GLU A C 1
ATOM 4180 O O . GLU A 1 511 ? 38.258 24.183 51.098 1.00 46.78 511 GLU A O 1
ATOM 4185 N N . VAL A 1 512 ? 37.056 25.070 49.419 1.00 36.81 512 VAL A N 1
ATOM 4186 C CA . VAL A 1 512 ? 38.210 25.274 48.540 1.00 36.81 512 VAL A CA 1
ATOM 4187 C C . VAL A 1 512 ? 38.073 26.595 47.799 1.00 36.81 512 VAL A C 1
ATOM 4189 O O . VAL A 1 512 ? 37.079 26.912 47.148 1.00 36.81 512 VAL A O 1
ATOM 4192 N N . SER A 1 513 ? 39.139 27.355 47.983 1.00 34.59 513 SER A N 1
ATOM 4193 C CA . SER A 1 513 ? 39.493 28.663 47.483 1.00 34.59 513 SER A CA 1
ATOM 4194 C C . SER A 1 513 ? 39.419 28.802 45.963 1.00 34.59 513 SER A C 1
ATOM 4196 O O . SER A 1 513 ? 39.814 27.938 45.181 1.00 34.59 513 SER A O 1
ATOM 4198 N N . PHE A 1 514 ? 38.974 29.986 45.555 1.00 35.75 514 PHE A N 1
ATOM 4199 C CA . PHE A 1 514 ? 39.023 30.485 44.191 1.00 35.75 514 PHE A CA 1
ATOM 4200 C C . PHE A 1 514 ? 40.489 30.745 43.799 1.00 35.75 514 PHE A C 1
ATOM 4202 O O . PHE A 1 514 ? 41.023 31.828 44.036 1.00 35.75 514 PHE A O 1
ATOM 4209 N N . ILE A 1 515 ? 41.162 29.757 43.207 1.00 37.00 515 ILE A N 1
ATOM 4210 C CA . ILE A 1 515 ? 42.444 29.969 42.527 1.00 37.00 515 ILE A CA 1
ATOM 4211 C C . ILE A 1 515 ? 42.168 30.031 41.027 1.00 37.00 515 ILE A C 1
ATOM 4213 O O . ILE A 1 515 ? 41.929 29.024 40.364 1.00 37.00 515 ILE A O 1
ATOM 4217 N N . ARG A 1 516 ? 42.205 31.257 40.492 1.00 41.41 516 ARG A N 1
ATOM 4218 C CA . ARG A 1 516 ? 42.346 31.518 39.057 1.00 41.41 516 ARG A CA 1
ATOM 4219 C C . ARG A 1 516 ? 43.623 30.840 38.575 1.00 41.41 516 ARG A C 1
ATOM 4221 O O . ARG A 1 516 ? 44.703 31.243 38.993 1.00 41.41 516 ARG A O 1
ATOM 4228 N N . ASN A 1 517 ? 43.501 29.893 37.651 1.00 33.31 517 ASN A N 1
ATOM 4229 C CA . ASN A 1 517 ? 44.629 29.479 36.833 1.00 33.31 517 ASN A CA 1
ATOM 4230 C C . ASN A 1 517 ? 44.308 29.739 35.360 1.00 33.31 517 ASN A C 1
ATOM 4232 O O . ASN A 1 517 ? 43.488 29.075 34.730 1.00 33.31 517 ASN A O 1
ATOM 4236 N N . THR A 1 518 ? 44.925 30.805 34.868 1.00 46.00 518 THR A N 1
ATOM 4237 C CA . THR A 1 518 ? 45.124 31.143 33.463 1.00 46.00 518 THR A CA 1
ATOM 4238 C C . THR A 1 518 ? 45.967 30.076 32.766 1.00 46.00 518 THR A C 1
ATOM 4240 O O . THR A 1 518 ? 46.926 29.587 33.356 1.00 46.00 518 THR A O 1
ATOM 4243 N N . ASN A 1 519 ? 45.668 29.847 31.483 1.00 43.47 519 ASN A N 1
ATOM 4244 C CA . ASN A 1 519 ? 46.328 28.957 30.515 1.00 43.47 519 ASN A CA 1
ATOM 4245 C C . ASN A 1 519 ? 45.763 27.535 30.449 1.00 43.47 519 ASN A C 1
ATOM 4247 O O . ASN A 1 519 ? 46.113 26.682 31.250 1.00 43.47 519 ASN A O 1
ATOM 4251 N N . ILE A 1 520 ? 44.930 27.295 29.430 1.00 39.06 520 ILE A N 1
ATOM 4252 C CA . ILE A 1 520 ? 45.110 26.292 28.360 1.00 39.06 520 ILE A CA 1
ATOM 4253 C C . ILE A 1 520 ? 43.846 26.370 27.487 1.00 39.06 520 ILE A C 1
ATOM 4255 O O . ILE A 1 520 ? 42.797 25.852 27.850 1.00 39.06 520 ILE A O 1
ATOM 4259 N N . CYS A 1 521 ? 43.935 27.067 26.354 1.00 33.84 521 CYS A N 1
ATOM 4260 C CA . CYS A 1 521 ? 43.111 26.826 25.163 1.00 33.84 521 CYS A CA 1
ATOM 4261 C C . CYS A 1 521 ? 43.735 27.575 23.981 1.00 33.84 521 CYS A C 1
ATOM 4263 O O . CYS A 1 521 ? 43.273 28.629 23.556 1.00 33.84 521 CYS A O 1
ATOM 4265 N N . SER A 1 522 ? 44.823 27.002 23.472 1.00 42.12 522 SER A N 1
ATOM 4266 C CA . SER A 1 522 ? 45.353 27.290 22.143 1.00 42.12 522 SER A CA 1
ATOM 4267 C C . SER A 1 522 ? 45.200 26.015 21.325 1.00 42.12 522 SER A C 1
ATOM 4269 O O . SER A 1 522 ? 46.075 25.158 21.392 1.00 42.12 522 SER A O 1
ATOM 4271 N N . ASN A 1 523 ? 44.065 25.845 20.646 1.00 39.38 523 ASN A N 1
ATOM 4272 C CA . ASN A 1 523 ? 43.950 25.217 19.322 1.00 39.38 523 ASN A CA 1
ATOM 4273 C C . ASN A 1 523 ? 42.498 24.865 19.000 1.00 39.38 523 ASN A C 1
ATOM 4275 O O . ASN A 1 523 ? 41.785 24.360 19.859 1.00 39.38 523 ASN A O 1
ATOM 4279 N N . LEU A 1 524 ? 42.163 25.039 17.715 1.00 36.94 524 LEU A N 1
ATOM 4280 C CA . LEU A 1 524 ? 40.882 24.789 17.037 1.00 36.94 524 LEU A CA 1
ATOM 4281 C C . LEU A 1 524 ? 39.943 26.000 17.182 1.00 36.94 524 LEU A C 1
ATOM 4283 O O . LEU A 1 524 ? 39.283 26.187 18.189 1.00 36.94 524 LEU A O 1
ATOM 4287 N N . GLY A 1 525 ? 39.933 26.959 16.258 1.00 33.16 525 GLY A N 1
ATOM 4288 C CA . GLY A 1 525 ? 39.715 26.746 14.827 1.00 33.16 525 GLY A CA 1
ATOM 4289 C C . GLY A 1 525 ? 38.235 26.973 14.508 1.00 33.16 525 GLY A C 1
ATOM 4290 O O . GLY A 1 525 ? 37.567 26.070 14.022 1.00 33.16 525 GLY A O 1
ATOM 4291 N N . CYS A 1 526 ? 37.707 28.158 14.839 1.00 34.41 526 CYS A N 1
ATOM 4292 C CA . CYS A 1 526 ? 36.363 28.565 14.438 1.00 34.41 526 CYS A CA 1
ATOM 4293 C C . CYS A 1 526 ? 36.360 28.880 12.942 1.00 34.41 526 CYS A C 1
ATOM 4295 O O . CYS A 1 526 ? 36.840 29.934 12.522 1.00 34.41 526 CYS A O 1
ATOM 4297 N N . GLN A 1 527 ? 35.787 27.977 12.153 1.00 35.91 527 GLN A N 1
ATOM 4298 C CA . GLN A 1 527 ? 35.357 28.259 10.794 1.00 35.91 527 GLN A CA 1
ATOM 4299 C C . GLN A 1 527 ? 33.827 28.309 10.778 1.00 35.91 527 GLN A C 1
ATOM 4301 O O . GLN A 1 527 ? 33.153 27.387 11.226 1.00 35.91 527 GLN A O 1
ATOM 4306 N N . PHE A 1 528 ? 33.337 29.460 10.324 1.00 35.78 528 PHE A N 1
ATOM 4307 C CA . PHE A 1 528 ? 31.997 29.764 9.831 1.00 35.78 528 PHE A CA 1
ATOM 4308 C C . PHE A 1 528 ? 31.139 28.548 9.459 1.00 35.78 528 PHE A C 1
ATOM 4310 O O . PHE A 1 528 ? 31.575 27.744 8.645 1.00 35.78 528 PHE A O 1
ATOM 4317 N N . LEU A 1 529 ? 29.874 28.543 9.892 1.00 35.84 529 LEU A N 1
ATOM 4318 C CA . LEU A 1 529 ? 28.731 28.391 8.987 1.00 35.84 529 LEU A CA 1
ATOM 4319 C C . LEU A 1 529 ? 27.477 29.038 9.597 1.00 35.84 529 LEU A C 1
ATOM 4321 O O . LEU A 1 529 ? 27.252 29.032 10.804 1.00 35.84 529 LEU A O 1
ATOM 4325 N N . TYR A 1 530 ? 26.744 29.684 8.704 1.00 33.59 530 TYR A N 1
ATOM 4326 C CA . TYR A 1 530 ? 25.651 30.630 8.881 1.00 33.59 530 TYR A CA 1
ATOM 4327 C C . TYR A 1 530 ? 24.318 29.904 8.603 1.00 33.59 530 TYR A C 1
ATOM 4329 O O . TYR A 1 530 ? 24.307 28.994 7.781 1.00 33.59 530 TYR A O 1
ATOM 4337 N N . CYS A 1 531 ? 23.229 30.395 9.208 1.00 33.28 531 CYS A N 1
ATOM 4338 C CA . CYS A 1 531 ? 21.808 30.175 8.868 1.00 33.28 531 CYS A CA 1
ATOM 4339 C C . CYS A 1 531 ? 21.190 28.769 9.005 1.00 33.28 531 CYS A C 1
ATOM 4341 O O . CYS A 1 531 ? 21.436 27.879 8.207 1.00 33.28 531 CYS A O 1
ATOM 4343 N N . ASP A 1 532 ? 20.301 28.621 9.990 1.00 32.44 532 ASP A N 1
ATOM 4344 C CA . ASP A 1 532 ? 18.830 28.575 9.840 1.00 32.44 532 ASP A CA 1
ATOM 4345 C C . ASP A 1 532 ? 18.261 28.660 11.274 1.00 32.44 532 ASP A C 1
ATOM 4347 O O . ASP A 1 532 ? 18.800 28.066 12.199 1.00 32.44 532 ASP A O 1
ATOM 4351 N N . GLY A 1 533 ? 17.303 29.505 11.639 1.00 34.72 533 GLY A N 1
ATOM 4352 C CA . GLY A 1 533 ? 15.994 29.680 11.034 1.00 34.72 533 GLY A CA 1
ATOM 4353 C C . GLY A 1 533 ? 14.968 29.567 12.170 1.00 34.72 533 GLY A C 1
ATOM 4354 O O . GLY A 1 533 ? 14.584 28.475 12.554 1.00 34.72 533 GLY A O 1
ATOM 4355 N N . VAL A 1 534 ? 14.624 30.716 12.761 1.00 37.31 534 VAL A N 1
ATOM 4356 C CA . VAL A 1 534 ? 13.320 31.086 13.350 1.00 37.31 534 VAL A CA 1
ATOM 4357 C C . VAL A 1 534 ? 12.534 30.005 14.121 1.00 37.31 534 VAL A C 1
ATOM 4359 O O . VAL A 1 534 ? 11.893 29.151 13.520 1.00 37.31 534 VAL A O 1
ATOM 4362 N N . SER A 1 535 ? 12.440 30.156 15.451 1.00 35.25 535 SER A N 1
ATOM 4363 C CA . SER A 1 535 ? 11.169 30.305 16.206 1.00 35.25 535 SER A CA 1
ATOM 4364 C C . SER A 1 535 ? 11.406 30.091 17.704 1.00 35.25 535 SER A C 1
ATOM 4366 O O . SER A 1 535 ? 11.370 28.973 18.208 1.00 35.25 535 SER A O 1
ATOM 4368 N N . CYS A 1 536 ? 11.628 31.184 18.433 1.00 32.88 536 CYS A N 1
ATOM 4369 C CA . CYS A 1 536 ? 11.505 31.219 19.886 1.00 32.88 536 CYS A CA 1
ATOM 4370 C C . CYS A 1 536 ? 10.393 32.218 20.209 1.00 32.88 536 CYS A C 1
ATOM 4372 O O . CYS A 1 536 ? 10.625 33.424 20.206 1.00 32.88 536 CYS A O 1
ATOM 4374 N N . SER A 1 537 ? 9.183 31.712 20.441 1.00 36.41 537 SER A N 1
ATOM 4375 C CA . SER A 1 537 ? 8.114 32.467 21.093 1.00 36.41 537 SER A CA 1
ATOM 4376 C C . SER A 1 537 ? 8.056 32.011 22.544 1.00 36.41 537 SER A C 1
ATOM 4378 O O . SER A 1 537 ? 7.535 30.945 22.861 1.00 36.41 537 SER A O 1
ATOM 4380 N N . ARG A 1 538 ? 8.657 32.824 23.414 1.00 36.97 538 ARG A N 1
ATOM 4381 C CA . ARG A 1 538 ? 8.302 32.920 24.829 1.00 36.97 538 ARG A CA 1
ATOM 4382 C C . ARG A 1 538 ? 7.247 34.008 24.949 1.00 36.97 538 ARG A C 1
ATOM 4384 O O . ARG A 1 538 ? 7.546 35.138 24.592 1.00 36.97 538 ARG A O 1
ATOM 4391 N N . GLU A 1 539 ? 6.101 33.675 25.521 1.00 39.22 539 GLU A N 1
ATOM 4392 C CA . GLU A 1 539 ? 5.261 34.583 26.303 1.00 39.22 539 GLU A CA 1
ATOM 4393 C C . GLU A 1 539 ? 4.432 33.717 27.269 1.00 39.22 539 GLU A C 1
ATOM 4395 O O . GLU A 1 539 ? 3.859 32.724 26.833 1.00 39.22 539 GLU A O 1
ATOM 4400 N N . CYS A 1 540 ? 4.509 34.078 28.560 1.00 35.31 540 CYS A N 1
ATOM 4401 C CA . CYS A 1 540 ? 3.779 33.639 29.765 1.00 35.31 540 CYS A CA 1
ATOM 4402 C C . CYS A 1 540 ? 3.166 32.232 29.851 1.00 35.31 540 CYS A C 1
ATOM 4404 O O . CYS A 1 540 ? 2.147 31.967 29.179 1.00 35.31 540 CYS A O 1
#

Organism: Callosobruchus maculatus (NCBI:txid64391)